Protein AF-0000000085048785 (afdb_homodimer)

Solvent-accessible surface area (backbone atoms only — not comparable to full-atom values): 34346 Å² total; per-residue (Å²): 122,49,33,34,37,31,29,22,25,45,35,42,69,24,32,54,34,52,56,57,48,56,68,40,88,58,36,34,34,40,33,27,27,60,56,87,80,27,56,94,43,72,67,53,53,56,52,46,65,37,90,46,32,46,69,41,82,46,56,49,68,36,60,75,56,49,67,69,52,83,70,88,30,35,34,36,39,45,53,47,58,54,74,54,72,66,42,20,71,73,39,22,54,58,20,30,44,46,32,36,42,26,51,57,44,49,43,65,68,46,24,73,37,84,62,42,64,24,41,33,38,62,42,48,51,63,28,40,42,36,32,36,63,78,64,65,46,71,79,56,36,51,80,74,58,41,30,35,45,61,51,57,71,44,39,69,41,29,43,36,42,24,39,50,40,39,48,29,50,52,39,30,32,23,69,72,43,69,24,42,25,30,36,37,27,39,31,56,67,41,46,64,71,61,60,60,87,44,73,67,42,35,48,57,62,36,49,78,70,38,55,41,82,37,68,21,35,79,25,29,38,20,58,18,36,42,71,49,48,40,50,48,51,50,44,47,60,72,34,78,76,31,56,75,35,71,35,47,44,55,20,88,55,75,40,32,44,46,58,48,50,50,51,58,26,57,64,70,67,54,70,70,54,76,44,80,37,72,58,61,90,88,60,64,52,71,45,38,56,37,52,64,64,36,32,72,62,63,61,61,69,86,77,64,49,70,68,58,36,49,40,48,24,43,38,23,74,72,69,70,39,87,66,77,87,71,83,72,83,124,122,48,32,32,38,31,29,22,24,45,34,43,68,22,32,53,34,51,55,56,49,56,67,40,89,58,36,33,36,38,31,27,26,63,55,87,80,26,56,95,43,72,68,53,52,57,53,47,64,38,92,46,31,46,70,42,82,46,58,47,67,34,61,75,57,48,67,69,52,83,72,89,32,34,34,36,40,46,53,48,58,52,75,52,74,66,43,19,70,74,40,22,54,60,20,29,45,48,33,36,42,26,50,56,43,48,42,66,67,45,24,71,37,83,63,40,62,24,40,31,38,61,41,47,50,63,28,41,43,36,31,36,63,76,64,63,46,69,79,56,37,53,80,74,59,40,30,33,45,62,50,57,72,44,40,69,40,29,43,37,42,24,39,51,41,39,48,29,51,52,39,32,32,22,69,71,42,68,25,42,25,30,35,37,26,40,30,55,67,42,46,63,70,63,61,58,88,41,73,67,42,34,49,57,62,36,50,79,70,38,55,41,82,35,66,19,36,80,25,30,37,20,56,18,36,40,71,48,47,40,50,48,49,49,44,47,59,71,33,78,74,31,57,73,33,72,34,47,46,53,20,88,56,75,40,33,45,45,59,48,50,51,50,58,26,56,66,70,66,54,68,69,52,76,44,80,36,71,58,61,92,87,59,64,52,71,46,38,55,39,50,62,65,38,33,72,60,64,62,61,69,86,79,65,50,71,67,58,35,49,39,45,23,43,36,23,74,72,68,70,40,88,66,76,85,71,83,72,83,121

Radius of gyration: 26.72 Å; Cα contacts (8 Å, |Δi|>4): 1434; chains: 2; bounding box: 48×79×60 Å

pLDDT: mean 93.9, std 8.29, range [29.88, 98.94]

InterPro domains:
  IPR001509 NAD-dependent epimerase/dehydratase [PF01370] (4-250)
  IPR036291 NAD(P)-binding domain superfamily [SSF51735] (1-319)

Foldseek 3Di:
DAEEEQEPCLADLNVLLLVVQLPDPPYAYEYEYQPPPGDDDPSVVVSCPRPRYPYDNFQLLDLVRLLPDDQQHAEYHYPWFDDDPVCLPPPLVVRLSRLARNLLSNLVSHLQRPNHNEYEYEAAPVQLQCQCVVVVDDPVDEPPRDGDDPDPPRSNCSNNVSRVVSVVSQLVSCVVNVHWYAYEHEFAEDAFRNDCRDPLNVLLLCLVVQEAEDEAQQAKGFYAYSNLVSVLSVLLGPFPLRTSHYAYDTHQDIDGSNVLSVLLCVLVVGHHDYHYHYHDPSDRRYHHHDHVVSCVRRVRDGQADSSRRSNQRSCCSVVVDRDDDDSPDD/DAEEEQEPCLADLNVLLLVVQLPDPPYAYEYEYQPPPGDDDVSVVVSCPRPRYPYDNFQLLDLVRLLPDDQQHAEYHYPWFDDDPVCLPPPLVVRLSRLARNLLSNLVSHLQRPNHNEYEYEAAPVQLQCQCVVVVDDPVDEPPRDGDDPDPPRSNCSNNVSRVVSVVSQLVSCVVNVHWYAYEHEFAEDAFRNDCRDLLNVLLLCLVVQEAEFEAQQAKGFYAYSNLVSVLSVLLGVFPLRTSHYAYDTHQDIDGSNVLSVLLCVLVVGHHDYDYHYHDPSDRRYHHHDHVVSCVRRVRDGQADSSRRSNQRSCCSVVVDNDDDDSPPD

Organism: Asticcacaulis excentricus (strain ATCC 15261 / DSM 4724 / KCTC 12464 / NCIMB 9791 / VKM B-1370 / CB 48) (NCBI:txid573065)

Structure (mmCIF, N/CA/C/O backbone):
data_AF-0000000085048785-model_v1
#
loop_
_entity.id
_entity.type
_entity.pdbx_description
1 polymer 'NAD-dependent epimerase/dehydratase'
#
loop_
_atom_site.group_PDB
_atom_site.id
_atom_site.type_symbol
_atom_site.label_atom_id
_atom_site.label_alt_id
_atom_site.label_comp_id
_atom_site.label_asym_id
_atom_site.l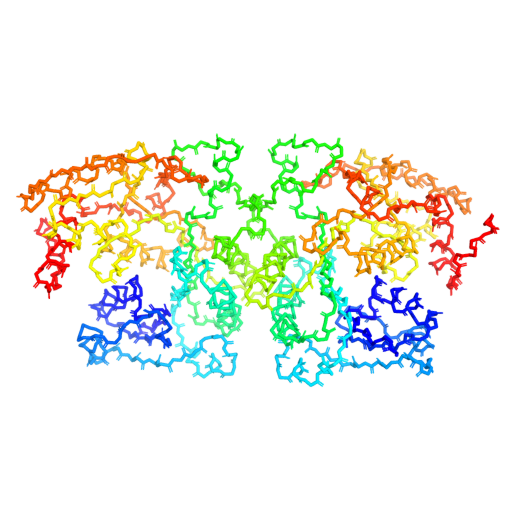abel_entity_id
_atom_site.label_seq_id
_atom_site.pdbx_PDB_ins_code
_atom_site.Cartn_x
_atom_site.Cartn_y
_atom_site.Cartn_z
_atom_site.occupancy
_atom_site.B_iso_or_equiv
_atom_site.auth_seq_id
_atom_site.auth_comp_id
_atom_site.auth_asym_id
_atom_site.auth_atom_id
_atom_site.pdbx_PDB_model_num
ATOM 1 N N . MET A 1 1 ? 23.625 -28.406 1.503 1 91.88 1 MET A N 1
ATOM 2 C CA . MET A 1 1 ? 22.172 -28.5 1.427 1 91.88 1 MET A CA 1
ATOM 3 C C . MET A 1 1 ? 21.531 -27.125 1.294 1 91.88 1 MET A C 1
ATOM 5 O O . MET A 1 1 ? 21.938 -26.188 1.976 1 91.88 1 MET A O 1
ATOM 9 N N . THR A 1 2 ? 20.75 -27 0.242 1 97.5 2 THR A N 1
ATOM 10 C CA . THR A 1 2 ? 20.031 -25.75 0.004 1 97.5 2 THR A CA 1
ATOM 11 C C . THR A 1 2 ? 18.719 -25.719 0.764 1 97.5 2 THR A C 1
ATOM 13 O O . THR A 1 2 ? 17.859 -26.578 0.567 1 97.5 2 THR A O 1
ATOM 16 N N . ARG A 1 3 ? 18.547 -24.812 1.711 1 98.06 3 ARG A N 1
ATOM 17 C CA . ARG A 1 3 ? 17.328 -24.688 2.506 1 98.06 3 ARG A CA 1
ATOM 18 C C . ARG A 1 3 ? 16.422 -23.594 1.957 1 98.06 3 ARG A C 1
ATOM 20 O O . ARG A 1 3 ? 16.859 -22.453 1.785 1 98.06 3 ARG A O 1
ATOM 27 N N . VAL A 1 4 ? 15.195 -23.906 1.725 1 98.62 4 VAL A N 1
ATOM 28 C CA . VAL A 1 4 ? 14.258 -23 1.075 1 98.62 4 VAL A CA 1
ATOM 29 C C . VAL A 1 4 ? 12.984 -22.891 1.91 1 98.62 4 VAL A C 1
ATOM 31 O O . VAL A 1 4 ? 12.469 -23.906 2.404 1 98.62 4 VAL A O 1
ATOM 34 N N . VAL A 1 5 ? 12.5 -21.656 2.168 1 98.88 5 VAL A N 1
ATOM 35 C CA . VAL A 1 5 ? 11.188 -21.406 2.77 1 98.88 5 VAL A CA 1
ATOM 36 C C . VAL A 1 5 ? 10.18 -21.062 1.683 1 98.88 5 VAL A C 1
ATOM 38 O O . VAL A 1 5 ? 10.438 -20.203 0.837 1 98.88 5 VAL A O 1
ATOM 41 N N . VAL A 1 6 ? 9.078 -21.766 1.638 1 98.88 6 VAL A N 1
ATOM 42 C CA . VAL A 1 6 ? 7.957 -21.438 0.764 1 98.88 6 VAL A CA 1
ATOM 43 C C . VAL A 1 6 ? 6.727 -21.109 1.606 1 98.88 6 VAL A C 1
ATOM 45 O O . VAL A 1 6 ? 6.199 -21.969 2.318 1 98.88 6 VAL A O 1
ATOM 48 N N . THR A 1 7 ? 6.332 -19.859 1.574 1 98.88 7 THR A N 1
ATOM 49 C CA . THR A 1 7 ? 5.09 -19.5 2.248 1 98.88 7 THR A CA 1
ATOM 50 C C . THR A 1 7 ? 3.904 -19.609 1.294 1 98.88 7 THR A C 1
ATOM 52 O O . THR A 1 7 ? 4.062 -19.469 0.081 1 98.88 7 THR A O 1
ATOM 55 N N . GLY A 1 8 ? 2.684 -19.844 1.882 1 98.19 8 GLY A N 1
ATOM 56 C CA . GLY A 1 8 ? 1.545 -20.156 1.038 1 98.19 8 GLY A CA 1
ATOM 57 C C . GLY A 1 8 ? 1.633 -21.547 0.421 1 98.19 8 GLY A C 1
ATOM 58 O O . GLY A 1 8 ? 1.105 -21.781 -0.668 1 98.19 8 GLY A O 1
ATOM 59 N N . ALA A 1 9 ? 2.242 -22.469 1.145 1 98.31 9 ALA A N 1
ATOM 60 C CA . ALA A 1 9 ? 2.637 -23.766 0.581 1 98.31 9 ALA A CA 1
ATOM 61 C C . ALA A 1 9 ? 1.429 -24.672 0.406 1 98.31 9 ALA A C 1
ATOM 63 O O . ALA A 1 9 ? 1.501 -25.688 -0.305 1 98.31 9 ALA A O 1
ATOM 64 N N . ALA A 1 10 ? 0.333 -24.375 1.021 1 97.69 10 ALA A N 1
ATOM 65 C CA . ALA A 1 10 ? -0.877 -25.188 0.857 1 97.69 10 ALA A CA 1
ATOM 66 C C . ALA A 1 10 ? -1.765 -24.609 -0.248 1 97.69 10 ALA A C 1
ATOM 68 O O . ALA A 1 10 ? -2.787 -25.203 -0.596 1 97.69 10 ALA A O 1
ATOM 69 N N . GLY A 1 11 ? -1.356 -23.438 -0.784 1 96.56 11 GLY A N 1
ATOM 70 C CA . GLY A 1 11 ? -2.102 -22.828 -1.869 1 96.56 11 GLY A CA 1
ATOM 71 C C . GLY A 1 11 ? -1.741 -23.391 -3.232 1 96.56 11 GLY A C 1
ATOM 72 O O . GLY A 1 11 ? -1.099 -24.438 -3.332 1 96.56 11 GLY A O 1
ATOM 73 N N . PHE A 1 12 ? -2.15 -22.672 -4.293 1 96.56 12 PHE A N 1
ATOM 74 C CA . PHE A 1 12 ? -1.988 -23.125 -5.672 1 96.56 12 PHE A CA 1
ATOM 75 C C . PHE A 1 12 ? -0.52 -23.094 -6.078 1 96.56 12 PHE A C 1
ATOM 77 O O . PHE A 1 12 ? 0.16 -24.109 -6.039 1 96.56 12 PHE A O 1
ATOM 84 N N . LEU A 1 13 ? 0.081 -21.906 -6.211 1 97.75 13 LEU A N 1
ATOM 85 C CA . LEU A 1 13 ? 1.469 -21.797 -6.645 1 97.75 13 LEU A CA 1
ATOM 86 C C . LEU A 1 13 ? 2.416 -22.375 -5.605 1 97.75 13 LEU A C 1
ATOM 88 O O . LEU A 1 13 ? 3.398 -23.031 -5.953 1 97.75 13 LEU A O 1
ATOM 92 N N . GLY A 1 14 ? 2.084 -22.156 -4.316 1 98.31 14 GLY A N 1
ATOM 93 C CA . GLY A 1 14 ? 2.938 -22.625 -3.242 1 98.31 14 GLY A CA 1
ATOM 94 C C . GLY A 1 14 ? 3.078 -24.141 -3.219 1 98.31 14 GLY A C 1
ATOM 95 O O . GLY A 1 14 ? 4.18 -24.656 -3.043 1 98.31 14 GLY A O 1
ATOM 96 N N . PHE A 1 15 ? 1.993 -24.828 -3.41 1 98 15 PHE A N 1
ATOM 97 C CA . PHE A 1 15 ? 2.014 -26.281 -3.436 1 98 15 PHE A CA 1
ATOM 98 C C . PHE A 1 15 ? 2.889 -26.797 -4.574 1 98 15 PHE A C 1
ATOM 100 O O . PHE A 1 15 ? 3.768 -27.625 -4.359 1 98 15 PHE A O 1
ATOM 107 N N . HIS A 1 16 ? 2.66 -26.266 -5.742 1 98.19 16 HIS A N 1
ATOM 108 C CA . HIS A 1 16 ? 3.375 -26.75 -6.922 1 98.19 16 HIS A CA 1
ATOM 109 C C . HIS A 1 16 ? 4.855 -26.375 -6.852 1 98.19 16 HIS A C 1
ATOM 111 O O . HIS A 1 16 ? 5.707 -27.125 -7.336 1 98.19 16 HIS A O 1
ATOM 117 N N . LEU A 1 17 ? 5.137 -25.219 -6.297 1 98.69 17 LEU A N 1
ATOM 118 C CA . LEU A 1 17 ? 6.535 -24.828 -6.125 1 98.69 17 LEU A CA 1
ATOM 119 C C . LEU A 1 17 ? 7.234 -25.75 -5.129 1 98.69 17 LEU A C 1
ATOM 121 O O . LEU A 1 17 ? 8.359 -26.203 -5.371 1 98.69 17 LEU A O 1
ATOM 125 N N . THR A 1 18 ? 6.559 -26 -4 1 98.56 18 THR A N 1
ATOM 126 C CA . THR A 1 18 ? 7.113 -26.906 -3.008 1 98.56 18 THR A CA 1
ATOM 127 C C . THR A 1 18 ? 7.391 -28.281 -3.623 1 98.56 18 THR A C 1
ATOM 129 O O . THR A 1 18 ? 8.461 -28.859 -3.41 1 98.56 18 THR A O 1
ATOM 132 N N . ARG A 1 19 ? 6.453 -28.781 -4.371 1 97.88 19 ARG A N 1
ATOM 133 C CA . ARG A 1 19 ? 6.602 -30.078 -5.047 1 97.88 19 ARG A CA 1
ATOM 134 C C . ARG A 1 19 ? 7.801 -30.062 -5.988 1 97.88 19 ARG A C 1
ATOM 136 O O . ARG A 1 19 ? 8.609 -30.984 -5.98 1 97.88 19 ARG A O 1
ATOM 143 N N . TYR A 1 20 ? 7.887 -29.016 -6.797 1 97.81 20 TYR A N 1
ATOM 144 C CA . TYR A 1 20 ? 8.969 -28.875 -7.762 1 97.81 20 TYR A CA 1
ATOM 145 C C . TYR A 1 20 ? 10.32 -28.844 -7.055 1 97.81 20 TYR A C 1
ATOM 147 O O . TYR A 1 20 ? 11.242 -29.562 -7.438 1 97.81 20 TYR A O 1
ATOM 155 N N . LEU A 1 21 ? 10.445 -28.062 -6.004 1 98.19 21 LEU A N 1
ATOM 156 C CA . LEU A 1 21 ? 11.703 -27.891 -5.277 1 98.19 21 LEU A CA 1
ATOM 157 C C . LEU A 1 21 ? 12.086 -29.156 -4.535 1 98.19 21 LEU A C 1
ATOM 159 O O . LEU A 1 21 ? 13.266 -29.469 -4.398 1 98.19 21 LEU A O 1
ATOM 163 N N . ALA A 1 22 ? 11.109 -29.891 -4.027 1 97.62 22 ALA A N 1
ATOM 164 C CA . ALA A 1 22 ? 11.344 -31.109 -3.27 1 97.62 22 ALA A CA 1
ATOM 165 C C . ALA A 1 22 ? 12.008 -32.188 -4.141 1 97.62 22 ALA A C 1
ATOM 167 O O . ALA A 1 22 ? 12.633 -33.094 -3.629 1 97.62 22 ALA A O 1
ATOM 168 N N . GLU A 1 23 ? 11.852 -32 -5.449 1 96.25 23 GLU A N 1
ATOM 169 C CA . GLU A 1 23 ? 12.406 -33 -6.371 1 96.25 23 GLU A CA 1
ATOM 170 C C . GLU A 1 23 ? 13.859 -32.688 -6.711 1 96.25 23 GLU A C 1
ATOM 172 O O . GLU A 1 23 ? 14.57 -33.531 -7.262 1 96.25 23 GLU A O 1
ATOM 177 N N . ILE A 1 24 ? 14.328 -31.578 -6.406 1 95.44 24 ILE A N 1
ATOM 178 C CA . ILE A 1 24 ? 15.703 -31.188 -6.695 1 95.44 24 ILE A CA 1
ATOM 179 C C . ILE A 1 24 ? 16.641 -31.781 -5.645 1 95.44 24 ILE A C 1
ATOM 181 O O . ILE A 1 24 ? 16.453 -31.562 -4.445 1 95.44 24 ILE A O 1
ATOM 185 N N . LYS A 1 25 ? 17.656 -32.469 -6.059 1 95.69 25 LYS A N 1
ATOM 186 C CA . LYS A 1 25 ? 18.625 -33.094 -5.148 1 95.69 25 LYS A CA 1
ATOM 187 C C . LYS A 1 25 ? 19.328 -32.031 -4.309 1 95.69 25 LYS A C 1
ATOM 189 O O . LYS A 1 25 ? 19.781 -31.016 -4.84 1 95.69 25 LYS A O 1
ATOM 194 N N . GLY A 1 26 ? 19.297 -32.25 -3.01 1 97.12 26 GLY A N 1
ATOM 195 C CA . GLY A 1 26 ? 20.047 -31.359 -2.121 1 97.12 26 GLY A CA 1
ATOM 196 C C . GLY A 1 26 ? 19.188 -30.234 -1.544 1 97.12 26 GLY A C 1
ATOM 197 O O . GLY A 1 26 ? 19.688 -29.422 -0.754 1 97.12 26 GLY A O 1
ATOM 198 N N . TYR A 1 27 ? 17.938 -30.219 -1.892 1 98 27 TYR A N 1
ATOM 199 C CA . TYR A 1 27 ? 17.062 -29.172 -1.369 1 98 27 TYR A CA 1
ATOM 200 C C . TYR A 1 27 ? 16.297 -29.672 -0.142 1 98 27 TYR A C 1
ATOM 202 O O . TYR A 1 27 ? 15.867 -30.828 -0.093 1 98 27 TYR A O 1
ATOM 210 N N . GLU A 1 28 ? 16.172 -28.859 0.822 1 98.44 28 GLU A N 1
ATOM 211 C CA . GLU A 1 28 ? 15.25 -28.969 1.944 1 98.44 28 GLU A CA 1
ATOM 212 C C . GLU A 1 28 ? 14.211 -27.859 1.928 1 98.44 28 GLU A C 1
ATOM 214 O O . GLU A 1 28 ? 14.562 -26.672 1.928 1 98.44 28 GLU A O 1
ATOM 219 N N . VAL A 1 29 ? 12.969 -28.297 1.921 1 98.75 29 VAL A N 1
ATOM 220 C CA . VAL A 1 29 ? 11.906 -27.312 1.758 1 98.75 29 VAL A CA 1
ATOM 221 C C . VAL A 1 29 ? 11.141 -27.156 3.068 1 98.75 29 VAL A C 1
ATOM 223 O O . VAL A 1 29 ? 10.641 -28.141 3.621 1 98.75 29 VAL A O 1
ATOM 226 N N . ILE A 1 30 ? 11.125 -25.938 3.602 1 98.81 30 ILE A N 1
ATOM 227 C CA . ILE A 1 30 ? 10.258 -25.562 4.707 1 98.81 30 ILE A CA 1
ATOM 228 C C . ILE A 1 30 ? 8.984 -24.906 4.164 1 98.81 30 ILE A C 1
ATOM 230 O O . ILE A 1 30 ? 9.016 -23.766 3.721 1 98.81 30 ILE A O 1
ATOM 234 N N . ALA A 1 31 ? 7.906 -25.672 4.199 1 98.69 31 ALA A N 1
ATOM 235 C CA . ALA A 1 31 ? 6.609 -25.25 3.678 1 98.69 31 ALA A CA 1
ATOM 236 C C . ALA A 1 31 ? 5.746 -24.641 4.781 1 98.69 31 ALA A C 1
ATOM 238 O O . ALA A 1 31 ? 5.453 -25.297 5.781 1 98.69 31 ALA A O 1
ATOM 239 N N . VAL A 1 32 ? 5.336 -23.359 4.605 1 98.69 32 VAL A N 1
ATOM 240 C CA . VAL A 1 32 ? 4.617 -22.641 5.652 1 98.69 32 VAL A CA 1
ATOM 241 C C . VAL A 1 32 ? 3.238 -22.219 5.141 1 98.69 32 VAL A C 1
ATOM 243 O O . VAL A 1 32 ? 3.117 -21.656 4.051 1 98.69 32 VAL A O 1
ATOM 246 N N . ASP A 1 33 ? 2.248 -22.484 5.871 1 98.31 33 ASP A N 1
ATOM 247 C CA . ASP A 1 33 ? 0.881 -22.094 5.547 1 98.31 33 ASP A CA 1
ATOM 248 C C . ASP A 1 33 ? 0.008 -22.047 6.797 1 98.31 33 ASP A C 1
ATOM 250 O O . ASP A 1 33 ? 0.319 -22.688 7.801 1 98.31 33 ASP A O 1
ATOM 254 N N . ASN A 1 34 ? -1.06 -21.25 6.758 1 96.75 34 ASN A N 1
ATOM 255 C CA . ASN A 1 34 ? -1.971 -21.219 7.898 1 96.75 34 ASN A CA 1
ATOM 256 C C . ASN A 1 34 ? -3.355 -21.734 7.523 1 96.75 34 ASN A C 1
ATOM 258 O O . ASN A 1 34 ? -4.297 -21.625 8.305 1 96.75 34 ASN A O 1
ATOM 262 N N . PHE A 1 35 ? -3.553 -22.125 6.289 1 93.94 35 PHE A N 1
ATOM 263 C CA . PHE A 1 35 ? -4.742 -22.781 5.762 1 93.94 35 PHE A CA 1
ATOM 264 C C . PHE A 1 35 ? -5.918 -21.812 5.719 1 93.94 35 PHE A C 1
ATOM 266 O O . PHE A 1 35 ? -7.078 -22.234 5.793 1 93.94 35 PHE A O 1
ATOM 273 N N . VAL A 1 36 ? -5.645 -20.516 5.715 1 87.19 36 VAL A N 1
ATOM 274 C CA . VAL A 1 36 ? -6.727 -19.562 5.551 1 87.19 36 VAL A CA 1
ATOM 275 C C . VAL A 1 36 ? -7.41 -19.766 4.199 1 87.19 36 VAL A C 1
ATOM 277 O O . VAL A 1 36 ? -8.625 -19.594 4.078 1 87.19 36 VAL A O 1
ATOM 280 N N . ARG A 1 37 ? -6.613 -20.125 3.209 1 81.5 37 ARG A N 1
ATOM 281 C CA . ARG A 1 37 ? -7.133 -20.422 1.876 1 81.5 37 ARG A CA 1
ATOM 282 C C . ARG A 1 37 ? -6.734 -21.828 1.434 1 81.5 37 ARG A C 1
ATOM 284 O O . ARG A 1 37 ? -7.461 -22.469 0.676 1 81.5 37 ARG A O 1
ATOM 291 N N . GLY A 1 38 ? -5.645 -22.234 1.904 1 81 38 GLY A N 1
ATOM 292 C CA . GLY A 1 38 ? -5.113 -23.516 1.49 1 81 38 GLY A CA 1
ATOM 293 C C . GLY A 1 38 ? -5.922 -24.688 2.008 1 81 38 GLY A C 1
ATOM 294 O O . GLY A 1 38 ? -6.66 -24.562 2.986 1 81 38 GLY A O 1
ATOM 295 N N . GLU A 1 39 ? -5.766 -25.781 1.22 1 82.38 39 GLU A N 1
ATOM 296 C CA . GLU A 1 39 ? -6.504 -26.984 1.608 1 82.38 39 GLU A CA 1
ATOM 297 C C . GLU A 1 39 ? -5.559 -28.094 2.066 1 82.38 39 GLU A C 1
ATOM 299 O O . GLU A 1 39 ? -4.496 -28.297 1.473 1 82.38 39 GLU A O 1
ATOM 304 N N . ASN A 1 40 ? -5.977 -28.672 3.184 1 88.75 40 ASN A N 1
ATOM 305 C CA . ASN A 1 40 ? -5.277 -29.875 3.623 1 88.75 40 ASN A CA 1
ATOM 306 C C . ASN A 1 40 ? -5.852 -31.125 2.963 1 88.75 40 ASN A C 1
ATOM 308 O O . ASN A 1 40 ? -6.617 -31.859 3.584 1 88.75 40 ASN A O 1
ATOM 312 N N . ASP A 1 41 ? -5.387 -31.406 1.745 1 92.44 41 ASP A N 1
ATOM 313 C CA . ASP A 1 41 ? -5.867 -32.531 0.947 1 92.44 41 ASP A CA 1
ATOM 314 C C . ASP A 1 41 ? -4.812 -33.625 0.853 1 92.44 41 ASP A C 1
ATOM 316 O O . ASP A 1 41 ? -3.705 -33.469 1.37 1 92.44 41 ASP A O 1
ATOM 320 N N . PRO A 1 42 ? -5.16 -34.75 0.25 1 93.88 42 PRO A N 1
ATOM 321 C CA . PRO A 1 42 ? -4.223 -35.875 0.201 1 93.88 42 PRO A CA 1
ATOM 322 C C . PRO A 1 42 ? -2.941 -35.562 -0.559 1 93.88 42 PRO A C 1
ATOM 324 O O . PRO A 1 42 ? -1.884 -36.125 -0.274 1 93.88 42 PRO A O 1
ATOM 327 N N . HIS A 1 43 ? -3.025 -34.625 -1.474 1 94.19 43 HIS A N 1
ATOM 328 C CA . HIS A 1 43 ? -1.842 -34.281 -2.242 1 94.19 43 HIS A CA 1
ATOM 329 C C . HIS A 1 43 ? -0.837 -33.5 -1.375 1 94.19 43 HIS A C 1
ATOM 331 O O . HIS A 1 43 ? 0.365 -33.781 -1.435 1 94.19 43 HIS A O 1
ATOM 337 N N . LEU A 1 44 ? -1.35 -32.562 -0.629 1 95.75 44 LEU A N 1
ATOM 338 C CA . LEU A 1 44 ? -0.483 -31.859 0.295 1 95.75 44 LEU A CA 1
ATOM 339 C C . LEU A 1 44 ? 0.083 -32.781 1.355 1 95.75 44 LEU A C 1
ATOM 341 O O . LEU A 1 44 ? 1.253 -32.688 1.729 1 95.75 44 LEU A O 1
ATOM 345 N N . ALA A 1 45 ? -0.78 -33.688 1.864 1 96.44 45 ALA A N 1
ATOM 346 C CA . ALA A 1 45 ? -0.339 -34.656 2.865 1 96.44 45 ALA A CA 1
ATOM 347 C C . ALA A 1 45 ? 0.824 -35.5 2.342 1 96.44 45 ALA A C 1
ATOM 349 O O . ALA A 1 45 ? 1.818 -35.719 3.043 1 96.44 45 ALA A O 1
ATOM 350 N N . ALA A 1 46 ? 0.718 -36 1.142 1 96.25 46 ALA A N 1
ATOM 351 C CA . ALA A 1 46 ? 1.77 -36.781 0.521 1 96.25 46 ALA A CA 1
ATOM 352 C C . ALA A 1 46 ? 3.057 -36 0.375 1 96.25 46 ALA A C 1
ATOM 354 O O . ALA A 1 46 ? 4.152 -36.5 0.589 1 96.25 46 ALA A O 1
ATOM 355 N N . LEU A 1 47 ? 2.914 -34.75 -0.012 1 96.5 47 LEU A N 1
ATOM 356 C CA . LEU A 1 47 ? 4.062 -33.875 -0.163 1 96.5 47 LEU A CA 1
ATOM 357 C C . LEU A 1 47 ? 4.75 -33.625 1.179 1 96.5 47 LEU A C 1
ATOM 359 O O . LEU A 1 47 ? 5.98 -33.625 1.261 1 96.5 47 LEU A O 1
ATOM 363 N N . SER A 1 48 ? 3.938 -33.469 2.205 1 96.62 48 SER A N 1
ATOM 364 C CA . SER A 1 48 ? 4.434 -33.188 3.543 1 96.62 48 SER A CA 1
ATOM 365 C C . SER A 1 48 ? 5.141 -34.406 4.152 1 96.62 48 SER A C 1
ATOM 367 O O . SER A 1 48 ? 5.883 -34.25 5.129 1 96.62 48 SER A O 1
ATOM 369 N N . GLU A 1 49 ? 4.957 -35.562 3.602 1 97.12 49 GLU A N 1
ATOM 370 C CA . GLU A 1 49 ? 5.559 -36.781 4.113 1 97.12 49 GLU A CA 1
ATOM 371 C C . GLU A 1 49 ? 6.934 -37.031 3.496 1 97.12 49 GLU A C 1
ATOM 373 O O . GLU A 1 49 ? 7.695 -37.875 3.967 1 97.12 49 GLU A O 1
ATOM 378 N N . LYS A 1 50 ? 7.266 -36.25 2.463 1 97.75 50 LYS A N 1
ATOM 379 C CA . LYS A 1 50 ? 8.602 -36.375 1.888 1 97.75 50 LYS A CA 1
ATOM 380 C C . LYS A 1 50 ? 9.68 -36.062 2.916 1 97.75 50 LYS A C 1
ATOM 382 O O . LYS A 1 50 ? 9.516 -35.125 3.711 1 97.75 50 LYS A O 1
ATOM 387 N N . PRO A 1 51 ? 10.797 -36.781 2.941 1 97.69 51 PRO A N 1
ATOM 388 C CA . PRO A 1 51 ? 11.805 -36.594 3.986 1 97.69 51 PRO A CA 1
ATOM 389 C C . PRO A 1 51 ? 12.461 -35.219 3.961 1 97.69 51 PRO A C 1
ATOM 391 O O . PRO A 1 51 ? 12.938 -34.75 4.992 1 97.69 51 PRO A O 1
ATOM 394 N N . ASN A 1 52 ? 12.477 -34.594 2.766 1 98.38 52 ASN A N 1
ATOM 395 C CA . ASN A 1 52 ? 13.156 -33.312 2.662 1 98.38 52 ASN A CA 1
ATOM 396 C C . ASN A 1 52 ? 12.156 -32.156 2.689 1 98.38 52 ASN A C 1
ATOM 398 O O . ASN A 1 52 ? 12.484 -31.047 2.289 1 98.38 52 ASN A O 1
ATOM 402 N N . VAL A 1 53 ? 10.898 -32.406 3.121 1 98.69 53 VAL A N 1
ATOM 403 C CA . VAL A 1 53 ? 9.883 -31.375 3.26 1 98.69 53 VAL A CA 1
ATOM 404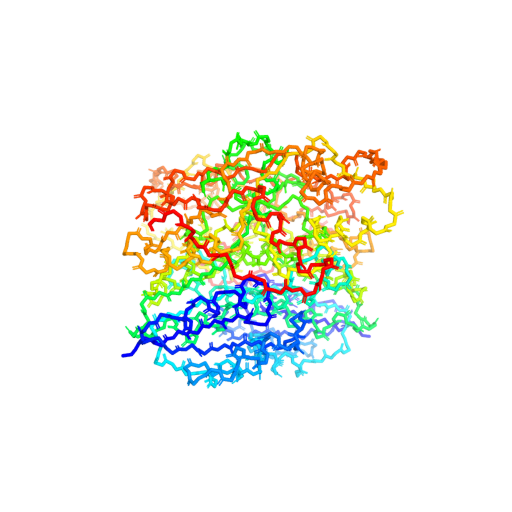 C C . VAL A 1 53 ? 9.422 -31.281 4.715 1 98.69 53 VAL A C 1
ATOM 406 O O . VAL A 1 53 ? 9.062 -32.312 5.316 1 98.69 53 VAL A O 1
ATOM 409 N N . THR A 1 54 ? 9.523 -30.125 5.332 1 98.44 54 THR A N 1
ATOM 410 C CA . THR A 1 54 ? 8.961 -29.828 6.648 1 98.44 54 THR A CA 1
ATOM 411 C C . THR A 1 54 ? 7.781 -28.875 6.531 1 98.44 54 THR A C 1
ATOM 413 O O . THR A 1 54 ? 7.941 -27.734 6.059 1 98.44 54 THR A O 1
ATOM 416 N N . PHE A 1 55 ? 6.648 -29.297 6.914 1 98 55 PHE A N 1
ATOM 417 C CA . PHE A 1 55 ? 5.469 -28.453 6.879 1 98 55 PHE A CA 1
ATOM 418 C C . PHE A 1 55 ? 5.254 -27.766 8.227 1 98 55 PHE A C 1
ATOM 420 O O . PHE A 1 55 ? 5.289 -28.422 9.266 1 98 55 PHE A O 1
ATOM 427 N N . ILE A 1 56 ? 5.09 -26.484 8.227 1 98.19 56 ILE A N 1
ATOM 428 C CA . ILE A 1 56 ? 4.836 -25.688 9.422 1 98.19 56 ILE A CA 1
ATOM 429 C C . ILE A 1 56 ? 3.516 -24.938 9.273 1 98.19 56 ILE A C 1
ATOM 431 O O . ILE A 1 56 ? 3.375 -24.078 8.391 1 98.19 56 ILE A O 1
ATOM 435 N N . GLU A 1 57 ? 2.527 -25.344 10.047 1 97.81 57 GLU A N 1
ATOM 436 C CA . GLU A 1 57 ? 1.307 -24.547 10.117 1 97.81 57 GLU A CA 1
ATOM 437 C C . GLU A 1 57 ? 1.503 -23.312 10.992 1 97.81 57 GLU A C 1
ATOM 439 O O . GLU A 1 57 ? 1.657 -23.422 12.211 1 97.81 57 GLU A O 1
ATOM 444 N N . LEU A 1 58 ? 1.474 -22.141 10.359 1 97.44 58 LEU A N 1
ATOM 445 C CA . LEU A 1 58 ? 1.862 -20.906 11.047 1 97.44 58 LEU A CA 1
ATOM 446 C C . LEU A 1 58 ? 1.193 -19.688 10.414 1 97.44 58 LEU A C 1
ATOM 448 O O . LEU A 1 58 ? 1.134 -19.578 9.188 1 97.44 58 LEU A O 1
ATOM 452 N N . ASP A 1 59 ? 0.651 -18.844 11.273 1 97.5 59 ASP A N 1
ATOM 453 C CA . ASP A 1 59 ? 0.087 -17.578 10.812 1 97.5 59 ASP A CA 1
ATOM 454 C C . ASP A 1 59 ? 1.167 -16.5 10.695 1 97.5 59 ASP A C 1
ATOM 456 O O . ASP A 1 59 ? 1.649 -15.992 11.711 1 97.5 59 ASP A O 1
ATOM 460 N N . LEU A 1 60 ? 1.447 -16.109 9.531 1 98.19 60 LEU A N 1
ATOM 461 C CA . LEU A 1 60 ? 2.553 -15.203 9.242 1 98.19 60 LEU A CA 1
ATOM 462 C C . LEU A 1 60 ? 2.168 -13.758 9.57 1 98.19 60 LEU A C 1
ATOM 464 O O . LEU A 1 60 ? 3.016 -12.867 9.539 1 98.19 60 LEU A O 1
ATOM 468 N N . SER A 1 61 ? 0.861 -13.5 9.938 1 96.94 61 SER A N 1
ATOM 469 C CA . SER A 1 61 ? 0.432 -12.156 10.312 1 96.94 61 SER A CA 1
ATOM 470 C C . SER A 1 61 ? 0.781 -11.844 11.758 1 96.94 61 SER A C 1
ATOM 472 O O . SER A 1 61 ? 0.52 -10.734 12.242 1 96.94 61 SER A O 1
ATOM 474 N N . ASP A 1 62 ? 1.368 -12.789 12.445 1 96.06 62 ASP A N 1
ATOM 475 C CA . ASP A 1 62 ? 1.863 -12.633 13.812 1 96.06 62 ASP A CA 1
ATOM 476 C C . ASP A 1 62 ? 3.389 -12.57 13.836 1 96.06 62 ASP A C 1
ATOM 478 O O . ASP A 1 62 ? 4.059 -13.586 13.609 1 96.06 62 ASP A O 1
ATOM 482 N N . PRO A 1 63 ? 3.885 -11.406 14.195 1 96.38 63 PRO A N 1
ATOM 483 C CA . PRO A 1 63 ? 5.344 -11.289 14.164 1 96.38 63 PRO A CA 1
ATOM 484 C C . PRO A 1 63 ? 6.039 -12.242 15.133 1 96.38 63 PRO A C 1
ATOM 486 O O . PRO A 1 63 ? 7.152 -12.695 14.859 1 96.38 63 PRO A O 1
ATOM 489 N N . ALA A 1 64 ? 5.406 -12.57 16.234 1 96.38 64 ALA A N 1
ATOM 490 C CA . ALA A 1 64 ? 5.992 -13.516 17.188 1 96.38 64 ALA A CA 1
ATOM 491 C C . ALA A 1 64 ? 6.113 -14.906 16.578 1 96.38 64 ALA A C 1
ATOM 493 O O . ALA A 1 64 ? 7.074 -15.633 16.844 1 96.38 64 ALA A O 1
ATOM 494 N N . LYS A 1 65 ? 5.184 -15.297 15.773 1 97.81 65 LYS A N 1
ATOM 495 C CA . LYS A 1 65 ? 5.219 -16.594 15.086 1 97.81 65 LYS A CA 1
ATOM 496 C C . LYS A 1 65 ? 6.258 -16.594 13.969 1 97.81 65 LYS A C 1
ATOM 498 O O . LYS A 1 65 ? 6.988 -17.562 13.789 1 97.81 65 LYS A O 1
ATOM 503 N N . VAL A 1 66 ? 6.344 -15.508 13.242 1 98.38 66 VAL A N 1
ATOM 504 C CA . VAL A 1 66 ? 7.34 -15.383 12.18 1 98.38 66 VAL A CA 1
ATOM 505 C C . VAL A 1 66 ? 8.742 -15.539 12.758 1 98.38 66 VAL A C 1
ATOM 507 O O . VAL A 1 66 ? 9.609 -16.156 12.141 1 98.38 66 VAL A O 1
ATOM 510 N N . ALA A 1 67 ? 8.898 -15.031 13.969 1 97.38 67 ALA A N 1
ATOM 511 C CA . ALA A 1 67 ? 10.203 -15.047 14.625 1 97.38 67 ALA A CA 1
ATOM 512 C C . ALA A 1 67 ? 10.648 -16.469 14.938 1 97.38 67 ALA A C 1
ATOM 514 O O . ALA A 1 67 ? 11.828 -16.734 15.18 1 97.38 67 ALA A O 1
ATOM 515 N N . THR A 1 68 ? 9.773 -17.422 14.906 1 98.25 68 THR A N 1
ATOM 516 C CA . THR A 1 68 ? 10.102 -18.812 15.219 1 98.25 68 THR A CA 1
ATOM 517 C C . THR A 1 68 ? 10.625 -19.531 13.984 1 98.25 68 THR A C 1
ATOM 519 O O . THR A 1 68 ? 11.18 -20.625 14.094 1 98.25 68 THR A O 1
ATOM 522 N N . LEU A 1 69 ? 10.508 -18.969 12.812 1 98.44 69 LEU A N 1
ATOM 523 C CA . LEU A 1 69 ? 10.984 -19.609 11.586 1 98.44 69 LEU A CA 1
ATOM 524 C C . LEU A 1 69 ? 12.508 -19.688 11.57 1 98.44 69 LEU A C 1
ATOM 526 O O . LEU A 1 69 ? 13.188 -18.797 12.086 1 98.44 69 LEU A O 1
ATOM 530 N N . PRO A 1 70 ? 13.039 -20.703 10.984 1 97.31 70 PRO A N 1
ATOM 531 C CA . PRO A 1 70 ? 14.5 -20.828 10.906 1 97.31 70 PRO A CA 1
ATOM 532 C C . PRO A 1 70 ? 15.141 -19.672 10.148 1 97.31 70 PRO A C 1
ATOM 534 O O . PRO A 1 70 ? 14.625 -19.25 9.109 1 97.31 70 PRO A O 1
ATOM 537 N N . VAL A 1 71 ? 16.25 -19.156 10.633 1 95.62 71 VAL A N 1
ATOM 538 C CA . VAL A 1 71 ? 16.891 -17.969 10.086 1 95.62 71 VAL A CA 1
ATOM 539 C C . VAL A 1 71 ? 17.891 -18.391 9 1 95.62 71 VAL A C 1
ATOM 541 O O . VAL A 1 71 ? 18.109 -17.656 8.031 1 95.62 71 VAL A O 1
ATOM 544 N N . ASP A 1 72 ? 18.516 -19.531 9.148 1 95.69 72 ASP A N 1
ATOM 545 C CA . ASP A 1 72 ? 19.578 -20 8.242 1 95.69 72 ASP A CA 1
ATOM 546 C C . ASP A 1 72 ? 18.984 -20.625 6.988 1 95.69 72 ASP A C 1
ATOM 548 O O . ASP A 1 72 ? 18.969 -21.859 6.848 1 95.69 72 ASP A O 1
ATOM 552 N N . VAL A 1 73 ? 18.516 -19.828 6.051 1 98.12 73 VAL A N 1
ATOM 553 C CA . VAL A 1 73 ? 17.906 -20.328 4.816 1 98.12 73 VAL A CA 1
ATOM 554 C C . VAL A 1 73 ? 18.562 -19.641 3.615 1 98.12 73 VAL A C 1
ATOM 556 O O . VAL A 1 73 ? 19.109 -18.547 3.738 1 98.12 73 VAL A O 1
ATOM 559 N N . ASP A 1 74 ? 18.578 -20.297 2.488 1 98.69 74 ASP A N 1
ATOM 560 C CA . ASP A 1 74 ? 19.188 -19.797 1.261 1 98.69 74 ASP A CA 1
ATOM 561 C C . ASP A 1 74 ? 18.188 -19 0.434 1 98.69 74 ASP A C 1
ATOM 563 O O . ASP A 1 74 ? 18.547 -17.984 -0.168 1 98.69 74 ASP A O 1
ATOM 567 N N . TYR A 1 75 ? 16.969 -19.453 0.396 1 98.75 75 TYR A N 1
ATOM 568 C CA . TYR A 1 75 ? 15.938 -18.828 -0.421 1 98.75 75 TYR A CA 1
ATOM 569 C C . TYR A 1 75 ? 14.625 -18.719 0.346 1 98.75 75 TYR A C 1
ATOM 571 O O . TYR A 1 75 ? 14.281 -19.609 1.117 1 98.75 75 TYR A O 1
ATOM 579 N N . VAL A 1 76 ? 13.93 -17.625 0.208 1 98.88 76 VAL A N 1
ATOM 580 C CA . VAL A 1 76 ? 12.562 -17.453 0.677 1 98.88 76 VAL A CA 1
ATOM 581 C C . VAL A 1 76 ? 11.648 -17.125 -0.504 1 98.88 76 VAL A C 1
ATOM 583 O O . VAL A 1 76 ? 11.836 -16.109 -1.183 1 98.88 76 VAL A O 1
ATOM 586 N N . TYR A 1 77 ? 10.781 -18.047 -0.824 1 98.94 77 TYR A N 1
ATOM 587 C CA . TYR A 1 77 ? 9.695 -17.781 -1.764 1 98.94 77 TYR A CA 1
ATOM 588 C C . TYR A 1 77 ? 8.422 -17.375 -1.03 1 98.94 77 TYR A C 1
ATOM 590 O O . TYR A 1 77 ? 7.719 -18.219 -0.477 1 98.94 77 TYR A O 1
ATOM 598 N N . HIS A 1 78 ? 8.133 -16.109 -1.042 1 98.94 78 HIS A N 1
ATOM 599 C CA . HIS A 1 78 ? 6.941 -15.609 -0.367 1 98.94 78 HIS A CA 1
ATOM 600 C C . HIS A 1 78 ? 5.75 -15.555 -1.32 1 98.94 78 HIS A C 1
ATOM 602 O O . HIS A 1 78 ? 5.531 -14.539 -1.988 1 98.94 78 HIS A O 1
ATOM 608 N N . LEU A 1 79 ? 4.926 -16.578 -1.225 1 98.69 79 LEU A N 1
ATOM 609 C CA . LEU A 1 79 ? 3.779 -16.703 -2.119 1 98.69 79 LEU A CA 1
ATOM 610 C C . LEU A 1 79 ? 2.471 -16.578 -1.347 1 98.69 79 LEU A C 1
ATOM 612 O O . LEU A 1 79 ? 1.392 -16.547 -1.944 1 98.69 79 LEU A O 1
ATOM 616 N N . ALA A 1 80 ? 2.527 -16.484 -0.021 1 98.12 80 ALA A N 1
ATOM 617 C CA . ALA A 1 80 ? 1.323 -16.406 0.802 1 98.12 80 ALA A CA 1
ATOM 618 C C . ALA A 1 80 ? 0.516 -15.148 0.477 1 98.12 80 ALA A C 1
ATOM 620 O O . ALA A 1 80 ? 1.067 -14.047 0.411 1 98.12 80 ALA A O 1
ATOM 621 N N . ALA A 1 81 ? -0.679 -15.32 0.203 1 97.12 81 ALA A N 1
ATOM 622 C CA . ALA A 1 81 ? -1.653 -14.258 -0.041 1 97.12 81 ALA A CA 1
ATOM 623 C C . ALA A 1 81 ? -3.08 -14.797 0.026 1 97.12 81 ALA A C 1
ATOM 625 O O . ALA A 1 81 ? -3.307 -15.992 -0.168 1 97.12 81 ALA A O 1
ATOM 626 N N . LEU A 1 82 ? -3.982 -13.969 0.434 1 95.88 82 LEU A N 1
ATOM 627 C CA . LEU A 1 82 ? -5.402 -14.273 0.281 1 95.88 82 LEU A CA 1
ATOM 628 C C . LEU A 1 82 ? -5.961 -13.633 -0.987 1 95.88 82 LEU A C 1
ATOM 630 O O . LEU A 1 82 ? -6.418 -12.492 -0.962 1 95.88 82 LEU A O 1
ATOM 634 N N . ASN A 1 83 ? -5.883 -14.367 -2.062 1 92.12 83 ASN A N 1
ATOM 635 C CA . ASN A 1 83 ? -6.34 -13.938 -3.379 1 92.12 83 ASN A CA 1
ATOM 636 C C . ASN A 1 83 ? -7.75 -14.445 -3.676 1 92.12 83 ASN A C 1
ATOM 638 O O . ASN A 1 83 ? -8.273 -15.289 -2.951 1 92.12 83 ASN A O 1
ATOM 642 N N . GLY A 1 84 ? -8.359 -13.852 -4.652 1 89.06 84 GLY A N 1
ATOM 643 C CA . GLY A 1 84 ? -9.672 -14.289 -5.098 1 89.06 84 GLY A CA 1
ATOM 644 C C . GLY A 1 84 ? -10.719 -13.195 -5.023 1 89.06 84 GLY A C 1
ATOM 645 O O . GLY A 1 84 ? -10.922 -12.594 -3.965 1 89.06 84 GLY A O 1
ATOM 646 N N . THR A 1 85 ? -11.391 -13.039 -6.078 1 86.62 85 THR A N 1
ATOM 647 C CA . THR A 1 85 ? -12.367 -11.969 -6.203 1 86.62 85 THR A CA 1
ATOM 648 C C . THR A 1 85 ? -13.414 -12.055 -5.094 1 86.62 85 THR A C 1
ATOM 650 O O . THR A 1 85 ? -13.797 -11.039 -4.512 1 86.62 85 THR A O 1
ATOM 653 N N . GLN A 1 86 ? -13.82 -13.219 -4.777 1 88.62 86 GLN A N 1
ATOM 654 C CA . GLN A 1 86 ? -14.805 -13.398 -3.721 1 88.62 86 GLN A CA 1
ATOM 655 C C . GLN A 1 86 ? -14.281 -12.883 -2.385 1 88.62 86 GLN A C 1
ATOM 657 O O . GLN A 1 86 ? -15.008 -12.227 -1.633 1 88.62 86 GLN A O 1
ATOM 662 N N . ASN A 1 87 ? -13.031 -13.203 -2.109 1 92.94 87 ASN A N 1
ATOM 663 C CA . ASN A 1 87 ? -12.414 -12.734 -0.869 1 92.94 87 ASN A CA 1
ATOM 664 C C . ASN A 1 87 ? -12.328 -11.219 -0.822 1 92.94 87 ASN A C 1
ATOM 666 O O . ASN A 1 87 ? -12.531 -10.609 0.231 1 92.94 87 ASN A O 1
ATOM 670 N N . PHE A 1 88 ? -12.07 -10.586 -1.978 1 93.62 88 PHE A N 1
ATOM 671 C CA . PHE A 1 88 ? -11.93 -9.141 -2.033 1 93.62 88 PHE A CA 1
ATOM 672 C C . PHE A 1 88 ? -13.211 -8.453 -1.55 1 93.62 88 PHE A C 1
ATOM 674 O O . PHE A 1 88 ? -13.148 -7.453 -0.837 1 93.62 88 PHE A O 1
ATOM 681 N N . TYR A 1 89 ? -14.344 -9.07 -1.898 1 93.12 89 TYR A N 1
ATOM 682 C CA . TYR A 1 89 ? -15.617 -8.422 -1.622 1 93.12 89 TYR A CA 1
ATOM 683 C C . TYR A 1 89 ? -16.172 -8.867 -0.275 1 93.12 89 TYR A C 1
ATOM 685 O O . TYR A 1 89 ? -16.859 -8.094 0.409 1 93.12 89 TYR A O 1
ATOM 693 N N . GLU A 1 90 ? -15.867 -10.094 0.151 1 94.81 90 GLU A N 1
ATOM 694 C CA . GLU A 1 90 ? -16.484 -10.656 1.348 1 94.81 90 GLU A CA 1
ATOM 695 C C . GLU A 1 90 ? -15.648 -10.359 2.59 1 94.81 90 GLU A C 1
ATOM 697 O O . GLU A 1 90 ? -16.188 -10.195 3.684 1 94.81 90 GLU A O 1
ATOM 702 N N . ARG A 1 91 ? -14.422 -10.32 2.457 1 96.44 91 ARG A N 1
ATOM 703 C CA . ARG A 1 91 ? -13.57 -10.141 3.629 1 96.44 91 ARG A CA 1
ATOM 704 C C . ARG A 1 91 ? -12.312 -9.344 3.279 1 96.44 91 ARG A C 1
ATOM 706 O O . ARG A 1 91 ? -11.195 -9.789 3.533 1 96.44 91 ARG A O 1
ATOM 713 N N . PRO A 1 92 ? -12.484 -8.062 2.824 1 97.81 92 PRO A N 1
ATOM 714 C CA . PRO A 1 92 ? -11.367 -7.258 2.326 1 97.81 92 PRO A CA 1
ATOM 715 C C . PRO A 1 92 ? -10.312 -6.984 3.398 1 97.81 92 PRO A C 1
ATOM 717 O O . PRO A 1 92 ? -9.117 -6.918 3.094 1 97.81 92 PRO A O 1
ATOM 720 N N . MET A 1 93 ? -10.664 -6.867 4.707 1 97.94 93 MET A N 1
ATOM 721 C CA . MET A 1 93 ? -9.672 -6.621 5.75 1 97.94 93 MET A CA 1
ATOM 722 C C . MET A 1 93 ? -8.805 -7.855 5.977 1 97.94 93 MET A C 1
ATOM 724 O O . MET A 1 93 ? -7.609 -7.734 6.258 1 97.94 93 MET A O 1
ATOM 728 N N . ASP A 1 94 ? -9.391 -9.031 5.848 1 96.94 94 ASP A N 1
ATOM 729 C CA . ASP A 1 94 ? -8.602 -10.258 5.934 1 96.94 94 ASP A CA 1
ATOM 730 C C . ASP A 1 94 ? -7.598 -10.344 4.789 1 96.94 94 ASP A C 1
ATOM 732 O O . ASP A 1 94 ? -6.457 -10.773 4.988 1 96.94 94 ASP A O 1
ATOM 736 N N . VAL A 1 95 ? -8.062 -9.945 3.592 1 97.88 95 VAL A N 1
ATOM 737 C CA . VAL A 1 95 ? -7.184 -9.914 2.426 1 97.88 95 VAL A CA 1
ATOM 738 C C . VAL A 1 95 ? -6.004 -8.984 2.691 1 97.88 95 VAL A C 1
ATOM 740 O O . VAL A 1 95 ? -4.848 -9.367 2.5 1 97.88 95 VAL A O 1
ATOM 743 N N . ILE A 1 96 ? -6.312 -7.816 3.207 1 98.62 96 ILE A N 1
ATOM 744 C CA . ILE A 1 96 ? -5.285 -6.812 3.467 1 98.62 96 ILE A CA 1
ATOM 745 C C . ILE A 1 96 ? -4.281 -7.348 4.484 1 98.62 96 ILE A C 1
ATOM 747 O O . ILE A 1 96 ? -3.07 -7.32 4.246 1 98.62 96 ILE A O 1
ATOM 751 N N . LYS A 1 97 ? -4.695 -7.863 5.59 1 97.94 97 LYS A N 1
ATOM 752 C CA . LYS A 1 97 ? -3.82 -8.352 6.648 1 97.94 97 LYS A CA 1
ATOM 753 C C . LYS A 1 97 ? -2.963 -9.516 6.16 1 97.94 97 LYS A C 1
ATOM 755 O O . LYS A 1 97 ? -1.755 -9.547 6.402 1 97.94 97 LYS A O 1
ATOM 760 N N .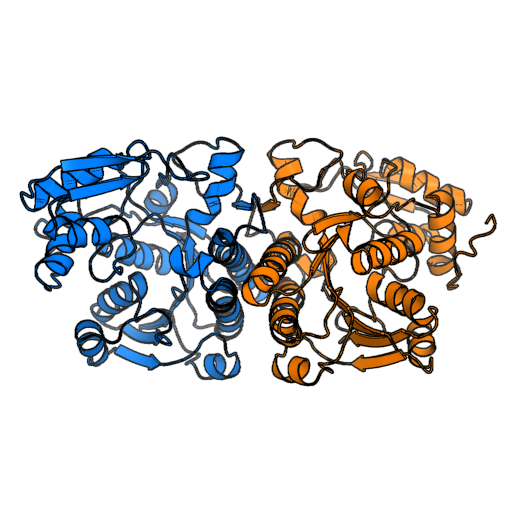 SER A 1 98 ? -3.561 -10.414 5.418 1 97.56 98 SER A N 1
ATOM 761 C CA . SER A 1 98 ? -2.889 -11.625 4.957 1 97.56 98 SER A CA 1
ATOM 762 C C . SER A 1 98 ? -1.844 -11.305 3.895 1 97.56 98 SER A C 1
ATOM 764 O O . SER A 1 98 ? -0.861 -12.039 3.744 1 97.56 98 SER A O 1
ATOM 766 N N . CYS A 1 99 ? -2.053 -10.227 3.174 1 98.31 99 CYS A N 1
ATOM 767 C CA . CYS A 1 99 ? -1.146 -9.891 2.082 1 98.31 99 CYS A CA 1
ATOM 768 C C . CYS A 1 99 ? -0.074 -8.914 2.543 1 98.31 99 CYS A C 1
ATOM 770 O O . CYS A 1 99 ? 1.016 -8.859 1.969 1 98.31 99 CYS A O 1
ATOM 772 N N . THR A 1 100 ? -0.351 -8.156 3.617 1 98.81 100 THR A N 1
ATOM 773 C CA . THR A 1 100 ? 0.522 -7.043 3.98 1 98.81 100 THR A CA 1
ATOM 774 C C . THR A 1 100 ? 1.441 -7.434 5.137 1 98.81 100 THR A C 1
ATOM 776 O O . THR A 1 100 ? 2.664 -7.309 5.031 1 98.81 100 THR A O 1
ATOM 779 N N . LEU A 1 101 ? 0.903 -7.93 6.211 1 98.75 101 LEU A N 1
ATOM 780 C CA . LEU A 1 101 ? 1.637 -8.125 7.457 1 98.75 101 LEU A CA 1
ATOM 781 C C . LEU A 1 101 ? 2.732 -9.172 7.281 1 98.75 101 LEU A C 1
ATOM 783 O O . LEU A 1 101 ? 3.889 -8.93 7.637 1 98.75 101 LEU A O 1
ATOM 787 N N . PRO A 1 102 ? 2.445 -10.32 6.602 1 98.81 102 PRO A N 1
ATOM 788 C CA . PRO A 1 102 ? 3.484 -11.336 6.43 1 98.81 102 PRO A CA 1
ATOM 789 C C . PRO A 1 102 ? 4.707 -10.805 5.684 1 98.81 102 PRO A C 1
ATOM 791 O O . PRO A 1 102 ? 5.844 -11.141 6.035 1 98.81 102 PRO A O 1
ATOM 794 N N . ASN A 1 103 ? 4.438 -10.008 4.648 1 98.69 103 ASN A N 1
ATOM 795 C CA . ASN A 1 103 ? 5.539 -9.492 3.848 1 98.69 103 ASN A CA 1
ATOM 796 C C . ASN A 1 103 ? 6.48 -8.633 4.684 1 98.69 103 ASN A C 1
ATOM 798 O O . ASN A 1 103 ? 7.703 -8.781 4.598 1 98.69 103 ASN A O 1
ATOM 802 N N . ILE A 1 104 ? 5.934 -7.73 5.484 1 98.81 104 ILE A N 1
ATOM 803 C CA . ILE A 1 104 ? 6.73 -6.848 6.332 1 98.81 104 ILE A CA 1
ATOM 804 C C . ILE A 1 104 ? 7.527 -7.68 7.336 1 98.81 104 ILE A C 1
ATOM 806 O O . ILE A 1 104 ? 8.734 -7.492 7.492 1 98.81 104 ILE A O 1
ATOM 810 N N . TYR A 1 105 ? 6.906 -8.648 7.969 1 98.69 105 TYR A N 1
ATOM 811 C CA . TYR A 1 105 ? 7.527 -9.414 9.039 1 98.69 105 TYR A CA 1
ATOM 812 C C . TYR A 1 105 ? 8.586 -10.367 8.484 1 98.69 105 TYR A C 1
ATOM 814 O O . TYR A 1 105 ? 9.633 -10.562 9.102 1 98.69 105 TYR A O 1
ATOM 822 N N . LEU A 1 106 ? 8.344 -10.945 7.324 1 98.88 106 LEU A N 1
ATOM 823 C CA . LEU A 1 106 ? 9.328 -11.828 6.711 1 98.88 106 LEU A CA 1
ATOM 824 C C . LEU A 1 106 ? 10.547 -11.047 6.246 1 98.88 106 LEU A C 1
ATOM 826 O O . LEU A 1 106 ? 11.68 -11.523 6.371 1 98.88 106 LEU A O 1
ATOM 830 N N . ALA A 1 107 ? 10.281 -9.867 5.645 1 98.5 107 ALA A N 1
ATOM 831 C CA . ALA A 1 107 ? 11.398 -9.023 5.227 1 98.5 107 ALA A CA 1
ATOM 832 C C . ALA A 1 107 ? 12.273 -8.648 6.418 1 98.5 107 ALA A C 1
ATOM 834 O O . ALA A 1 107 ? 13.508 -8.641 6.312 1 98.5 107 ALA A O 1
ATOM 835 N N . GLU A 1 108 ? 11.617 -8.344 7.555 1 97.56 108 GLU A N 1
ATOM 836 C CA . GLU A 1 108 ? 12.367 -8.016 8.766 1 97.56 108 GLU A CA 1
ATOM 837 C C . GLU A 1 108 ? 13.117 -9.227 9.305 1 97.56 108 GLU A C 1
ATOM 839 O O . GLU A 1 108 ? 14.242 -9.102 9.789 1 97.56 108 GLU A O 1
ATOM 844 N N . HIS A 1 109 ? 12.484 -10.352 9.258 1 98.25 109 HIS A N 1
ATOM 845 C CA . HIS A 1 109 ? 13.031 -11.578 9.828 1 98.25 109 HIS A CA 1
ATOM 846 C C . HIS A 1 109 ? 14.234 -12.078 9.031 1 98.25 109 HIS A C 1
ATOM 848 O O . HIS A 1 109 ? 15.227 -12.516 9.609 1 98.25 109 HIS A O 1
ATOM 854 N N . TYR A 1 110 ? 14.164 -11.938 7.691 1 98.5 110 TYR A N 1
ATOM 855 C CA . TYR A 1 110 ? 15.18 -12.562 6.844 1 98.5 110 TYR A CA 1
ATOM 856 C C . TYR A 1 110 ? 16.094 -11.508 6.238 1 98.5 110 TYR A C 1
ATOM 858 O O . TYR A 1 110 ? 17.172 -11.836 5.738 1 98.5 110 TYR A O 1
ATOM 866 N N . GLY A 1 111 ? 15.711 -10.289 6.242 1 97.25 111 GLY A N 1
ATOM 867 C CA . GLY A 1 111 ? 16.359 -9.258 5.453 1 97.25 111 GLY A CA 1
ATOM 868 C C . GLY A 1 111 ? 17.828 -9.07 5.812 1 97.25 111 GLY A C 1
ATOM 869 O O . GLY A 1 111 ? 18.641 -8.719 4.957 1 97.25 111 GLY A O 1
ATOM 870 N N . ARG A 1 112 ? 18.219 -9.336 7.078 1 95.44 112 ARG A N 1
ATOM 871 C CA . ARG A 1 112 ? 19.594 -9.086 7.535 1 95.44 112 ARG A CA 1
ATOM 872 C C . ARG A 1 112 ? 20.406 -10.375 7.566 1 95.44 112 ARG A C 1
ATOM 874 O O . ARG A 1 112 ? 21.547 -10.375 8.023 1 95.44 112 ARG A O 1
ATOM 881 N N . ASN A 1 113 ? 19.781 -11.43 7.102 1 96 113 ASN A N 1
ATOM 882 C CA . ASN A 1 113 ? 20.484 -12.711 7.133 1 96 113 ASN A CA 1
ATOM 883 C C . ASN A 1 113 ? 21.516 -12.82 6.012 1 96 113 ASN A C 1
ATOM 885 O O . ASN A 1 113 ? 21.156 -12.844 4.832 1 96 113 ASN A O 1
ATOM 889 N N . ALA A 1 114 ? 22.734 -13.031 6.355 1 94.5 114 ALA A N 1
ATOM 890 C CA . ALA A 1 114 ? 23.828 -13.055 5.391 1 94.5 114 ALA A CA 1
ATOM 891 C C . ALA A 1 114 ? 23.766 -14.297 4.512 1 94.5 114 ALA A C 1
ATOM 893 O O . ALA A 1 114 ? 24.312 -14.32 3.406 1 94.5 114 ALA A O 1
ATOM 894 N N . LYS A 1 115 ? 23.094 -15.273 4.98 1 97.12 115 LYS A N 1
ATOM 895 C CA . LYS A 1 115 ? 23.016 -16.516 4.223 1 97.12 115 LYS A CA 1
ATOM 896 C C . LYS A 1 115 ? 21.953 -16.438 3.129 1 97.12 115 LYS A C 1
ATOM 898 O O . LYS A 1 115 ? 22.016 -17.172 2.143 1 97.12 115 LYS A O 1
ATOM 903 N N . LEU A 1 116 ? 21.047 -15.555 3.283 1 98.44 116 LEU A N 1
ATOM 904 C CA . LEU A 1 116 ? 19.953 -15.445 2.32 1 98.44 116 LEU A CA 1
ATOM 905 C C . LEU A 1 116 ? 20.484 -15.047 0.945 1 98.44 116 LEU A C 1
ATOM 907 O O . LEU A 1 116 ? 21.094 -13.992 0.794 1 98.44 116 LEU A O 1
ATOM 911 N N . LYS A 1 117 ? 20.219 -15.898 0.007 1 98.56 117 LYS A N 1
ATOM 912 C CA . LYS A 1 117 ? 20.656 -15.641 -1.36 1 98.56 117 LYS A CA 1
ATOM 913 C C . LYS A 1 117 ? 19.609 -14.844 -2.137 1 98.56 117 LYS A C 1
ATOM 915 O O . LYS A 1 117 ? 19.938 -14.07 -3.035 1 98.56 117 LYS A O 1
ATOM 920 N N . ARG A 1 118 ? 18.359 -15.102 -1.813 1 98.81 118 ARG A N 1
ATOM 921 C CA . ARG A 1 118 ? 17.297 -14.391 -2.525 1 98.81 118 ARG A CA 1
ATOM 922 C C . ARG A 1 118 ? 15.992 -14.422 -1.738 1 98.81 118 ARG A C 1
ATOM 924 O O . ARG A 1 118 ? 15.633 -15.453 -1.165 1 98.81 118 ARG A O 1
ATOM 931 N N . PHE A 1 119 ? 15.359 -13.289 -1.614 1 98.88 119 PHE A N 1
ATOM 932 C CA . PHE A 1 119 ? 13.961 -13.156 -1.219 1 98.88 119 PHE A CA 1
ATOM 933 C C . PHE A 1 119 ? 13.07 -12.945 -2.438 1 98.88 119 PHE A C 1
ATOM 935 O O . PHE A 1 119 ? 13.133 -11.891 -3.08 1 98.88 119 PHE A O 1
ATOM 942 N N . ILE A 1 120 ? 12.258 -13.945 -2.828 1 98.94 120 ILE A N 1
ATOM 943 C CA . ILE A 1 120 ? 11.406 -13.859 -4.004 1 98.94 120 ILE A CA 1
ATOM 944 C C . ILE A 1 120 ? 9.977 -13.508 -3.584 1 98.94 120 ILE A C 1
ATOM 946 O O . ILE A 1 120 ? 9.336 -14.258 -2.846 1 98.94 120 ILE A O 1
ATOM 950 N N . TYR A 1 121 ? 9.5 -12.391 -4.023 1 98.94 121 TYR A N 1
ATOM 951 C CA . TYR A 1 121 ? 8.156 -11.922 -3.703 1 98.94 121 TYR A CA 1
ATOM 952 C C . TYR A 1 121 ? 7.211 -12.125 -4.887 1 98.94 121 TYR A C 1
ATOM 954 O O . TYR A 1 121 ? 7.535 -11.742 -6.016 1 98.94 121 TYR A O 1
ATOM 962 N N . ALA A 1 122 ? 6.062 -12.68 -4.582 1 98.81 122 ALA A N 1
ATOM 963 C CA . ALA A 1 122 ? 5.039 -12.875 -5.605 1 98.81 122 ALA A CA 1
ATOM 964 C C . ALA A 1 122 ? 4.191 -11.617 -5.781 1 98.81 122 ALA A C 1
ATOM 966 O O . ALA A 1 122 ? 3.285 -11.359 -4.984 1 98.81 122 ALA A O 1
ATOM 967 N N . GLY A 1 123 ? 4.48 -10.867 -6.824 1 98.31 123 GLY A N 1
ATOM 968 C CA . GLY A 1 123 ? 3.604 -9.789 -7.242 1 98.31 123 GLY A CA 1
ATOM 969 C C . GLY A 1 123 ? 2.457 -10.25 -8.117 1 98.31 123 GLY A C 1
ATOM 970 O O . GLY A 1 123 ? 2.094 -11.43 -8.102 1 98.31 123 GLY A O 1
ATOM 971 N N . THR A 1 124 ? 1.818 -9.344 -8.781 1 97.19 124 THR A N 1
ATOM 972 C CA . THR A 1 124 ? 0.644 -9.688 -9.57 1 97.19 124 THR A CA 1
ATOM 973 C C . THR A 1 124 ? 0.473 -8.719 -10.734 1 97.19 124 THR A C 1
ATOM 975 O O . THR A 1 124 ? 0.813 -7.539 -10.625 1 97.19 124 THR A O 1
ATOM 978 N N . SER A 1 125 ? -0.122 -9.227 -11.812 1 95.88 125 SER A N 1
ATOM 979 C CA . SER A 1 125 ? -0.463 -8.391 -12.953 1 95.88 125 SER A CA 1
ATOM 980 C C . SER A 1 125 ? -1.643 -7.477 -12.633 1 95.88 125 SER A C 1
ATOM 982 O O . SER A 1 125 ? -1.901 -6.512 -13.359 1 95.88 125 SER A O 1
ATOM 984 N N . GLU A 1 126 ? -2.387 -7.77 -11.57 1 93.81 126 GLU A N 1
ATOM 985 C CA . GLU A 1 126 ? -3.498 -6.914 -11.156 1 93.81 126 GLU A CA 1
ATOM 986 C C . GLU A 1 126 ? -3.025 -5.496 -10.859 1 93.81 126 GLU A C 1
ATOM 988 O O . GLU A 1 126 ? -3.803 -4.543 -10.961 1 93.81 126 GLU A O 1
ATOM 993 N N . SER A 1 127 ? -1.769 -5.34 -10.539 1 94.81 127 SER A N 1
ATOM 994 C CA . SER A 1 127 ? -1.195 -4.043 -10.203 1 94.81 127 SER A CA 1
ATOM 995 C C . SER A 1 127 ? -1.163 -3.121 -11.414 1 94.81 127 SER A C 1
ATOM 997 O O . SER A 1 127 ? -1.089 -1.899 -11.273 1 94.81 127 SER A O 1
ATOM 999 N N . TYR A 1 128 ? -1.268 -3.729 -12.656 1 95.19 128 TYR A N 1
ATOM 1000 C CA . TYR A 1 128 ? -1.222 -2.971 -13.898 1 95.19 128 TYR A CA 1
ATOM 1001 C C . TYR A 1 128 ? -2.609 -2.477 -14.289 1 95.19 128 TYR A C 1
ATOM 1003 O O . TYR A 1 128 ? -2.744 -1.585 -15.125 1 95.19 128 TYR A O 1
ATOM 1011 N N . ALA A 1 129 ? -3.652 -3.029 -13.711 1 92.75 129 ALA A N 1
ATOM 1012 C CA . ALA A 1 129 ? -5.012 -2.969 -14.242 1 92.75 129 ALA A CA 1
ATOM 1013 C C . ALA A 1 129 ? -5.496 -1.524 -14.344 1 92.75 129 ALA A C 1
ATOM 1015 O O . ALA A 1 129 ? -6.012 -1.11 -15.391 1 92.75 129 ALA A O 1
ATOM 1016 N N . SER A 1 130 ? -5.277 -0.784 -13.336 1 92.75 130 SER A N 1
ATOM 1017 C CA . SER A 1 130 ? -5.777 0.587 -13.32 1 92.75 130 SER A CA 1
ATOM 1018 C C . SER A 1 130 ? -5.105 1.429 -14.398 1 92.75 130 SER A C 1
ATOM 1020 O O . SER A 1 130 ? -5.781 2.143 -15.148 1 92.75 130 SER A O 1
ATOM 1022 N N . THR A 1 131 ? -3.795 1.324 -14.477 1 93.94 131 THR A N 1
ATOM 1023 C CA . THR A 1 131 ? -3.059 2.115 -15.461 1 93.94 131 THR A CA 1
ATOM 1024 C C . THR A 1 131 ? -3.439 1.708 -16.875 1 93.94 131 THR A C 1
ATOM 1026 O O . THR A 1 131 ? -3.701 2.564 -17.734 1 93.94 131 THR A O 1
ATOM 1029 N N . VAL A 1 132 ? -3.525 0.452 -17.109 1 93.19 132 VAL A N 1
ATOM 1030 C CA . VAL A 1 132 ? -3.832 -0.061 -18.438 1 93.19 132 VAL A CA 1
ATOM 1031 C C . VAL A 1 132 ? -5.23 0.387 -18.859 1 93.19 132 VAL A C 1
ATOM 1033 O O . VAL A 1 132 ? -5.43 0.864 -19.984 1 93.19 132 VAL A O 1
ATOM 1036 N N . THR A 1 133 ? -6.18 0.298 -17.938 1 91.38 133 THR A N 1
ATOM 1037 C CA . THR A 1 133 ? -7.57 0.611 -18.25 1 91.38 133 THR A CA 1
ATOM 1038 C C . THR A 1 133 ? -7.785 2.121 -18.312 1 91.38 133 THR A C 1
ATOM 1040 O O . THR A 1 133 ? -8.383 2.629 -19.25 1 91.38 133 THR A O 1
ATOM 1043 N N . LYS A 1 134 ? -7.289 2.871 -17.344 1 91.5 134 LYS A N 1
ATOM 1044 C CA . LYS A 1 134 ? -7.578 4.293 -17.203 1 91.5 134 LYS A CA 1
ATOM 1045 C C . LYS A 1 134 ? -6.801 5.113 -18.234 1 91.5 134 LYS A C 1
ATOM 1047 O O . LYS A 1 134 ? -7.289 6.137 -18.719 1 91.5 134 LYS A O 1
ATOM 1052 N N . PHE A 1 135 ? -5.621 4.637 -18.625 1 92.56 135 PHE A N 1
ATOM 1053 C CA . PHE A 1 135 ? -4.758 5.473 -19.453 1 92.56 135 PHE A CA 1
ATOM 1054 C C . PHE A 1 135 ? -4.445 4.781 -20.781 1 92.56 135 PHE A C 1
ATOM 1056 O O . PHE A 1 135 ? -3.557 5.211 -21.516 1 92.56 135 PHE A O 1
ATOM 1063 N N . ASN A 1 136 ? -5.098 3.686 -21.094 1 91.69 136 ASN A N 1
ATOM 1064 C CA . ASN A 1 136 ? -4.918 2.922 -22.312 1 91.69 136 ASN A CA 1
ATOM 1065 C C . ASN A 1 136 ? -3.449 2.588 -22.562 1 91.69 136 ASN A C 1
ATOM 1067 O O . ASN A 1 136 ? -2.926 2.83 -23.656 1 91.69 136 ASN A O 1
ATOM 1071 N N . TRP A 1 137 ? -2.848 2.234 -21.531 1 92.75 137 TRP A N 1
ATOM 1072 C CA . TRP A 1 137 ? -1.443 1.849 -21.625 1 92.75 137 TRP A CA 1
ATOM 1073 C C . TRP A 1 137 ? -1.265 0.698 -22.609 1 92.75 137 TRP A C 1
ATOM 1075 O O . TRP A 1 137 ? -2.129 -0.175 -22.719 1 92.75 137 TRP A O 1
ATOM 1085 N N . PRO A 1 138 ? -0.138 0.669 -23.266 1 93.62 138 PRO A N 1
ATOM 1086 C CA . PRO A 1 138 ? 0.073 -0.361 -24.281 1 93.62 138 PRO A CA 1
ATOM 1087 C C . PRO A 1 138 ? 0.078 -1.773 -23.703 1 93.62 138 PRO A C 1
ATOM 1089 O O . PRO A 1 138 ? 0.591 -1.99 -22.594 1 93.62 138 PRO A O 1
ATOM 1092 N N . VAL A 1 139 ? -0.437 -2.773 -24.453 1 95.5 139 VAL A N 1
ATOM 1093 C CA . VAL A 1 139 ? -0.405 -4.215 -24.234 1 95.5 139 VAL A CA 1
ATOM 1094 C C . VAL A 1 139 ? 0.23 -4.91 -25.438 1 95.5 139 VAL A C 1
ATOM 1096 O O . VAL A 1 139 ? -0.169 -4.676 -26.578 1 95.5 139 VAL A O 1
ATOM 1099 N N . PRO A 1 140 ? 1.22 -5.734 -25.281 1 97.25 140 PRO A N 1
ATOM 1100 C CA . PRO A 1 140 ? 1.68 -6.371 -24.047 1 97.25 140 PRO A CA 1
ATOM 1101 C C . PRO A 1 140 ? 2.303 -5.379 -23.062 1 97.25 140 PRO A C 1
ATOM 1103 O O . PRO A 1 140 ? 2.967 -4.426 -23.484 1 97.25 140 PRO A O 1
ATOM 1106 N N . THR A 1 141 ? 2.09 -5.688 -21.766 1 97 141 THR A N 1
ATOM 1107 C CA . THR A 1 141 ? 2.504 -4.785 -20.688 1 97 141 THR A CA 1
ATOM 1108 C C . THR A 1 141 ? 3.926 -5.102 -20.234 1 97 141 THR A C 1
ATOM 1110 O O . THR A 1 141 ? 4.223 -6.234 -19.859 1 97 141 THR A O 1
ATOM 1113 N N . ALA A 1 142 ? 4.812 -4.109 -20.297 1 97.38 142 ALA A N 1
ATOM 1114 C CA . ALA A 1 142 ? 6.18 -4.258 -19.797 1 97.38 142 ALA A CA 1
ATOM 1115 C C . ALA A 1 142 ? 6.254 -3.934 -18.297 1 97.38 142 ALA A C 1
ATOM 1117 O O . ALA A 1 142 ? 5.285 -3.457 -17.719 1 97.38 142 ALA A O 1
ATOM 1118 N N . GLU A 1 143 ? 7.387 -4.258 -17.719 1 97.75 143 GLU A N 1
ATOM 1119 C CA . GLU A 1 143 ? 7.523 -4.145 -16.266 1 97.75 143 GLU A CA 1
ATOM 1120 C C . GLU A 1 143 ? 7.586 -2.682 -15.828 1 97.75 143 GLU A C 1
ATOM 1122 O O . GLU A 1 143 ? 7.453 -2.377 -14.641 1 97.75 143 GLU A O 1
ATOM 1127 N N . ASP A 1 144 ? 7.73 -1.76 -16.75 1 93.88 144 ASP A N 1
ATOM 1128 C CA . ASP A 1 144 ? 7.914 -0.362 -16.375 1 93.88 144 ASP A CA 1
ATOM 1129 C C . ASP A 1 144 ? 6.586 0.385 -16.359 1 93.88 144 ASP A C 1
ATOM 1131 O O . ASP A 1 144 ? 6.555 1.607 -16.203 1 93.88 144 ASP A O 1
ATOM 1135 N N . VAL A 1 145 ? 5.492 -0.329 -16.625 1 94.38 145 VAL A N 1
ATOM 1136 C CA . VAL A 1 145 ? 4.172 0.274 -16.5 1 94.38 145 VAL A CA 1
ATOM 1137 C C . VAL A 1 145 ? 4 0.863 -15.094 1 94.38 145 VAL A C 1
ATOM 1139 O O . VAL A 1 145 ? 4.262 0.19 -14.094 1 94.38 145 VAL A O 1
ATOM 1142 N N . PRO A 1 146 ? 3.607 2.164 -15.008 1 94.38 146 PRO A N 1
ATOM 1143 C CA . PRO A 1 146 ? 3.262 2.666 -13.672 1 94.38 146 PRO A CA 1
ATOM 1144 C C . PRO A 1 146 ? 2.107 1.895 -13.039 1 94.38 146 PRO A C 1
ATOM 1146 O O . PRO A 1 146 ? 1.147 1.533 -13.719 1 94.38 146 PRO A O 1
ATOM 1149 N N . LEU A 1 147 ? 2.307 1.561 -11.773 1 96.25 147 LEU A N 1
ATOM 1150 C CA . LEU A 1 147 ? 1.221 0.912 -11.047 1 96.25 147 LEU A CA 1
ATOM 1151 C C . LEU A 1 147 ? 0.185 1.934 -10.594 1 96.25 147 LEU A C 1
ATOM 1153 O O . LEU A 1 147 ? 0.503 3.111 -10.422 1 96.25 147 LEU A O 1
ATOM 1157 N N . GLY A 1 148 ? -1.04 1.485 -10.492 1 93.12 148 GLY A N 1
ATOM 1158 C CA . GLY A 1 148 ? -2.059 2.48 -10.203 1 93.12 148 GLY A CA 1
ATOM 1159 C C . GLY A 1 148 ? -3.211 1.93 -9.383 1 93.12 148 GLY A C 1
ATOM 1160 O O . GLY A 1 148 ? -3.381 0.713 -9.281 1 93.12 148 GLY A O 1
ATOM 1161 N N . LEU A 1 149 ? -3.887 2.801 -8.688 1 95.12 149 LEU A N 1
ATOM 1162 C CA . LEU A 1 149 ? -5.113 2.6 -7.93 1 95.12 149 LEU A CA 1
ATOM 1163 C C . LEU A 1 149 ? -6.18 3.613 -8.344 1 95.12 149 LEU A C 1
ATOM 1165 O O . LEU A 1 149 ? -6.145 4.766 -7.902 1 95.12 149 LEU A O 1
ATOM 1169 N N . SER A 1 150 ? -7.145 3.176 -9.086 1 92.38 150 SER A N 1
ATOM 1170 C CA . SER A 1 150 ? -8.117 4.105 -9.656 1 92.38 150 SER A CA 1
ATOM 1171 C C . SER A 1 150 ? -9.156 4.523 -8.625 1 92.38 150 SER A C 1
ATOM 1173 O O . SER A 1 150 ? -9.727 5.609 -8.711 1 92.38 150 SER A O 1
ATOM 1175 N N . ASP A 1 151 ? -9.492 3.621 -7.691 1 93.62 151 ASP A N 1
ATOM 1176 C CA . ASP A 1 151 ? -10.5 3.855 -6.668 1 93.62 151 ASP A CA 1
ATOM 1177 C C . ASP A 1 151 ? -10.164 3.113 -5.375 1 93.62 151 ASP A C 1
ATOM 1179 O O . ASP A 1 151 ? -10.445 1.92 -5.25 1 93.62 151 ASP A O 1
ATOM 1183 N N . VAL A 1 152 ? -9.68 3.84 -4.395 1 95.5 152 VAL A N 1
ATOM 1184 C CA . VAL A 1 152 ? -9.203 3.205 -3.17 1 95.5 152 VAL A CA 1
ATOM 1185 C C . VAL A 1 152 ? -10.391 2.615 -2.404 1 95.5 152 VAL A C 1
ATOM 1187 O O . VAL A 1 152 ? -10.203 1.798 -1.499 1 95.5 152 VAL A O 1
ATOM 1190 N N . THR A 1 153 ? -11.641 2.992 -2.76 1 96.81 153 THR A N 1
ATOM 1191 C CA . THR A 1 153 ? -12.805 2.518 -2.02 1 96.81 153 THR A CA 1
ATOM 1192 C C . THR A 1 153 ? -13.297 1.185 -2.578 1 96.81 153 THR A C 1
ATOM 1194 O O . THR A 1 153 ? -14.109 0.503 -1.949 1 96.81 153 THR A O 1
ATOM 1197 N N . ASN A 1 154 ? -12.844 0.82 -3.781 1 94.56 154 ASN A N 1
ATOM 1198 C CA . ASN A 1 154 ? -13.227 -0.454 -4.379 1 94.56 154 ASN A CA 1
ATOM 1199 C C . ASN A 1 154 ? -12.57 -1.63 -3.66 1 94.56 154 ASN A C 1
ATOM 1201 O O . ASN A 1 154 ? -11.344 -1.737 -3.625 1 94.56 154 ASN A O 1
ATOM 1205 N N . PRO A 1 155 ? -13.383 -2.57 -3.131 1 95.12 155 PRO A N 1
ATOM 1206 C CA . PRO A 1 155 ? -12.82 -3.682 -2.355 1 95.12 155 PRO A CA 1
ATOM 1207 C C . PRO A 1 155 ? -11.891 -4.566 -3.178 1 95.12 155 PRO A C 1
ATOM 1209 O O . PRO A 1 155 ? -11.039 -5.266 -2.617 1 95.12 155 PRO A O 1
ATOM 1212 N N . ARG A 1 156 ? -12.016 -4.512 -4.461 1 90.62 156 ARG A N 1
ATOM 1213 C CA . ARG A 1 156 ? -11.133 -5.285 -5.324 1 90.62 156 ARG A CA 1
ATOM 1214 C C . ARG A 1 156 ? -9.672 -4.906 -5.098 1 90.62 156 ARG A C 1
ATOM 1216 O O . ARG A 1 156 ? -8.781 -5.746 -5.234 1 90.62 156 ARG A O 1
ATOM 1223 N N . TRP A 1 157 ? -9.477 -3.723 -4.613 1 94.31 157 TRP A N 1
ATOM 1224 C CA . TRP A 1 157 ? -8.109 -3.223 -4.488 1 94.31 157 TRP A CA 1
ATOM 1225 C C . TRP A 1 157 ? -7.496 -3.641 -3.156 1 94.31 157 TRP A C 1
ATOM 1227 O O . TRP A 1 157 ? -6.312 -3.408 -2.914 1 94.31 157 TRP A O 1
ATOM 1237 N N . SER A 1 158 ? -8.305 -4.34 -2.305 1 97.19 158 SER A N 1
ATOM 1238 C CA . SER A 1 158 ? -7.711 -4.867 -1.081 1 97.19 158 SER A CA 1
ATOM 1239 C C . SER A 1 158 ? -6.5 -5.738 -1.389 1 97.19 158 SER A C 1
ATOM 1241 O O . SER A 1 158 ? -5.465 -5.629 -0.725 1 97.19 158 SER A O 1
ATOM 1243 N N . TYR A 1 159 ? -6.602 -6.461 -2.508 1 97.06 159 TYR A N 1
ATOM 1244 C CA . TYR A 1 159 ? -5.531 -7.363 -2.908 1 97.06 159 TYR A CA 1
ATOM 1245 C C . TYR A 1 159 ? -4.441 -6.617 -3.67 1 97.06 159 TYR A C 1
ATOM 1247 O O . TYR A 1 159 ? -3.289 -6.574 -3.236 1 97.06 159 TYR A O 1
ATOM 1255 N N . ALA A 1 160 ? -4.766 -5.949 -4.762 1 96 160 ALA A N 1
ATOM 1256 C CA . ALA A 1 160 ? -3.77 -5.348 -5.641 1 96 160 ALA A CA 1
ATOM 1257 C C . ALA A 1 160 ? -2.992 -4.25 -4.918 1 96 160 ALA A C 1
ATOM 1259 O O . ALA A 1 160 ? -1.784 -4.105 -5.117 1 96 160 ALA A O 1
ATOM 1260 N N . ALA A 1 161 ? -3.707 -3.477 -4.098 1 97.69 161 ALA A N 1
ATOM 1261 C CA . ALA A 1 161 ? -3.016 -2.438 -3.336 1 97.69 161 ALA A CA 1
ATOM 1262 C C . ALA A 1 161 ? -2.014 -3.049 -2.361 1 97.69 161 ALA A C 1
ATOM 1264 O O . ALA A 1 161 ? -0.909 -2.527 -2.189 1 97.69 161 ALA A O 1
ATOM 1265 N N . SER A 1 162 ? -2.412 -4.137 -1.679 1 98.5 162 SER A N 1
ATOM 1266 C CA . SER A 1 162 ? -1.514 -4.824 -0.757 1 98.5 162 SER A CA 1
ATOM 1267 C C . SER A 1 162 ? -0.3 -5.391 -1.487 1 98.5 162 SER A C 1
ATOM 1269 O O . SER A 1 162 ? 0.82 -5.34 -0.975 1 98.5 162 SER A O 1
ATOM 1271 N N . LYS A 1 163 ? -0.553 -5.879 -2.672 1 98.44 163 LYS A N 1
ATOM 1272 C CA . LYS A 1 163 ? 0.543 -6.453 -3.447 1 98.44 163 LYS A CA 1
ATOM 1273 C C . LYS A 1 163 ? 1.482 -5.367 -3.959 1 98.44 163 LYS A C 1
ATOM 1275 O O . LYS A 1 163 ? 2.701 -5.555 -3.988 1 98.44 163 LYS A O 1
ATOM 1280 N N . MET A 1 164 ? 0.945 -4.23 -4.402 1 98.12 164 MET A N 1
ATOM 1281 C CA . MET A 1 164 ? 1.775 -3.09 -4.781 1 98.12 164 MET A CA 1
ATOM 1282 C C . MET A 1 164 ? 2.639 -2.635 -3.609 1 98.12 164 MET A C 1
ATOM 1284 O O . MET A 1 164 ? 3.842 -2.412 -3.768 1 98.12 164 MET A O 1
ATOM 1288 N N . HIS A 1 165 ? 1.961 -2.473 -2.502 1 98.5 165 HIS A N 1
ATOM 1289 C CA . HIS A 1 165 ? 2.666 -2.129 -1.271 1 98.5 165 HIS A CA 1
ATOM 1290 C C . HIS A 1 165 ? 3.752 -3.15 -0.955 1 98.5 165 HIS A C 1
ATOM 1292 O O . HIS A 1 165 ? 4.844 -2.787 -0.512 1 98.5 165 HIS A O 1
ATOM 1298 N N . GLY A 1 166 ? 3.463 -4.41 -1.152 1 98.81 166 GLY A N 1
ATOM 1299 C CA . GLY A 1 166 ? 4.422 -5.477 -0.923 1 98.81 166 GLY A CA 1
ATOM 1300 C C . GLY A 1 166 ? 5.664 -5.359 -1.788 1 98.81 166 GLY A C 1
ATOM 1301 O O . GLY A 1 166 ? 6.77 -5.684 -1.347 1 98.81 166 GLY A O 1
ATOM 1302 N N . GLU A 1 167 ? 5.508 -4.934 -3.039 1 98.81 167 GLU A N 1
ATOM 1303 C CA . GLU A 1 167 ? 6.668 -4.703 -3.898 1 98.81 167 GLU A CA 1
ATOM 1304 C C . GLU A 1 167 ? 7.559 -3.598 -3.338 1 98.81 167 GLU A C 1
ATOM 1306 O O . GLU A 1 167 ? 8.789 -3.709 -3.367 1 98.81 167 GLU A O 1
ATOM 1311 N N . VAL A 1 168 ? 6.918 -2.541 -2.842 1 98.75 168 VAL A N 1
ATOM 1312 C CA . VAL A 1 168 ? 7.668 -1.443 -2.24 1 98.75 168 VAL A CA 1
ATOM 1313 C C . VAL A 1 168 ? 8.414 -1.943 -1.007 1 98.75 168 VAL A C 1
ATOM 1315 O O . VAL A 1 168 ? 9.602 -1.66 -0.836 1 98.75 168 VAL A O 1
ATOM 1318 N N . VAL A 1 169 ? 7.746 -2.721 -0.173 1 98.88 169 VAL A N 1
ATOM 1319 C CA . VAL A 1 169 ? 8.352 -3.293 1.024 1 98.88 169 VAL A CA 1
ATOM 1320 C C . VAL A 1 169 ? 9.578 -4.121 0.639 1 98.88 169 VAL A C 1
ATOM 1322 O O . VAL A 1 169 ? 10.648 -3.973 1.236 1 98.88 169 VAL A O 1
ATOM 1325 N N . THR A 1 170 ? 9.414 -4.949 -0.337 1 98.88 170 THR A N 1
ATOM 1326 C CA . THR A 1 170 ? 10.477 -5.848 -0.754 1 98.88 170 THR A CA 1
ATOM 1327 C C . THR A 1 170 ? 11.68 -5.059 -1.281 1 98.88 170 THR A C 1
ATOM 1329 O O . THR A 1 170 ? 12.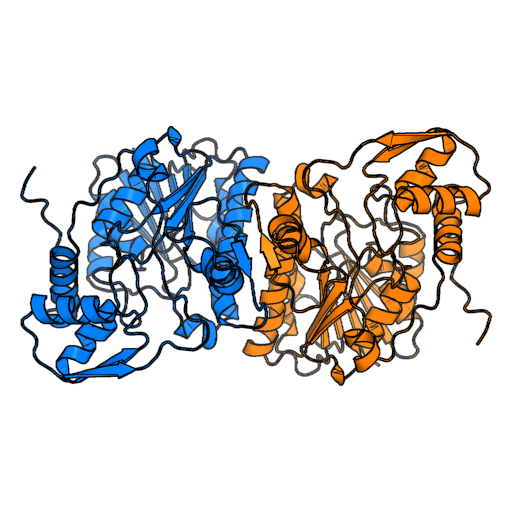812 -5.309 -0.88 1 98.88 170 THR A O 1
ATOM 1332 N N . ALA A 1 171 ? 11.406 -4.117 -2.141 1 98.69 171 ALA A N 1
ATOM 1333 C CA . ALA A 1 171 ? 12.469 -3.291 -2.709 1 98.69 171 ALA A CA 1
ATOM 1334 C C . ALA A 1 171 ? 13.195 -2.506 -1.619 1 98.69 171 ALA A C 1
ATOM 1336 O O . ALA A 1 171 ? 14.422 -2.422 -1.622 1 98.69 171 ALA A O 1
ATOM 1337 N N . GLN A 1 172 ? 12.414 -1.951 -0.68 1 98.62 172 GLN A N 1
ATOM 1338 C CA . GLN A 1 172 ? 13.023 -1.109 0.346 1 98.62 172 GLN A CA 1
ATOM 1339 C C . GLN A 1 172 ? 13.742 -1.953 1.395 1 98.62 172 GLN A C 1
ATOM 1341 O O . GLN A 1 172 ? 14.703 -1.495 2.012 1 98.62 172 GLN A O 1
ATOM 1346 N N . ALA A 1 173 ? 13.289 -3.182 1.618 1 98.56 173 ALA A N 1
ATOM 1347 C CA . ALA A 1 173 ? 14.086 -4.109 2.418 1 98.56 173 ALA A CA 1
ATOM 1348 C C . ALA A 1 173 ? 15.438 -4.379 1.761 1 98.56 173 ALA A C 1
ATOM 1350 O O . ALA A 1 173 ? 16.453 -4.48 2.445 1 98.56 173 ALA A O 1
ATOM 1351 N N . GLY A 1 174 ? 15.398 -4.527 0.452 1 98.12 174 GLY A N 1
ATOM 1352 C CA . GLY A 1 174 ? 16.656 -4.641 -0.284 1 98.12 174 GLY A CA 1
ATOM 1353 C C . GLY A 1 174 ? 17.609 -3.496 -0.015 1 98.12 174 GLY A C 1
ATOM 1354 O O . GLY A 1 174 ? 18.797 -3.717 0.211 1 98.12 174 GLY A O 1
ATOM 1355 N N . ARG A 1 175 ? 17.094 -2.322 0.006 1 96.19 175 ARG A N 1
ATOM 1356 C CA . ARG A 1 175 ? 17.891 -1.122 0.227 1 96.19 175 ARG A CA 1
ATOM 1357 C C . ARG A 1 175 ? 18.359 -1.029 1.679 1 96.19 175 ARG A C 1
ATOM 1359 O O . ARG A 1 175 ? 19.516 -0.748 1.949 1 96.19 175 ARG A O 1
ATOM 1366 N N . SER A 1 176 ? 17.5 -1.288 2.584 1 96.81 176 SER A N 1
ATOM 1367 C CA . SER A 1 176 ? 17.734 -1.072 4.008 1 96.81 176 SER A CA 1
ATOM 1368 C C . SER A 1 176 ? 18.656 -2.152 4.582 1 96.81 176 SER A C 1
ATOM 1370 O O . SER A 1 176 ? 19.453 -1.883 5.48 1 96.81 176 SER A O 1
ATOM 1372 N N . PHE A 1 177 ? 18.531 -3.385 4.051 1 97.25 177 PHE A N 1
ATOM 1373 C CA . PHE A 1 177 ? 19.203 -4.52 4.672 1 97.25 177 PHE A CA 1
ATOM 1374 C C . PHE A 1 177 ? 20.172 -5.172 3.701 1 97.25 177 PHE A C 1
ATOM 1376 O O . PHE A 1 177 ? 20.781 -6.195 4.02 1 97.25 177 PHE A O 1
ATOM 1383 N N . SER A 1 178 ? 20.312 -4.57 2.486 1 97.19 178 SER A N 1
ATOM 1384 C CA . SER A 1 178 ? 21.062 -5.211 1.408 1 97.19 178 SER A CA 1
ATOM 1385 C C . SER A 1 178 ? 20.516 -6.605 1.118 1 97.19 178 SER A C 1
ATOM 1387 O O . SER A 1 178 ? 21.297 -7.539 0.883 1 97.19 178 SER A O 1
ATOM 1389 N N . MET A 1 179 ? 19.234 -6.773 1.26 1 98.19 179 MET A N 1
ATOM 1390 C CA . MET A 1 179 ? 18.562 -8.047 1.01 1 98.19 179 MET A CA 1
ATOM 1391 C C . MET A 1 179 ? 18.453 -8.312 -0.486 1 98.19 179 MET A C 1
ATOM 1393 O O . MET A 1 179 ? 17.797 -7.566 -1.211 1 98.19 179 MET A O 1
ATOM 1397 N N . PRO A 1 180 ? 19.125 -9.375 -0.963 1 98.69 180 PRO A N 1
ATOM 1398 C CA . PRO A 1 180 ? 18.875 -9.727 -2.363 1 98.69 180 PRO A CA 1
ATOM 1399 C C . PRO A 1 180 ? 17.438 -10.18 -2.615 1 98.69 180 PRO A C 1
ATOM 1401 O O . PRO A 1 180 ? 16.922 -11.031 -1.895 1 98.69 180 PRO A O 1
ATOM 1404 N N . TYR A 1 181 ? 16.781 -9.547 -3.643 1 98.81 181 TYR A N 1
ATOM 1405 C CA . TYR A 1 181 ? 15.383 -9.883 -3.857 1 98.81 181 TYR A CA 1
ATOM 1406 C C . TYR A 1 181 ? 15.07 -9.992 -5.344 1 98.81 181 TYR A C 1
ATOM 1408 O O . TYR A 1 181 ? 15.875 -9.594 -6.188 1 98.81 181 TYR A O 1
ATOM 1416 N N . SER A 1 182 ? 14.016 -10.625 -5.68 1 98.88 182 SER A N 1
ATOM 1417 C CA . SER A 1 182 ? 13.328 -10.594 -6.969 1 98.88 182 SER A CA 1
ATOM 1418 C C . SER A 1 182 ? 11.82 -10.477 -6.789 1 98.88 182 SER A C 1
ATOM 1420 O O . SER A 1 182 ? 11.25 -11.062 -5.871 1 98.88 182 SER A O 1
ATOM 1422 N N . ILE A 1 183 ? 11.25 -9.68 -7.582 1 98.88 183 ILE A N 1
ATOM 1423 C CA . ILE A 1 183 ? 9.797 -9.578 -7.621 1 98.88 183 ILE A CA 1
ATOM 1424 C C . ILE A 1 183 ? 9.266 -10.203 -8.906 1 98.88 183 ILE A C 1
ATOM 1426 O O . ILE A 1 183 ? 9.711 -9.852 -10.008 1 98.88 183 ILE A O 1
ATOM 1430 N N . VAL A 1 184 ? 8.383 -11.125 -8.719 1 98.88 184 VAL A N 1
ATOM 1431 C CA . VAL A 1 184 ? 7.766 -11.797 -9.859 1 98.88 184 VAL A CA 1
ATOM 1432 C C . VAL A 1 184 ? 6.32 -11.328 -10.016 1 98.88 184 VAL A C 1
ATOM 1434 O O . VAL A 1 184 ? 5.492 -11.562 -9.133 1 98.88 184 VAL A O 1
ATOM 1437 N N . ARG A 1 185 ? 6 -10.68 -11.07 1 98.69 185 ARG A N 1
ATOM 1438 C CA . ARG A 1 185 ? 4.617 -10.312 -11.359 1 98.69 185 ARG A CA 1
ATOM 1439 C C . ARG A 1 185 ? 3.941 -11.375 -12.227 1 98.69 185 ARG A C 1
ATOM 1441 O O . ARG A 1 185 ? 4.098 -11.375 -13.453 1 98.69 185 ARG A O 1
ATOM 1448 N N . TYR A 1 186 ? 3.18 -12.195 -11.562 1 98.5 186 TYR A N 1
ATOM 1449 C CA . TYR A 1 186 ? 2.516 -13.312 -12.227 1 98.5 186 TYR A CA 1
ATOM 1450 C C . TYR A 1 186 ? 1.367 -12.828 -13.102 1 98.5 186 TYR A C 1
ATOM 1452 O O . TYR A 1 186 ? 0.639 -11.906 -12.727 1 98.5 186 TYR A O 1
ATOM 1460 N N . HIS A 1 187 ? 1.227 -13.484 -14.266 1 97.12 187 HIS A N 1
ATOM 1461 C CA . HIS A 1 187 ? 0.083 -13.297 -15.148 1 97.12 187 HIS A CA 1
ATOM 1462 C C . HIS A 1 187 ? -0.692 -14.602 -15.328 1 97.12 187 HIS A C 1
ATOM 1464 O O . HIS A 1 187 ? -0.298 -15.453 -16.125 1 97.12 187 HIS A O 1
ATOM 1470 N N . ASN A 1 188 ? -1.743 -14.805 -14.688 1 94.44 188 ASN A N 1
ATOM 1471 C CA . ASN A 1 188 ? -2.773 -15.828 -14.852 1 94.44 188 ASN A CA 1
ATOM 1472 C C . ASN A 1 188 ? -2.168 -17.234 -14.938 1 94.44 188 ASN A C 1
ATOM 1474 O O . ASN A 1 188 ? -2.447 -17.969 -15.883 1 94.44 188 ASN A O 1
ATOM 1478 N N . ALA A 1 189 ? -1.453 -17.609 -13.938 1 97.44 189 ALA A N 1
ATOM 1479 C CA . ALA A 1 189 ? -1.075 -19.016 -13.828 1 97.44 189 ALA A CA 1
ATOM 1480 C C . ALA A 1 189 ? -2.301 -19.906 -13.602 1 97.44 189 ALA A C 1
ATOM 1482 O O . ALA A 1 189 ? -3.252 -19.5 -12.93 1 97.44 189 ALA A O 1
ATOM 1483 N N . TYR A 1 190 ? -2.309 -21.078 -14.242 1 97 190 TYR A N 1
ATOM 1484 C CA . TYR A 1 190 ? -3.443 -21.969 -14.086 1 97 190 TYR A CA 1
ATOM 1485 C C . TYR A 1 190 ? -2.98 -23.422 -14.008 1 97 190 TYR A C 1
ATOM 1487 O O . TYR A 1 190 ? -1.85 -23.75 -14.383 1 97 190 TYR A O 1
ATOM 1495 N N . GLY A 1 191 ? -3.779 -24.234 -13.461 1 97.12 191 GLY A N 1
ATOM 1496 C CA . GLY A 1 191 ? -3.469 -25.656 -13.367 1 97.12 191 GLY A CA 1
ATOM 1497 C C . GLY A 1 191 ? -4.254 -26.359 -12.281 1 97.12 191 GLY A C 1
ATOM 1498 O O . GLY A 1 191 ? -5.188 -25.797 -11.711 1 97.12 191 GLY A O 1
ATOM 1499 N N . PRO A 1 192 ? -3.914 -27.609 -12.047 1 95.5 192 PRO A N 1
ATOM 1500 C CA . PRO A 1 192 ? -4.566 -28.391 -10.992 1 95.5 192 PRO A CA 1
ATOM 1501 C C . PRO A 1 192 ? -4.43 -27.75 -9.617 1 95.5 192 PRO A C 1
ATOM 1503 O O . PRO A 1 192 ? -3.383 -27.172 -9.297 1 95.5 192 PRO A O 1
ATOM 1506 N N . ARG A 1 193 ? -5.477 -27.75 -8.828 1 93.81 193 ARG A N 1
ATOM 1507 C CA . ARG A 1 193 ? -5.48 -27.359 -7.426 1 93.81 193 ARG A CA 1
ATOM 1508 C C . ARG A 1 193 ? -5.492 -25.828 -7.293 1 93.81 193 ARG A C 1
ATOM 1510 O O . ARG A 1 193 ? -5.074 -25.297 -6.27 1 93.81 193 ARG A O 1
ATOM 1517 N N . MET A 1 194 ? -5.949 -25.156 -8.367 1 94.94 194 MET A N 1
ATOM 1518 C CA . MET A 1 194 ? -5.949 -23.688 -8.297 1 94.94 194 MET A CA 1
ATOM 1519 C C . MET A 1 194 ? -7.234 -23.188 -7.652 1 94.94 194 MET A C 1
ATOM 1521 O O . MET A 1 194 ? -7.438 -21.969 -7.539 1 94.94 194 MET A O 1
ATOM 1525 N N . GLY A 1 195 ? -8.094 -24.047 -7.156 1 89 195 GLY A N 1
ATOM 1526 C CA . GLY A 1 195 ? -9.414 -23.688 -6.664 1 89 195 GLY A CA 1
ATOM 1527 C C . GLY A 1 195 ? -10.484 -23.719 -7.734 1 89 195 GLY A C 1
ATOM 1528 O O . GLY A 1 195 ? -10.227 -24.156 -8.859 1 89 195 GLY A O 1
ATOM 1529 N N . ASP A 1 196 ? -11.703 -23.281 -7.402 1 80.44 196 ASP A N 1
ATOM 1530 C CA . ASP A 1 196 ? -12.797 -23.422 -8.359 1 80.44 196 ASP A CA 1
ATOM 1531 C C . ASP A 1 196 ? -13.398 -22.062 -8.719 1 80.44 196 ASP A C 1
ATOM 1533 O O . ASP A 1 196 ? -14.383 -21.984 -9.453 1 80.44 196 ASP A O 1
ATOM 1537 N N . ARG A 1 197 ? -12.773 -21.047 -8.273 1 79.06 197 ARG A N 1
ATOM 1538 C CA . ARG A 1 197 ? -13.391 -19.734 -8.445 1 79.06 197 ARG A CA 1
ATOM 1539 C C . ARG A 1 197 ? -12.688 -18.938 -9.547 1 79.06 197 ARG A C 1
ATOM 1541 O O . ARG A 1 197 ? -12.922 -17.75 -9.695 1 79.06 197 ARG A O 1
ATOM 1548 N N . HIS A 1 198 ? -11.82 -19.625 -10.25 1 85 198 HIS A N 1
ATOM 1549 C CA . HIS A 1 198 ? -11.164 -19.062 -11.422 1 85 198 HIS A CA 1
ATOM 1550 C C . HIS A 1 198 ? -11.812 -19.547 -12.711 1 85 198 HIS A C 1
ATOM 1552 O O . HIS A 1 198 ? -12.523 -20.547 -12.711 1 85 198 HIS A O 1
ATOM 1558 N N . VAL A 1 199 ? -11.578 -18.859 -13.719 1 82.06 199 VAL A N 1
ATOM 1559 C CA . VAL A 1 199 ? -12.289 -19.078 -14.969 1 82.06 199 VAL A CA 1
ATOM 1560 C C . VAL A 1 199 ? -12.102 -20.516 -15.43 1 82.06 199 VAL A C 1
ATOM 1562 O O . VAL A 1 199 ? -13.07 -21.188 -15.805 1 82.06 199 VAL A O 1
ATOM 1565 N N . VAL A 1 200 ? -10.93 -21.062 -15.336 1 88.25 200 VAL A N 1
ATOM 1566 C CA . VAL A 1 200 ? -10.617 -22.359 -15.914 1 88.25 200 VAL A CA 1
ATOM 1567 C C . VAL A 1 200 ? -11.281 -23.469 -15.094 1 88.25 200 VAL A C 1
ATOM 1569 O O . VAL A 1 200 ? -12.086 -24.234 -15.617 1 88.25 200 VAL A O 1
ATOM 1572 N N . PRO A 1 201 ? -11.062 -23.469 -13.812 1 88.5 201 PRO A N 1
ATOM 1573 C CA . PRO A 1 201 ? -11.727 -24.516 -13.031 1 88.5 201 PRO A CA 1
ATOM 1574 C C . PRO A 1 201 ? -13.242 -24.375 -13.008 1 88.5 201 PRO A C 1
ATOM 1576 O O . PRO A 1 201 ? -13.969 -25.375 -13.031 1 88.5 201 PRO A O 1
ATOM 1579 N N . ASP A 1 202 ? -13.656 -23.094 -12.961 1 85.62 202 ASP A N 1
ATOM 1580 C CA . ASP A 1 202 ? -15.102 -22.859 -12.953 1 85.62 202 ASP A CA 1
ATOM 1581 C C . ASP A 1 202 ? -15.758 -23.469 -14.188 1 85.62 202 ASP A C 1
ATOM 1583 O O . ASP A 1 202 ? -16.812 -24.094 -14.094 1 85.62 202 ASP A O 1
ATOM 1587 N N . PHE A 1 203 ? -15.172 -23.297 -15.289 1 85.31 203 PHE A N 1
ATOM 1588 C CA . PHE A 1 203 ? -15.664 -23.828 -16.547 1 85.31 203 PHE A CA 1
ATOM 1589 C C . PHE A 1 203 ? -15.758 -25.344 -16.5 1 85.31 203 PHE A C 1
ATOM 1591 O O . PHE A 1 203 ? -16.781 -25.922 -16.891 1 85.31 203 PHE A O 1
ATOM 1598 N N . TYR A 1 204 ? -14.742 -26 -16.047 1 86.88 204 TYR A N 1
ATOM 1599 C CA . TYR A 1 204 ? -14.703 -27.453 -16.016 1 86.88 204 TYR A CA 1
ATOM 1600 C C . TYR A 1 204 ? -15.688 -28.016 -14.992 1 86.88 204 TYR A C 1
ATOM 1602 O O . TYR A 1 204 ? -16.266 -29.078 -15.195 1 86.88 204 TYR A O 1
ATOM 1610 N N . VAL A 1 205 ? -15.859 -27.25 -13.961 1 83.25 205 VAL A N 1
ATOM 1611 C CA . VAL A 1 205 ? -16.812 -27.688 -12.945 1 83.25 205 VAL A CA 1
ATOM 1612 C C . VAL A 1 205 ? -18.234 -27.547 -13.492 1 83.25 205 VAL A C 1
ATOM 1614 O O . VAL A 1 205 ? -19.078 -28.422 -13.266 1 83.25 205 VAL A O 1
ATOM 1617 N N . ARG A 1 206 ? -18.5 -26.547 -14.258 1 81.44 206 ARG A N 1
ATOM 1618 C CA . ARG A 1 206 ? -19.828 -26.297 -14.82 1 81.44 206 ARG A CA 1
ATOM 1619 C C . ARG A 1 206 ? -20.062 -27.156 -16.062 1 81.44 206 ARG A C 1
ATOM 1621 O O . ARG A 1 206 ? -21.203 -27.344 -16.484 1 81.44 206 ARG A O 1
ATOM 1628 N N . ALA A 1 207 ? -19.062 -27.531 -16.703 1 77.25 207 ALA A N 1
ATOM 1629 C CA . ALA A 1 207 ? -19.141 -28.375 -17.891 1 77.25 207 ALA A CA 1
ATOM 1630 C C . ALA A 1 207 ? -20.016 -29.594 -17.641 1 77.25 207 ALA A C 1
ATOM 1632 O O . ALA A 1 207 ? -20.672 -30.094 -18.562 1 77.25 207 ALA A O 1
ATOM 1633 N N . LYS A 1 208 ? -20.031 -29.938 -16.469 1 74.12 208 LYS A N 1
ATOM 1634 C CA . LYS A 1 208 ? -20.844 -31.094 -16.109 1 74.12 208 LYS A CA 1
ATOM 1635 C C . LYS A 1 208 ? -22.328 -30.781 -16.297 1 74.12 208 LYS A C 1
ATOM 1637 O O . LYS A 1 208 ? -23.141 -31.703 -16.469 1 74.12 208 LYS A O 1
ATOM 1642 N N . GLU A 1 209 ? -22.641 -29.531 -16.328 1 78.19 209 GLU A N 1
ATOM 1643 C CA . GLU A 1 209 ? -24.031 -29.109 -16.438 1 78.19 209 GLU A CA 1
ATOM 1644 C C . GLU A 1 209 ? -24.422 -28.812 -17.891 1 78.19 209 GLU A C 1
ATOM 1646 O O . GLU A 1 209 ? -25.609 -28.719 -18.203 1 78.19 209 GLU A O 1
ATOM 1651 N N . GLY A 1 210 ? -23.562 -28.797 -18.75 1 76.44 210 GLY A N 1
ATOM 1652 C CA . GLY A 1 210 ? -23.797 -28.609 -20.172 1 76.44 210 GLY A CA 1
ATOM 1653 C C . GLY A 1 210 ? -24.078 -27.172 -20.547 1 76.44 210 GLY A C 1
ATOM 1654 O O . GLY A 1 210 ? -24.453 -26.891 -21.688 1 76.44 210 GLY A O 1
ATOM 1655 N N . ARG A 1 211 ? -24.25 -26.266 -19.75 1 79.5 211 ARG A N 1
ATOM 1656 C CA . ARG A 1 211 ? -24.453 -24.859 -20.031 1 79.5 211 ARG A CA 1
ATOM 1657 C C . ARG A 1 211 ? -23.391 -24 -19.359 1 79.5 211 ARG A C 1
ATOM 1659 O O . ARG A 1 211 ? -23.188 -24.094 -18.141 1 79.5 211 ARG A O 1
ATOM 1666 N N . PHE A 1 212 ? -22.766 -23.172 -20.266 1 83.25 212 PHE A N 1
ATOM 1667 C CA . PHE A 1 212 ? -21.641 -22.391 -19.766 1 83.25 212 PHE A CA 1
ATOM 1668 C C . PHE A 1 212 ? -21.906 -20.906 -19.922 1 83.25 212 PHE A C 1
ATOM 1670 O O . PHE A 1 212 ? -22.125 -20.422 -21.031 1 83.25 212 PHE A O 1
ATOM 1677 N N . GLU A 1 213 ? -21.969 -20.188 -18.812 1 86.25 213 GLU A N 1
ATOM 1678 C CA . GLU A 1 213 ? -22.031 -18.734 -18.859 1 86.25 213 GLU A CA 1
ATOM 1679 C C . GLU A 1 213 ? -20.641 -18.125 -18.984 1 86.25 213 GLU A C 1
ATOM 1681 O O . GLU A 1 213 ? -19.766 -18.375 -18.156 1 86.25 213 GLU A O 1
ATOM 1686 N N . LEU A 1 214 ? -20.469 -17.391 -20.016 1 88.69 214 LEU A N 1
ATOM 1687 C CA . LEU A 1 214 ? -19.156 -16.781 -20.25 1 88.69 214 LEU A CA 1
ATOM 1688 C C . LEU A 1 214 ? -19.25 -15.266 -20.203 1 88.69 214 LEU A C 1
ATOM 1690 O O . LEU A 1 214 ? -19.812 -14.648 -21.109 1 88.69 214 LEU A O 1
ATOM 1694 N N . PHE A 1 215 ? -18.672 -14.711 -19.203 1 85.75 215 PHE A N 1
ATOM 1695 C CA . PHE A 1 215 ? -18.641 -13.266 -19.078 1 85.75 215 PHE A CA 1
ATOM 1696 C C . PHE A 1 215 ? -17.375 -12.695 -19.688 1 85.75 215 PHE A C 1
ATOM 1698 O O . PHE A 1 215 ? -16.281 -13.258 -19.5 1 85.75 215 PHE A O 1
ATOM 1705 N N . GLY A 1 216 ? -17.5 -11.594 -20.438 1 90.69 216 GLY A N 1
ATOM 1706 C CA . GLY A 1 216 ? -16.344 -10.953 -21.047 1 90.69 216 GLY A CA 1
ATOM 1707 C C . GLY A 1 216 ? -15.75 -11.75 -22.188 1 90.69 216 GLY A C 1
ATOM 1708 O O . GLY A 1 216 ? -14.531 -11.914 -22.281 1 90.69 216 GLY A O 1
ATOM 1709 N N . TYR A 1 217 ? -16.547 -12.242 -23.016 1 91.56 217 TYR A N 1
ATOM 1710 C CA . TYR A 1 217 ? -16.141 -13.203 -24.031 1 91.56 217 TYR A CA 1
ATOM 1711 C C . TYR A 1 217 ? -15.164 -12.57 -25.031 1 91.56 217 TYR A C 1
ATOM 1713 O O . TYR A 1 217 ? -14.406 -13.273 -25.688 1 91.56 217 TYR A O 1
ATOM 1721 N N . GLU A 1 218 ? -15.148 -11.234 -25.078 1 93.31 218 GLU A N 1
ATOM 1722 C CA . GLU A 1 218 ? -14.25 -10.562 -26.016 1 93.31 218 GLU A CA 1
ATOM 1723 C C . GLU A 1 218 ? -12.93 -10.188 -25.344 1 93.31 218 GLU A C 1
ATOM 1725 O O . GLU A 1 218 ? -11.961 -9.836 -26.016 1 93.31 218 GLU A O 1
ATOM 1730 N N . ASP A 1 219 ? -12.844 -10.234 -24 1 94.31 219 ASP A N 1
ATOM 1731 C CA . ASP A 1 219 ? -11.609 -9.914 -23.281 1 94.31 219 ASP A CA 1
ATOM 1732 C C . ASP A 1 219 ? -10.516 -10.938 -23.594 1 94.31 219 ASP A C 1
ATOM 1734 O O . ASP A 1 219 ? -10.812 -12.086 -23.922 1 94.31 219 ASP A O 1
ATOM 1738 N N . THR A 1 220 ? -9.352 -10.461 -23.609 1 96 220 THR A N 1
ATOM 1739 C CA . THR A 1 220 ? -8.258 -11.383 -23.891 1 96 220 THR A CA 1
ATOM 1740 C C . THR A 1 220 ? -7.363 -11.531 -22.656 1 96 220 THR A C 1
ATOM 1742 O O . THR A 1 220 ? -7.312 -10.648 -21.812 1 96 220 THR A O 1
ATOM 1745 N N . ARG A 1 221 ? -6.797 -12.68 -22.531 1 95.94 221 ARG A N 1
ATOM 1746 C CA . ARG A 1 221 ? -5.84 -13.016 -21.484 1 95.94 221 ARG A CA 1
ATOM 1747 C C . ARG A 1 221 ? -4.711 -13.883 -22.031 1 95.94 221 ARG A C 1
ATOM 1749 O O . ARG A 1 221 ? -4.785 -14.367 -23.156 1 95.94 221 ARG A O 1
ATOM 1756 N N . ALA A 1 222 ? -3.711 -13.961 -21.297 1 96.94 222 ALA A N 1
ATOM 1757 C CA . ALA A 1 222 ? -2.654 -14.953 -21.469 1 96.94 222 ALA A CA 1
ATOM 1758 C C . ALA A 1 222 ? -2.539 -15.836 -20.234 1 96.94 222 ALA A C 1
ATOM 1760 O O . ALA A 1 222 ? -2.684 -15.367 -19.109 1 96.94 222 ALA A O 1
ATOM 1761 N N . PHE A 1 223 ? -2.346 -17.125 -20.484 1 97.5 223 PHE A N 1
ATOM 1762 C CA . PHE A 1 223 ? -2.318 -18.109 -19.391 1 97.5 223 PHE A CA 1
ATOM 1763 C C . PHE A 1 223 ? -1.004 -18.875 -19.391 1 97.5 223 PHE A C 1
ATOM 1765 O O . PHE A 1 223 ? -0.473 -19.219 -20.453 1 97.5 223 PHE A O 1
ATOM 1772 N N . LEU A 1 224 ? -0.519 -19.078 -18.281 1 98.31 224 LEU A N 1
ATOM 1773 C CA . LEU A 1 224 ? 0.699 -19.859 -18.109 1 98.31 224 LEU A CA 1
ATOM 1774 C C . LEU A 1 224 ? 0.44 -21.094 -17.234 1 98.31 224 LEU A C 1
ATOM 1776 O O . LEU A 1 224 ? -0.021 -20.953 -16.094 1 98.31 224 LEU A O 1
ATOM 1780 N N . TYR A 1 225 ? 0.716 -22.25 -17.75 1 98.19 225 TYR A N 1
ATOM 1781 C CA . TYR A 1 225 ? 0.513 -23.469 -16.969 1 98.19 225 TYR A CA 1
ATOM 1782 C C . TYR A 1 225 ? 1.424 -23.5 -15.742 1 98.19 225 TYR A C 1
ATOM 1784 O O . TYR A 1 225 ? 2.564 -23.031 -15.805 1 98.19 225 TYR A O 1
ATOM 1792 N N . VAL A 1 226 ? 0.991 -24.047 -14.688 1 98.31 226 VAL A N 1
ATOM 1793 C CA . VAL A 1 226 ? 1.579 -23.922 -13.359 1 98.31 226 VAL A CA 1
ATOM 1794 C C . VAL A 1 226 ? 2.984 -24.516 -13.359 1 98.31 226 VAL A C 1
ATOM 1796 O O . VAL A 1 226 ? 3.879 -24.016 -12.672 1 98.31 226 VAL A O 1
ATOM 1799 N N . ASP A 1 227 ? 3.277 -25.562 -14.086 1 98 227 ASP A N 1
ATOM 1800 C CA . ASP A 1 227 ? 4.617 -26.141 -14.125 1 98 227 ASP A CA 1
ATOM 1801 C C . ASP A 1 227 ? 5.637 -25.141 -14.664 1 98 227 ASP A C 1
ATOM 1803 O O . ASP A 1 227 ? 6.738 -25.031 -14.125 1 98 227 ASP A O 1
ATOM 1807 N N . ASP A 1 228 ? 5.23 -24.469 -15.734 1 98.38 228 ASP A N 1
ATOM 1808 C CA . ASP A 1 228 ? 6.098 -23.422 -16.281 1 98.38 228 ASP A CA 1
ATOM 1809 C C . ASP A 1 228 ? 6.199 -22.234 -15.32 1 98.38 228 ASP A C 1
ATOM 1811 O O . ASP A 1 228 ? 7.25 -21.594 -15.219 1 98.38 228 ASP A O 1
ATOM 1815 N N . ALA A 1 229 ? 5.098 -21.922 -14.641 1 98.69 229 ALA A N 1
ATOM 1816 C CA . ALA A 1 229 ? 5.102 -20.828 -13.68 1 98.69 229 ALA A CA 1
ATOM 1817 C C . ALA A 1 229 ? 6.109 -21.078 -12.562 1 98.69 229 ALA A C 1
ATOM 1819 O O . ALA A 1 229 ? 6.891 -20.203 -12.211 1 98.69 229 ALA A O 1
ATOM 1820 N N . VAL A 1 230 ? 6.102 -22.281 -11.961 1 98.31 230 VAL A N 1
ATOM 1821 C CA . VAL A 1 230 ? 6.98 -22.562 -10.828 1 98.31 230 VAL A CA 1
ATOM 1822 C C . VAL A 1 230 ? 8.422 -22.703 -11.32 1 98.31 230 VAL A C 1
ATOM 1824 O O . VAL A 1 230 ? 9.359 -22.297 -10.641 1 98.31 230 VAL A O 1
ATOM 1827 N N . ARG A 1 231 ? 8.617 -23.328 -12.547 1 98.06 231 ARG A N 1
ATOM 1828 C CA . ARG A 1 231 ? 9.961 -23.375 -13.125 1 98.06 231 ARG A CA 1
ATOM 1829 C C . ARG A 1 231 ? 10.508 -21.969 -13.367 1 98.06 231 ARG A C 1
ATOM 1831 O O . ARG A 1 231 ? 11.656 -21.688 -13.023 1 98.06 231 ARG A O 1
ATOM 1838 N N . GLY A 1 232 ? 9.656 -21.125 -14.008 1 98.69 232 GLY A N 1
ATOM 1839 C CA . GLY A 1 232 ? 10.055 -19.75 -14.219 1 98.69 232 GLY A CA 1
ATOM 1840 C C . GLY A 1 232 ? 10.406 -19.031 -12.93 1 98.69 232 GLY A C 1
ATOM 1841 O O . GLY A 1 232 ? 11.398 -18.297 -12.875 1 98.69 232 GLY A O 1
ATOM 1842 N N . THR A 1 233 ? 9.641 -19.266 -11.898 1 98.81 233 THR A N 1
ATOM 1843 C CA . THR A 1 233 ? 9.891 -18.672 -10.594 1 98.81 233 THR A CA 1
ATOM 1844 C C . THR A 1 233 ? 11.25 -19.094 -10.055 1 98.81 233 THR A C 1
ATOM 1846 O O . THR A 1 233 ? 12.008 -18.266 -9.539 1 98.81 233 THR A O 1
ATOM 1849 N N . THR A 1 234 ? 11.57 -20.359 -10.164 1 98.38 234 THR A N 1
ATOM 1850 C CA . THR A 1 234 ? 12.844 -20.891 -9.672 1 98.38 234 THR A CA 1
ATOM 1851 C C . THR A 1 234 ? 14.008 -20.344 -10.492 1 98.38 234 THR A C 1
ATOM 1853 O O . THR A 1 234 ? 15.062 -20.016 -9.938 1 98.38 234 THR A O 1
ATOM 1856 N N . LEU A 1 235 ? 13.805 -20.234 -11.812 1 98.31 235 LEU A N 1
ATOM 1857 C CA . LEU A 1 235 ? 14.828 -19.641 -12.664 1 98.31 235 LEU A CA 1
ATOM 1858 C C . LEU A 1 235 ? 15.125 -18.203 -12.234 1 98.31 235 LEU A C 1
ATOM 1860 O O . LEU A 1 235 ? 16.297 -17.812 -12.156 1 98.31 235 LEU A O 1
ATOM 1864 N N . ILE A 1 236 ? 14.062 -17.438 -11.961 1 98.56 236 ILE A N 1
ATOM 1865 C CA . ILE A 1 236 ? 14.219 -16.062 -11.508 1 98.56 236 ILE A CA 1
ATOM 1866 C C . ILE A 1 236 ? 14.953 -16.047 -10.164 1 98.56 236 ILE A C 1
ATOM 1868 O O . ILE A 1 236 ? 15.883 -15.258 -9.969 1 98.56 236 ILE A O 1
ATOM 1872 N N . GLY A 1 237 ? 14.602 -16.906 -9.227 1 97.75 237 GLY A N 1
ATOM 1873 C CA . GLY A 1 237 ? 15.148 -16.938 -7.879 1 97.75 237 GLY A CA 1
ATOM 1874 C C . GLY A 1 237 ? 16.609 -17.312 -7.844 1 97.75 237 GLY A C 1
ATOM 1875 O O . GLY A 1 237 ? 17.344 -16.875 -6.957 1 97.75 237 GLY A O 1
ATOM 1876 N N . GLU A 1 238 ? 17.047 -18.094 -8.797 1 95.62 238 GLU A N 1
ATOM 1877 C CA . GLU A 1 238 ? 18.391 -18.672 -8.703 1 95.62 238 GLU A CA 1
ATOM 1878 C C . GLU A 1 238 ? 19.344 -18 -9.68 1 95.62 238 GLU A C 1
ATOM 1880 O O . GLU A 1 238 ? 20.547 -18.266 -9.672 1 95.62 238 GLU A O 1
ATOM 1885 N N . ASN A 1 239 ? 18.812 -17.141 -10.484 1 97.38 239 ASN A N 1
ATOM 1886 C CA . ASN A 1 239 ? 19.641 -16.469 -11.477 1 97.38 239 ASN A CA 1
ATOM 1887 C C . ASN A 1 239 ? 20.234 -15.172 -10.93 1 97.38 239 ASN A C 1
ATOM 1889 O O . ASN A 1 239 ? 19.5 -14.305 -10.438 1 97.38 239 ASN A O 1
ATOM 1893 N N . GLU A 1 240 ? 21.547 -15.008 -11.078 1 98 240 GLU A N 1
ATOM 1894 C CA . GLU A 1 240 ? 22.234 -13.828 -10.555 1 98 240 GLU A CA 1
ATOM 1895 C C . GLU A 1 240 ? 21.766 -12.562 -11.273 1 98 240 GLU A C 1
ATOM 1897 O O . GLU A 1 240 ? 21.75 -11.477 -10.68 1 98 240 GLU A O 1
ATOM 1902 N N . ARG A 1 241 ? 21.359 -12.68 -12.484 1 98.25 241 ARG A N 1
ATOM 1903 C CA . ARG A 1 241 ? 20.984 -11.523 -13.297 1 98.25 241 ARG A CA 1
ATOM 1904 C C . ARG A 1 241 ? 19.609 -10.984 -12.883 1 98.25 241 ARG A C 1
ATOM 1906 O O . ARG A 1 241 ? 19.234 -9.883 -13.281 1 98.25 241 ARG A O 1
ATOM 1913 N N . THR A 1 242 ? 18.906 -11.711 -12.039 1 98.69 242 THR A N 1
ATOM 1914 C CA . THR A 1 242 ? 17.578 -11.273 -11.641 1 98.69 242 THR A CA 1
ATOM 1915 C C . THR A 1 242 ? 17.594 -10.719 -10.219 1 98.69 242 THR A C 1
ATOM 1917 O O . THR A 1 242 ? 16.547 -10.398 -9.656 1 98.69 242 THR A O 1
ATOM 1920 N N . VAL A 1 243 ? 18.812 -10.594 -9.625 1 98.62 243 VAL A N 1
ATOM 1921 C CA . VAL A 1 243 ? 18.922 -9.969 -8.312 1 98.62 243 VAL A CA 1
ATOM 1922 C C . VAL A 1 243 ? 18.438 -8.516 -8.391 1 98.62 243 VAL A C 1
ATOM 1924 O O . VAL A 1 243 ? 18.859 -7.762 -9.266 1 98.62 243 VAL A O 1
ATOM 1927 N N . ASN A 1 244 ? 17.484 -8.148 -7.566 1 98.12 244 ASN A N 1
ATOM 1928 C CA . ASN A 1 244 ? 16.922 -6.805 -7.438 1 98.12 244 ASN A CA 1
ATOM 1929 C C . ASN A 1 244 ? 16.141 -6.398 -8.688 1 98.12 244 ASN A C 1
ATOM 1931 O O . ASN A 1 244 ? 16.109 -5.219 -9.047 1 98.12 244 ASN A O 1
ATOM 1935 N N . GLU A 1 245 ? 15.555 -7.449 -9.406 1 98.38 245 GLU A N 1
ATOM 1936 C CA . GLU A 1 245 ? 14.773 -7.191 -10.609 1 98.38 245 GLU A CA 1
ATOM 1937 C C . GLU A 1 245 ? 13.289 -7.484 -10.375 1 98.38 245 GLU A C 1
ATOM 1939 O O . GLU A 1 245 ? 12.945 -8.266 -9.492 1 98.38 245 GLU A O 1
ATOM 1944 N N . ILE A 1 246 ? 12.469 -6.801 -11.086 1 98.62 246 ILE A N 1
ATOM 1945 C CA . ILE A 1 246 ? 11.039 -7.078 -11.25 1 98.62 246 ILE A CA 1
ATOM 1946 C C . ILE A 1 246 ? 10.797 -7.707 -12.617 1 98.62 246 ILE A C 1
ATOM 1948 O O . ILE A 1 246 ? 11.195 -7.156 -13.641 1 98.62 246 ILE A O 1
ATOM 1952 N N . VAL A 1 247 ? 10.141 -8.844 -12.617 1 98.69 247 VAL A N 1
ATOM 1953 C CA . VAL A 1 247 ? 10.031 -9.609 -13.859 1 98.69 247 VAL A CA 1
ATOM 1954 C C . VAL A 1 247 ? 8.602 -10.117 -14.031 1 98.69 247 VAL A C 1
ATOM 1956 O O . VAL A 1 247 ? 8.008 -10.641 -13.094 1 98.69 247 VAL A O 1
ATOM 1959 N N . ASN A 1 248 ? 8.07 -9.906 -15.219 1 98.69 248 ASN A N 1
ATOM 1960 C CA . ASN A 1 248 ? 6.805 -10.539 -15.578 1 98.69 248 ASN A CA 1
ATOM 1961 C C . ASN A 1 248 ? 6.973 -12.039 -15.797 1 98.69 248 ASN A C 1
ATOM 1963 O O . ASN A 1 248 ? 7.973 -12.484 -16.359 1 98.69 248 ASN A O 1
ATOM 1967 N N . LEU A 1 249 ? 6.051 -12.789 -15.328 1 98.81 249 LEU A N 1
ATOM 1968 C CA . LEU A 1 249 ? 5.984 -14.219 -15.609 1 98.81 249 LEU A CA 1
ATOM 1969 C C . LEU A 1 249 ? 4.578 -14.617 -16.047 1 98.81 249 LEU A C 1
ATOM 1971 O O . LEU A 1 249 ? 3.629 -14.531 -15.266 1 98.81 249 LEU A O 1
ATOM 1975 N N . GLY A 1 250 ? 4.363 -15.023 -17.203 1 98.25 250 GLY A N 1
ATOM 1976 C CA . GLY A 1 250 ? 3.086 -15.383 -17.797 1 98.25 250 GLY A CA 1
ATOM 1977 C C . GLY A 1 250 ? 3.223 -16.062 -19.156 1 98.25 250 GLY A C 1
ATOM 1978 O O . GLY A 1 250 ? 4.332 -16.391 -19.578 1 98.25 250 GLY A O 1
ATOM 1979 N N . GLY A 1 251 ? 2.121 -16.406 -19.719 1 97.12 251 GLY A N 1
ATOM 1980 C CA . GLY A 1 251 ? 2.109 -17.016 -21.031 1 97.12 251 GLY A CA 1
ATOM 1981 C C . GLY A 1 251 ? 2.289 -16.016 -22.156 1 97.12 251 GLY A C 1
ATOM 1982 O O . GLY A 1 251 ? 1.999 -14.82 -21.984 1 97.12 251 GLY A O 1
ATOM 1983 N N . GLY A 1 252 ? 2.764 -16.5 -23.297 1 96.12 252 GLY A N 1
ATOM 1984 C CA . GLY A 1 252 ? 3.041 -15.617 -24.422 1 96.12 252 GLY A CA 1
ATOM 1985 C C . GLY A 1 252 ? 1.901 -15.547 -25.422 1 96.12 252 GLY A C 1
ATOM 1986 O O . GLY A 1 252 ? 1.895 -14.68 -26.297 1 96.12 252 GLY A O 1
ATOM 1987 N N . ARG A 1 253 ? 0.937 -16.359 -25.25 1 95.81 253 ARG A N 1
ATOM 1988 C CA . ARG A 1 253 ? -0.174 -16.422 -26.188 1 95.81 253 ARG A CA 1
ATOM 1989 C C . ARG A 1 253 ? -1.379 -15.641 -25.672 1 95.81 253 ARG A C 1
ATOM 1991 O O . ARG A 1 253 ? -1.89 -15.93 -24.594 1 95.81 253 ARG A O 1
ATOM 1998 N N . GLU A 1 254 ? -1.785 -14.695 -26.469 1 97.25 254 GLU A N 1
ATOM 1999 C CA . GLU A 1 254 ? -3.014 -13.969 -26.172 1 97.25 254 GLU A CA 1
ATOM 2000 C C . GLU A 1 254 ? -4.234 -14.688 -26.75 1 97.25 254 GLU A C 1
ATOM 2002 O O . GLU A 1 254 ? -4.227 -15.109 -27.906 1 97.25 254 GLU A O 1
ATOM 2007 N N . ILE A 1 255 ? -5.273 -14.82 -25.922 1 97.44 255 ILE A N 1
ATOM 2008 C CA . ILE A 1 255 ? -6.445 -15.57 -26.359 1 97.44 255 ILE A CA 1
ATOM 2009 C C . ILE A 1 255 ? -7.711 -14.898 -25.828 1 97.44 255 ILE A C 1
ATOM 2011 O O . ILE A 1 255 ? -7.738 -14.406 -24.703 1 97.44 255 ILE A O 1
ATOM 2015 N N . THR A 1 256 ? -8.758 -14.883 -26.641 1 96.56 256 THR A N 1
ATOM 2016 C CA . THR A 1 256 ? -10.039 -14.383 -26.156 1 96.56 256 THR A CA 1
ATOM 2017 C C . THR A 1 256 ? -10.664 -15.359 -25.172 1 96.56 256 THR A C 1
ATOM 2019 O O . THR A 1 256 ? -10.422 -16.562 -25.234 1 96.56 256 THR A O 1
ATOM 2022 N N . MET A 1 257 ? -11.438 -14.852 -24.328 1 94.38 257 MET A N 1
ATOM 2023 C CA . MET A 1 257 ? -12.117 -15.719 -23.375 1 94.38 257 MET A CA 1
ATOM 2024 C C . MET A 1 257 ? -13.031 -16.703 -24.094 1 94.38 257 MET A C 1
ATOM 2026 O O . MET A 1 257 ? -13.211 -17.844 -23.641 1 94.38 257 MET A O 1
ATOM 2030 N N . LEU A 1 258 ? -13.594 -16.234 -25.188 1 94.56 258 LEU A N 1
ATOM 2031 C CA . LEU A 1 258 ? -14.422 -17.141 -26 1 94.56 258 LEU A CA 1
ATOM 2032 C C . LEU A 1 258 ? -13.578 -18.266 -26.578 1 94.56 258 LEU A C 1
ATOM 2034 O O . LEU A 1 258 ? -13.977 -19.438 -26.5 1 94.56 258 LEU A O 1
ATOM 2038 N N . ASP A 1 259 ? -12.477 -17.938 -27.156 1 95.62 259 ASP A N 1
ATOM 2039 C CA . ASP A 1 259 ? -11.609 -18.969 -27.734 1 95.62 259 ASP A CA 1
ATOM 2040 C C . ASP A 1 259 ? -11.086 -19.906 -26.641 1 95.62 259 ASP A C 1
ATOM 2042 O O . ASP A 1 259 ? -10.883 -21.094 -26.891 1 95.62 259 ASP A O 1
ATOM 2046 N N . LEU A 1 260 ? -10.797 -19.359 -25.469 1 95.62 260 LEU A N 1
ATOM 2047 C CA . LEU A 1 260 ? -10.406 -20.188 -24.344 1 95.62 260 LEU A CA 1
ATOM 2048 C C . LEU A 1 260 ? -11.492 -21.219 -24.031 1 95.62 260 LEU A C 1
ATOM 2050 O O . LEU A 1 260 ? -11.195 -22.406 -23.828 1 95.62 260 LEU A O 1
ATOM 2054 N N . ALA A 1 261 ? -12.719 -20.75 -24 1 92.88 261 ALA A N 1
ATOM 2055 C CA . ALA A 1 261 ? -13.844 -21.641 -23.719 1 92.88 261 ALA A CA 1
ATOM 2056 C C . ALA A 1 261 ? -13.93 -22.75 -24.766 1 92.88 261 ALA A C 1
ATOM 2058 O O . ALA A 1 261 ? -14.148 -23.922 -24.422 1 92.88 261 ALA A O 1
ATOM 2059 N N . LYS A 1 262 ? -13.742 -22.391 -25.938 1 93 262 LYS A N 1
ATOM 2060 C CA . LYS A 1 262 ? -13.781 -23.375 -27.016 1 93 262 LYS A CA 1
ATOM 2061 C C . LYS A 1 262 ? -12.656 -24.391 -26.875 1 93 262 LYS A C 1
ATOM 2063 O O . LYS A 1 262 ? -12.859 -25.594 -27.094 1 93 262 LYS A O 1
ATOM 2068 N N . GLU A 1 263 ? -11.484 -23.875 -26.547 1 94.12 263 GLU A N 1
ATOM 2069 C CA . GLU A 1 263 ? -10.359 -24.781 -26.328 1 94.12 263 GLU A CA 1
ATOM 2070 C C . GLU A 1 263 ? -10.625 -25.734 -25.156 1 94.12 263 GLU A C 1
ATOM 2072 O O . GLU A 1 263 ? -10.273 -26.906 -25.219 1 94.12 263 GLU A O 1
ATOM 2077 N N . MET A 1 264 ? -11.195 -25.203 -24.141 1 93.25 264 MET A N 1
ATOM 2078 C CA . MET A 1 264 ? -11.523 -26 -22.969 1 93.25 264 MET A CA 1
ATOM 2079 C C . MET A 1 264 ? -12.523 -27.094 -23.312 1 93.25 264 MET A C 1
ATOM 2081 O O . MET A 1 264 ? -12.406 -28.234 -22.844 1 93.25 264 MET A O 1
ATOM 2085 N N . MET A 1 265 ? -13.477 -26.781 -24.156 1 90.69 265 MET A N 1
ATOM 2086 C CA . MET A 1 265 ? -14.453 -27.766 -24.609 1 90.69 265 MET A CA 1
ATOM 2087 C C . MET A 1 265 ? -13.797 -28.844 -25.484 1 90.69 265 MET A C 1
ATOM 2089 O O . MET A 1 265 ? -14.094 -30.031 -25.344 1 90.69 265 MET A O 1
ATOM 2093 N N . ALA A 1 266 ? -12.93 -28.422 -26.25 1 90.5 266 ALA A N 1
ATOM 2094 C CA . ALA A 1 266 ? -12.289 -29.312 -27.234 1 90.5 266 ALA A CA 1
ATOM 2095 C C . ALA A 1 266 ? -11.406 -30.344 -26.531 1 90.5 266 ALA A C 1
ATOM 2097 O O . ALA A 1 266 ? -11.32 -31.484 -26.984 1 90.5 266 ALA A O 1
ATOM 2098 N N . VAL A 1 267 ? -10.773 -29.984 -25.5 1 88.5 267 VAL A N 1
ATOM 2099 C CA . VAL A 1 267 ? -9.789 -30.828 -24.844 1 88.5 267 VAL A CA 1
ATOM 2100 C C . VAL A 1 267 ? -10.469 -32.094 -24.297 1 88.5 267 VAL A C 1
ATOM 2102 O O . VAL A 1 267 ? -9.875 -33.156 -24.25 1 88.5 267 VAL A O 1
ATOM 2105 N N . ARG A 1 268 ? -11.688 -32 -23.969 1 85.62 268 ARG A N 1
ATOM 2106 C CA . ARG A 1 268 ? -12.375 -33.156 -23.406 1 85.62 268 ARG A CA 1
ATOM 2107 C C . ARG A 1 268 ? -13.57 -33.562 -24.266 1 85.62 268 ARG A C 1
ATOM 2109 O O . ARG A 1 268 ? -14.391 -34.375 -23.859 1 85.62 268 ARG A O 1
ATOM 2116 N N . GLY A 1 269 ? -13.586 -32.906 -25.406 1 87.06 269 GLY A N 1
ATOM 2117 C CA . GLY A 1 269 ? -14.711 -33.219 -26.281 1 87.06 269 GLY A CA 1
ATOM 2118 C C . GLY A 1 269 ? -16.047 -32.875 -25.656 1 87.06 269 GLY A C 1
ATOM 2119 O O . GLY A 1 269 ? -17 -33.656 -25.766 1 87.06 269 GLY A O 1
ATOM 2120 N N . MET A 1 270 ? -16.047 -31.828 -24.938 1 84.25 270 MET A N 1
ATOM 2121 C CA . MET A 1 270 ? -17.281 -31.422 -24.266 1 84.25 270 MET A CA 1
ATOM 2122 C C . MET A 1 270 ? -18.219 -30.703 -25.25 1 84.25 270 MET A C 1
ATOM 2124 O O . MET A 1 270 ? -17.75 -29.953 -26.125 1 84.25 270 MET A O 1
ATOM 2128 N N . GLU A 1 271 ? -19.422 -31.094 -25.078 1 81.69 271 GLU A N 1
ATOM 2129 C CA . GLU A 1 271 ? -20.453 -30.453 -25.875 1 81.69 271 GLU A CA 1
ATOM 2130 C C . GLU A 1 271 ? -21.344 -29.562 -25.016 1 81.69 271 GLU A C 1
ATOM 2132 O O . GLU A 1 271 ? -21.375 -29.719 -23.781 1 81.69 271 GLU A O 1
ATOM 2137 N N . GLY A 1 272 ? -21.844 -28.484 -25.609 1 81.94 272 GLY A N 1
ATOM 2138 C CA . GLY A 1 272 ? -22.734 -27.594 -24.875 1 81.94 272 GLY A CA 1
ATOM 2139 C C . GLY A 1 272 ? -22.781 -26.203 -25.438 1 81.94 272 GLY A C 1
ATOM 2140 O O . GLY A 1 272 ? -22.062 -25.875 -26.391 1 81.94 272 GLY A O 1
ATOM 2141 N N . GLU A 1 273 ? -23.797 -25.469 -24.844 1 86.31 273 GLU A N 1
ATOM 2142 C CA . GLU A 1 273 ? -24.016 -24.094 -25.297 1 86.31 273 GLU A CA 1
ATOM 2143 C C . GLU A 1 273 ? -23.203 -23.109 -24.453 1 86.31 273 GLU A C 1
ATOM 2145 O O . GLU A 1 273 ? -23.156 -23.219 -23.219 1 86.31 273 GLU A O 1
ATOM 2150 N N . ILE A 1 274 ? -22.469 -22.266 -25.094 1 88.31 274 ILE A N 1
ATOM 2151 C CA . ILE A 1 274 ? -21.812 -21.156 -24.422 1 88.31 274 ILE A CA 1
ATOM 2152 C C . ILE A 1 274 ? -22.703 -19.906 -24.5 1 88.31 274 ILE A C 1
ATOM 2154 O O . ILE A 1 274 ? -22.984 -19.422 -25.594 1 88.31 274 ILE A O 1
ATOM 2158 N N . VAL A 1 275 ? -23.156 -19.453 -23.359 1 91.5 275 VAL A N 1
ATOM 2159 C CA . VAL A 1 275 ? -23.953 -18.234 -23.297 1 91.5 275 VAL A CA 1
ATOM 2160 C C . VAL A 1 275 ? -23.031 -17.047 -23.047 1 91.5 275 VAL A C 1
ATOM 2162 O O . VAL A 1 275 ? -22.344 -16.984 -22.016 1 91.5 275 VAL A O 1
ATOM 2165 N N . LEU A 1 276 ? -23.109 -16.109 -23.969 1 92 276 LEU A N 1
ATOM 2166 C CA . LEU A 1 276 ? -22.156 -15 -23.938 1 92 276 LEU A CA 1
ATOM 2167 C C . LEU A 1 276 ? -22.734 -13.82 -23.172 1 92 276 LEU A C 1
ATOM 2169 O O . LEU A 1 276 ? -23.906 -13.461 -23.359 1 92 276 LEU A O 1
ATOM 2173 N N . HIS A 1 277 ? -21.953 -13.328 -22.281 1 90.88 277 HIS A N 1
ATOM 2174 C CA . HIS A 1 277 ? -22.297 -12.117 -21.531 1 90.88 277 HIS A CA 1
ATOM 2175 C C . HIS A 1 277 ? -21.203 -11.062 -21.672 1 90.88 277 HIS A C 1
ATOM 2177 O O . HIS A 1 277 ? -20.031 -11.398 -21.891 1 90.88 277 HIS A O 1
ATOM 2183 N N . PRO A 1 278 ? -21.594 -9.766 -21.578 1 88.38 278 PRO A N 1
ATOM 2184 C CA . PRO A 1 278 ? -20.578 -8.711 -21.656 1 88.38 278 PRO A CA 1
ATOM 2185 C C . PRO A 1 278 ? -19.625 -8.742 -20.453 1 88.38 278 PRO A C 1
ATOM 2187 O O . PRO A 1 278 ? -19.891 -9.438 -19.469 1 88.38 278 PRO A O 1
ATOM 2190 N N . SER A 1 279 ? -18.484 -7.973 -20.625 1 85.25 279 SER A N 1
ATOM 2191 C CA . SER A 1 279 ? -17.516 -7.844 -19.547 1 85.25 279 SER A CA 1
ATOM 2192 C C . SER A 1 279 ? -18.109 -7.094 -18.359 1 85.25 279 SER A C 1
ATOM 2194 O O . SER A 1 279 ? -18.828 -6.117 -18.531 1 85.25 279 SER A O 1
ATOM 2196 N N . PRO A 1 280 ? -17.859 -7.656 -17.125 1 75.31 280 PRO A N 1
ATOM 2197 C CA . PRO A 1 280 ? -18.219 -6.832 -15.977 1 75.31 280 PRO A CA 1
ATOM 2198 C C . PRO A 1 280 ? -17.594 -5.445 -16.016 1 75.31 280 PRO A C 1
ATOM 2200 O O . PRO A 1 280 ? -16.531 -5.258 -16.625 1 75.31 280 PRO A O 1
ATOM 2203 N N . ALA A 1 281 ? -18.281 -4.461 -15.43 1 70.75 281 ALA A N 1
ATOM 2204 C CA . ALA A 1 281 ? -17.781 -3.092 -15.375 1 70.75 281 ALA A CA 1
ATOM 2205 C C . ALA A 1 281 ? -16.406 -3.039 -14.703 1 70.75 281 ALA A C 1
ATOM 2207 O O . ALA A 1 281 ? -16.203 -3.658 -13.656 1 70.75 281 ALA A O 1
ATOM 2208 N N . GLY A 1 282 ? -15.398 -2.494 -15.344 1 70 282 GLY A N 1
ATOM 2209 C CA . GLY A 1 282 ? -14.094 -2.287 -14.742 1 70 282 GLY A CA 1
ATOM 2210 C C . GLY A 1 2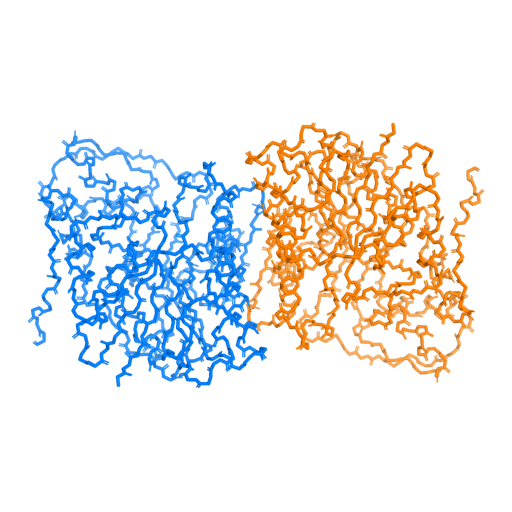82 ? -13.102 -3.387 -15.078 1 70 282 GLY A C 1
ATOM 2211 O O . GLY A 1 282 ? -11.938 -3.322 -14.68 1 70 282 GLY A O 1
ATOM 2212 N N . SER A 1 283 ? -13.641 -4.277 -15.93 1 78.12 283 SER A N 1
ATOM 2213 C CA . SER A 1 283 ? -12.742 -5.379 -16.25 1 78.12 283 SER A CA 1
ATOM 2214 C C . SER A 1 283 ? -11.688 -4.949 -17.266 1 78.12 283 SER A C 1
ATOM 2216 O O . SER A 1 283 ? -11.945 -4.102 -18.125 1 78.12 283 SER A O 1
ATOM 2218 N N . VAL A 1 284 ? -10.523 -5.477 -17.078 1 84.56 284 VAL A N 1
ATOM 2219 C CA . VAL A 1 284 ? -9.438 -5.238 -18.016 1 84.56 284 VAL A CA 1
ATOM 2220 C C . VAL A 1 284 ? -9.734 -5.949 -19.344 1 84.56 284 VAL A C 1
ATOM 2222 O O . VAL A 1 284 ? -10.047 -7.145 -19.359 1 84.56 284 VAL A O 1
ATOM 2225 N N . LYS A 1 285 ? -9.617 -5.262 -20.422 1 89.88 285 LYS A N 1
ATOM 2226 C CA . LYS A 1 285 ? -9.953 -5.816 -21.719 1 89.88 285 LYS A CA 1
ATOM 2227 C C . LYS A 1 285 ? -8.875 -6.789 -22.203 1 89.88 285 LYS A C 1
ATOM 2229 O O . LYS A 1 285 ? -9.188 -7.883 -22.688 1 89.88 285 LYS A O 1
ATOM 2234 N N . ARG A 1 286 ? -7.68 -6.324 -22.125 1 93.62 286 ARG A N 1
ATOM 2235 C CA . ARG A 1 286 ? -6.559 -7.145 -22.562 1 93.62 286 ARG A CA 1
ATOM 2236 C C . ARG A 1 286 ? -5.523 -7.297 -21.453 1 93.62 286 ARG A C 1
ATOM 2238 O O . ARG A 1 286 ? -5.191 -6.328 -20.766 1 93.62 286 ARG A O 1
ATOM 2245 N N . ARG A 1 287 ? -5.051 -8.516 -21.219 1 93.81 287 ARG A N 1
ATOM 2246 C CA . ARG A 1 287 ? -3.955 -8.805 -20.297 1 93.81 287 ARG A CA 1
ATOM 2247 C C . ARG A 1 287 ? -2.924 -9.727 -20.938 1 93.81 287 ARG A C 1
ATOM 2249 O O . ARG A 1 287 ? -3.168 -10.922 -21.109 1 93.81 287 ARG A O 1
ATOM 2256 N N . LEU A 1 288 ? -1.864 -9.148 -21.297 1 97.62 288 LEU A N 1
ATOM 2257 C CA . LEU A 1 288 ? -0.754 -9.836 -21.938 1 97.62 288 LEU A CA 1
ATOM 2258 C C . LEU A 1 288 ? 0.583 -9.281 -21.453 1 97.62 288 LEU A C 1
ATOM 2260 O O . LEU A 1 288 ? 0.839 -8.086 -21.562 1 97.62 288 LEU A O 1
ATOM 2264 N N . PRO A 1 289 ? 1.417 -10.156 -20.859 1 98 289 PRO A N 1
ATOM 2265 C CA . PRO A 1 289 ? 2.713 -9.664 -20.391 1 98 289 PRO A CA 1
ATOM 2266 C C . PRO A 1 289 ? 3.742 -9.539 -21.5 1 98 289 PRO A C 1
ATOM 2268 O O . PRO A 1 289 ? 3.754 -10.359 -22.438 1 98 289 PRO A O 1
ATOM 2271 N N . GLU A 1 290 ? 4.551 -8.484 -21.469 1 98.31 290 GLU A N 1
ATOM 2272 C CA . GLU A 1 290 ? 5.809 -8.508 -22.203 1 98.31 290 GLU A CA 1
ATOM 2273 C C . GLU A 1 290 ? 6.824 -9.43 -21.531 1 98.31 290 GLU A C 1
ATOM 2275 O O . GLU A 1 290 ? 7.102 -9.289 -20.344 1 98.31 290 GLU A O 1
ATOM 2280 N N . LEU A 1 291 ? 7.383 -10.422 -22.312 1 98.44 291 LEU A N 1
ATOM 2281 C CA . LEU A 1 291 ? 8.203 -11.469 -21.703 1 98.44 291 LEU A CA 1
ATOM 2282 C C . LEU A 1 291 ? 9.664 -11.328 -22.125 1 98.44 291 LEU A C 1
ATOM 2284 O O . LEU A 1 291 ? 10.484 -12.195 -21.828 1 98.44 291 LEU A O 1
ATOM 2288 N N . ALA A 1 292 ? 10.008 -10.25 -22.781 1 98.12 292 ALA A N 1
ATOM 2289 C CA . ALA A 1 292 ? 11.367 -10.039 -23.266 1 98.12 292 ALA A CA 1
ATOM 2290 C C . ALA A 1 292 ? 12.367 -10.055 -22.109 1 98.12 292 ALA A C 1
ATOM 2292 O O . ALA A 1 292 ? 13.438 -10.664 -22.219 1 98.12 292 ALA A O 1
ATOM 2293 N N . LYS A 1 293 ? 12.078 -9.406 -21.016 1 98.06 293 LYS A N 1
ATOM 2294 C CA . LYS A 1 293 ? 13 -9.281 -19.891 1 98.06 293 LYS A CA 1
ATOM 2295 C C . LYS A 1 293 ? 13.336 -10.641 -19.297 1 98.06 293 LYS A C 1
ATOM 2297 O O . LYS A 1 293 ? 14.5 -10.953 -19.062 1 98.06 293 LYS A O 1
ATOM 2302 N N . ILE A 1 294 ? 12.281 -11.469 -18.969 1 98.69 294 ILE A N 1
ATOM 2303 C CA . ILE A 1 294 ? 12.539 -12.773 -18.359 1 98.69 294 ILE A CA 1
ATOM 2304 C C . ILE A 1 294 ? 13.336 -13.648 -19.328 1 98.69 294 ILE A C 1
ATOM 2306 O O . ILE A 1 294 ? 14.227 -14.391 -18.922 1 98.69 294 ILE A O 1
ATOM 2310 N N . ARG A 1 295 ? 13.008 -13.594 -20.609 1 98.31 295 ARG A N 1
ATOM 2311 C CA . ARG A 1 295 ? 13.727 -14.375 -21.609 1 98.31 295 ARG A CA 1
ATOM 2312 C C . ARG A 1 295 ? 15.195 -13.961 -21.672 1 98.31 295 ARG A C 1
ATOM 2314 O O . ARG A 1 295 ? 16.094 -14.812 -21.703 1 98.31 295 ARG A O 1
ATOM 2321 N N . GLU A 1 296 ? 15.43 -12.711 -21.672 1 98.25 296 GLU A N 1
ATOM 2322 C CA . GLU A 1 296 ? 16.797 -12.188 -21.75 1 98.25 296 GLU A CA 1
ATOM 2323 C C . GLU A 1 296 ? 17.594 -12.57 -20.5 1 98.25 296 GLU A C 1
ATOM 2325 O O . GLU A 1 296 ? 18.734 -13 -20.609 1 98.25 296 GLU A O 1
ATOM 2330 N N . LEU A 1 297 ? 16.984 -12.445 -19.344 1 98.06 297 LEU A N 1
ATOM 2331 C CA . LEU A 1 297 ? 17.703 -12.594 -18.078 1 98.06 297 LEU A CA 1
ATOM 2332 C C . LEU A 1 297 ? 17.906 -14.07 -17.75 1 98.06 297 LEU A C 1
ATOM 2334 O O . LEU A 1 297 ? 18.938 -14.438 -17.156 1 98.06 297 LEU A O 1
ATOM 2338 N N . THR A 1 298 ? 16.953 -14.977 -18.078 1 98.19 298 THR A N 1
ATOM 2339 C CA . THR A 1 298 ? 16.969 -16.312 -17.516 1 98.19 298 THR A CA 1
ATOM 2340 C C . THR A 1 298 ? 16.953 -17.375 -18.609 1 98.19 298 THR A C 1
ATOM 2342 O O . THR A 1 298 ? 17.203 -18.547 -18.344 1 98.19 298 THR A O 1
ATOM 2345 N N . GLY A 1 299 ? 16.547 -17.047 -19.844 1 98 299 GLY A N 1
ATOM 2346 C CA . GLY A 1 299 ? 16.344 -18.031 -20.891 1 98 299 GLY A CA 1
ATOM 2347 C C . GLY A 1 299 ? 15.023 -18.75 -20.781 1 98 299 GLY A C 1
ATOM 2348 O O . GLY A 1 299 ? 14.797 -19.75 -21.469 1 98 299 GLY A O 1
ATOM 2349 N N . PHE A 1 300 ? 14.117 -18.297 -20.016 1 97.88 300 PHE A N 1
ATOM 2350 C CA . PHE A 1 300 ? 12.828 -18.922 -19.781 1 97.88 300 PHE A CA 1
ATOM 2351 C C . PHE A 1 300 ? 12.078 -19.125 -21.078 1 97.88 300 PHE A C 1
ATOM 2353 O O . PHE A 1 300 ? 12.055 -18.25 -21.938 1 97.88 300 PHE A O 1
ATOM 2360 N N . GLN A 1 301 ? 11.508 -20.281 -21.25 1 96.44 301 GLN A N 1
ATOM 2361 C CA . GLN A 1 301 ? 10.609 -20.656 -22.359 1 96.44 301 GLN A CA 1
ATOM 2362 C C . GLN A 1 301 ? 9.43 -21.469 -21.844 1 96.44 301 GLN A C 1
ATOM 2364 O O . GLN A 1 301 ? 9.594 -22.359 -21.016 1 96.44 301 GLN A O 1
ATOM 2369 N N . GLU A 1 302 ? 8.32 -21.094 -22.344 1 96.25 302 GLU A N 1
ATOM 2370 C CA . GLU A 1 302 ? 7.148 -21.938 -22.078 1 96.25 302 GLU A CA 1
ATOM 2371 C C . GLU A 1 302 ? 7.316 -23.328 -22.672 1 96.25 302 GLU A C 1
ATOM 2373 O O . GLU A 1 302 ? 7.805 -23.469 -23.797 1 96.25 302 GLU A O 1
ATOM 2378 N N . THR A 1 303 ? 6.973 -24.344 -21.875 1 96.81 303 THR A N 1
ATOM 2379 C CA . THR A 1 303 ? 7.164 -25.703 -22.375 1 96.81 303 THR A CA 1
ATOM 2380 C C . THR A 1 303 ? 5.824 -26.422 -22.484 1 96.81 303 THR A C 1
ATOM 2382 O O . THR A 1 303 ? 5.703 -27.391 -23.234 1 96.81 303 THR A O 1
ATOM 2385 N N . VAL A 1 304 ? 4.852 -26 -21.75 1 97.12 304 VAL A N 1
ATOM 2386 C CA . VAL A 1 304 ? 3.537 -26.641 -21.781 1 97.12 304 VAL A CA 1
ATOM 2387 C C . VAL A 1 304 ? 2.572 -25.797 -22.609 1 97.12 304 VAL A C 1
ATOM 2389 O O . VAL A 1 304 ? 2.332 -24.625 -22.297 1 97.12 304 VAL A O 1
ATOM 2392 N N . SER A 1 305 ? 2.053 -26.344 -23.672 1 95.38 305 SER A N 1
ATOM 2393 C CA . SER A 1 305 ? 1.085 -25.609 -24.5 1 95.38 305 SER A CA 1
ATOM 2394 C C . SER A 1 305 ? -0.226 -25.406 -23.75 1 95.38 305 SER A C 1
ATOM 2396 O O . SER A 1 305 ? -0.499 -26.094 -22.75 1 95.38 305 SER A O 1
ATOM 2398 N N . LEU A 1 306 ? -0.996 -24.406 -24.234 1 96 306 LEU A N 1
ATOM 2399 C CA . LEU A 1 306 ? -2.295 -24.156 -23.609 1 96 306 LEU A CA 1
ATOM 2400 C C . LEU A 1 306 ? -3.164 -25.422 -23.656 1 96 306 LEU A C 1
ATOM 2402 O O . LEU A 1 306 ? -3.801 -25.766 -22.656 1 96 306 LEU A O 1
ATOM 2406 N N . SER A 1 307 ? -3.172 -26.062 -24.766 1 94.44 307 SER A N 1
ATOM 2407 C CA . SER A 1 307 ? -3.98 -27.266 -24.938 1 94.44 307 SER A CA 1
ATOM 2408 C C . SER A 1 307 ? -3.566 -28.359 -23.953 1 94.44 307 SER A C 1
ATOM 2410 O O . SER A 1 307 ? -4.414 -28.953 -23.281 1 94.44 307 SER A O 1
ATOM 2412 N N . GLU A 1 308 ? -2.25 -28.609 -23.828 1 95.44 308 GLU A N 1
ATOM 2413 C CA . GLU A 1 308 ? -1.737 -29.609 -22.891 1 95.44 308 GLU A CA 1
ATOM 2414 C C . GLU A 1 308 ? -2.062 -29.234 -21.453 1 95.44 308 GLU A C 1
ATOM 2416 O O . GLU A 1 308 ? -2.484 -30.094 -20.656 1 95.44 308 GLU A O 1
ATOM 2421 N N . GLY A 1 309 ? -1.843 -27.984 -21.109 1 96.94 309 GLY A N 1
ATOM 2422 C CA . GLY A 1 309 ? -2.141 -27.531 -19.766 1 96.94 309 GLY A CA 1
ATOM 2423 C C . GLY A 1 309 ? -3.607 -27.656 -19.406 1 96.94 309 GLY A C 1
ATOM 2424 O O . GLY A 1 309 ? -3.945 -28.047 -18.281 1 96.94 309 GLY A O 1
ATOM 2425 N N . LEU A 1 310 ? -4.469 -27.312 -20.328 1 95.81 310 LEU A N 1
ATOM 2426 C CA . LEU A 1 310 ? -5.91 -27.422 -20.109 1 95.81 310 LEU A CA 1
ATOM 2427 C C . LEU A 1 310 ? -6.32 -28.875 -19.922 1 95.81 310 LEU A C 1
ATOM 2429 O O . LEU A 1 310 ? -7.191 -29.172 -19.094 1 95.81 310 LEU A O 1
ATOM 2433 N N . GLU A 1 311 ? -5.68 -29.75 -20.656 1 94.38 311 GLU A N 1
ATOM 2434 C CA . GLU A 1 311 ? -5.969 -31.172 -20.516 1 94.38 311 GLU A CA 1
ATOM 2435 C C . GLU A 1 311 ? -5.609 -31.672 -19.109 1 94.38 311 GLU A C 1
ATOM 2437 O O . GLU A 1 311 ? -6.391 -32.375 -18.484 1 94.38 311 GLU A O 1
ATOM 2442 N N . LEU A 1 312 ? -4.434 -31.312 -18.672 1 95.5 312 LEU A N 1
ATOM 2443 C CA . LEU A 1 312 ? -3.967 -31.719 -17.344 1 95.5 312 LEU A CA 1
ATOM 2444 C C . LEU A 1 312 ? -4.855 -31.125 -16.25 1 95.5 312 LEU A C 1
ATOM 2446 O O . LEU A 1 312 ? -5.141 -31.781 -15.25 1 95.5 312 LEU A O 1
ATOM 2450 N N . THR A 1 313 ? -5.281 -29.906 -16.5 1 95.88 313 THR A N 1
ATOM 2451 C CA . THR A 1 313 ? -6.172 -29.234 -15.555 1 95.88 313 THR A CA 1
ATOM 2452 C C . THR A 1 313 ? -7.535 -29.922 -15.523 1 95.88 313 THR A C 1
ATOM 2454 O O . THR A 1 313 ? -8.102 -30.141 -14.453 1 95.88 313 THR A O 1
ATOM 2457 N N . ALA A 1 314 ? -8.055 -30.266 -16.672 1 93.19 314 ALA A N 1
ATOM 2458 C CA . ALA A 1 314 ? -9.344 -30.953 -16.781 1 93.19 314 ALA A CA 1
ATOM 2459 C C . ALA A 1 314 ? -9.312 -32.312 -16.062 1 93.19 314 ALA A C 1
ATOM 2461 O O . ALA A 1 314 ? -10.289 -32.688 -15.414 1 93.19 314 ALA A O 1
ATOM 2462 N N . LYS A 1 315 ? -8.203 -33.062 -16.203 1 93.62 315 LYS A N 1
ATOM 2463 C CA . LYS A 1 315 ? -8.07 -34.344 -15.539 1 93.62 315 LYS A CA 1
ATOM 2464 C C . LYS A 1 315 ? -8.234 -34.219 -14.031 1 93.62 315 LYS A C 1
ATOM 2466 O O . LYS A 1 315 ? -8.844 -35.062 -13.391 1 93.62 315 LYS A O 1
ATOM 2471 N N . PHE A 1 316 ? -7.699 -33.156 -13.508 1 93.62 316 PHE A N 1
ATOM 2472 C CA . PHE A 1 316 ? -7.797 -32.938 -12.07 1 93.62 316 PHE A CA 1
ATOM 2473 C C . PHE A 1 316 ? -9.234 -32.625 -11.664 1 93.62 316 PHE A C 1
ATOM 2475 O O . PHE A 1 316 ? -9.766 -33.219 -10.734 1 93.62 316 PHE A O 1
ATOM 2482 N N . TYR A 1 317 ? -9.883 -31.719 -12.352 1 91.69 317 TYR A N 1
ATOM 2483 C CA . TYR A 1 317 ? -11.18 -31.203 -11.914 1 91.69 317 TYR A CA 1
ATOM 2484 C C . TYR A 1 317 ? -12.305 -32.156 -12.312 1 91.69 317 TYR A C 1
ATOM 2486 O O . TYR A 1 317 ? -13.32 -32.25 -11.617 1 91.69 317 TYR A O 1
ATOM 2494 N N . LEU A 1 318 ? -12.125 -32.875 -13.383 1 89.38 318 LEU A N 1
ATOM 2495 C CA . LEU A 1 318 ? -13.203 -33.75 -13.867 1 89.38 318 LEU A CA 1
ATOM 2496 C C . LEU A 1 318 ? -13.008 -35.188 -13.383 1 89.38 318 LEU A C 1
ATOM 2498 O O . LEU A 1 318 ? -13.984 -35.875 -13.133 1 89.38 318 LEU A O 1
ATOM 2502 N N . ASP A 1 319 ? -11.672 -35.625 -13.242 1 89.56 319 ASP A N 1
ATOM 2503 C CA . ASP A 1 319 ? -11.406 -37 -12.922 1 89.56 319 ASP A CA 1
ATOM 2504 C C . ASP A 1 319 ? -10.828 -37.156 -11.516 1 89.56 319 ASP A C 1
ATOM 2506 O O . ASP A 1 319 ? -10.734 -38.281 -10.992 1 89.56 319 ASP A O 1
ATOM 2510 N N . GLY A 1 320 ? -10.367 -36.062 -10.883 1 88.5 320 GLY A N 1
ATOM 2511 C CA . GLY A 1 320 ? -9.789 -36.125 -9.547 1 88.5 320 GLY A CA 1
ATOM 2512 C C . GLY A 1 320 ? -8.352 -36.594 -9.531 1 88.5 320 GLY A C 1
ATOM 2513 O O . GLY A 1 320 ? -7.863 -37.094 -8.516 1 88.5 320 GLY A O 1
ATOM 2514 N N . THR A 1 321 ? -7.703 -36.469 -10.672 1 88.69 321 THR A N 1
ATOM 2515 C CA . THR A 1 321 ? -6.352 -37 -10.805 1 88.69 321 THR A CA 1
ATOM 2516 C C . THR A 1 321 ? -5.344 -35.875 -11.023 1 88.69 321 THR A C 1
ATOM 2518 O O . THR A 1 321 ? -5.488 -35.062 -11.945 1 88.69 321 THR A O 1
ATOM 2521 N N . LEU A 1 322 ? -4.434 -35.875 -10.125 1 90.88 322 LEU A N 1
ATOM 2522 C CA . LEU A 1 322 ? -3.311 -34.969 -10.32 1 90.88 322 LEU A CA 1
ATOM 2523 C C . LEU A 1 322 ? -2.188 -35.625 -11.102 1 90.88 322 LEU A C 1
ATOM 2525 O O . LEU A 1 322 ? -1.541 -36.562 -10.586 1 90.88 322 LEU A O 1
ATOM 2529 N N . VAL A 1 323 ? -2.053 -35.188 -12.32 1 84.81 323 VAL A N 1
ATOM 2530 C CA . VAL A 1 323 ? -1.068 -35.812 -13.195 1 84.81 323 VAL A CA 1
ATOM 2531 C C . VAL A 1 323 ? 0.094 -34.844 -13.445 1 84.81 323 VAL A C 1
ATOM 2533 O O . VAL A 1 323 ? -0.111 -33.656 -13.602 1 84.81 323 VAL A O 1
ATOM 2536 N N . GLU A 1 324 ? 1.298 -35.406 -13.312 1 79.75 324 GLU A N 1
ATOM 2537 C CA . GLU A 1 324 ? 2.488 -34.625 -13.594 1 79.75 324 GLU A CA 1
ATOM 2538 C C . GLU A 1 324 ? 2.713 -34.469 -15.102 1 79.75 324 GLU A C 1
ATOM 2540 O O . GLU A 1 324 ? 2.479 -35.438 -15.852 1 79.75 324 GLU A O 1
ATOM 2545 N N . TYR A 1 325 ? 2.957 -33.188 -15.406 1 77.81 325 TYR A N 1
ATOM 2546 C CA . TYR A 1 325 ? 3.377 -33.031 -16.797 1 77.81 325 TYR A CA 1
ATOM 2547 C C . TYR A 1 325 ? 4.672 -33.781 -17.062 1 77.81 325 TYR A C 1
ATOM 2549 O O . TYR A 1 325 ? 5.664 -33.594 -16.359 1 77.81 325 TYR A O 1
ATOM 2557 N N . GLN A 1 326 ? 4.703 -34.875 -17.781 1 60.84 326 GLN A N 1
ATOM 2558 C CA . GLN A 1 326 ? 5.891 -35.625 -18.188 1 60.84 326 GLN A CA 1
ATOM 2559 C C . GLN A 1 326 ? 6.496 -35.031 -19.469 1 60.84 326 GLN A C 1
ATOM 2561 O O . GLN A 1 326 ? 5.797 -34.844 -20.453 1 60.84 326 GLN A O 1
ATOM 2566 N N . ASN A 1 327 ? 7.523 -34.094 -19.297 1 52.72 327 ASN A N 1
ATOM 2567 C CA . ASN A 1 327 ? 8.203 -33.531 -20.453 1 52.72 327 ASN A CA 1
ATOM 2568 C C . ASN A 1 327 ? 8.531 -34.625 -21.484 1 52.72 327 ASN A C 1
ATOM 2570 O O . ASN A 1 327 ? 9.297 -35.531 -21.203 1 52.72 327 ASN A O 1
ATOM 2574 N N . ARG A 1 328 ? 7.711 -35.156 -22.406 1 43.91 328 ARG A N 1
ATOM 2575 C CA . ARG A 1 328 ? 8.055 -36.125 -23.438 1 43.91 328 ARG A CA 1
ATOM 2576 C C . ARG A 1 328 ? 9.32 -35.719 -24.172 1 43.91 328 ARG A C 1
ATOM 2578 O O . ARG A 1 328 ? 10.125 -36.562 -24.562 1 43.91 328 ARG A O 1
ATOM 2585 N N . GLY A 1 329 ? 9.406 -34.719 -25.062 1 35.69 329 GLY A N 1
ATOM 2586 C CA . GLY A 1 329 ? 10.391 -34.562 -26.109 1 35.69 329 GLY A CA 1
ATOM 2587 C C . GLY A 1 329 ? 11.758 -34.156 -25.594 1 35.69 329 GLY A C 1
ATOM 2588 O O . GLY A 1 329 ? 12.688 -33.938 -26.375 1 35.69 329 GLY A O 1
ATOM 2589 N N . GLN A 1 330 ? 12.312 -33.719 -24.359 1 29.89 330 GLN A N 1
ATOM 2590 C CA . GLN A 1 330 ? 13.734 -33.625 -24.688 1 29.89 330 GLN A CA 1
ATOM 2591 C C . GLN A 1 330 ? 14.391 -35 -24.625 1 29.89 330 GLN A C 1
ATOM 2593 O O . GLN A 1 330 ? 14 -35.844 -23.828 1 29.89 330 GLN A O 1
ATOM 2598 N N . MET B 1 1 ? -19.453 14.109 27.266 1 91.81 1 MET B N 1
ATOM 2599 C CA . MET B 1 1 ? -18.047 14.375 26.984 1 91.81 1 MET B CA 1
ATOM 2600 C C . MET B 1 1 ? -17.594 13.664 25.719 1 91.81 1 MET B C 1
ATOM 2602 O O . MET B 1 1 ? -17.938 12.5 25.5 1 91.81 1 MET B O 1
ATOM 2606 N N . THR B 1 2 ? -17.062 14.461 24.828 1 97.44 2 THR B N 1
ATOM 2607 C CA . THR B 1 2 ? -16.547 13.914 23.562 1 97.44 2 THR B CA 1
ATOM 2608 C C . THR B 1 2 ? -15.102 13.453 23.734 1 97.44 2 THR B C 1
ATOM 2610 O O . THR B 1 2 ? -14.227 14.242 24.109 1 97.44 2 THR B O 1
ATOM 2613 N N . ARG B 1 3 ? -14.828 12.18 23.594 1 98.06 3 ARG B N 1
ATOM 2614 C CA . ARG B 1 3 ? -13.484 11.617 23.734 1 98.06 3 ARG B CA 1
ATOM 2615 C C . ARG B 1 3 ? -12.836 11.43 22.359 1 98.06 3 ARG B C 1
ATOM 2617 O O . ARG B 1 3 ? -13.414 10.789 21.484 1 98.06 3 ARG B O 1
ATOM 2624 N N . VAL B 1 4 ? -11.656 11.93 22.203 1 98.69 4 VAL B N 1
ATOM 2625 C CA . VAL B 1 4 ? -10.977 11.938 20.906 1 98.69 4 VAL B CA 1
ATOM 2626 C C . VAL B 1 4 ? -9.57 11.367 21.062 1 98.69 4 VAL B C 1
ATOM 2628 O O . VAL B 1 4 ? -8.859 11.68 22.016 1 98.69 4 VAL B O 1
ATOM 2631 N N . VAL B 1 5 ? -9.164 10.422 20.172 1 98.88 5 VAL B N 1
ATOM 2632 C CA . VAL B 1 5 ? -7.789 9.938 20.078 1 98.88 5 VAL B CA 1
ATOM 2633 C C . VAL B 1 5 ? -7.07 10.648 18.938 1 98.88 5 VAL B C 1
ATOM 2635 O O . VAL B 1 5 ? -7.586 10.719 17.812 1 98.88 5 VAL B O 1
ATOM 2638 N N . VAL B 1 6 ? -5.945 11.234 19.203 1 98.88 6 VAL B N 1
ATOM 2639 C CA . VAL B 1 6 ? -5.066 11.805 18.188 1 98.88 6 VAL B CA 1
ATOM 2640 C C . VAL B 1 6 ? -3.729 11.07 18.188 1 98.88 6 VAL B C 1
ATOM 2642 O O . VAL B 1 6 ? -2.98 11.125 19.172 1 98.88 6 VAL B O 1
ATOM 2645 N N . THR B 1 7 ? -3.473 10.336 17.125 1 98.88 7 THR B N 1
ATOM 2646 C CA . THR B 1 7 ? -2.156 9.719 17.016 1 98.88 7 THR B CA 1
ATOM 2647 C C . THR B 1 7 ? -1.193 10.641 16.266 1 98.88 7 THR B C 1
ATOM 2649 O O . THR B 1 7 ? -1.616 11.453 15.445 1 98.88 7 THR B O 1
ATOM 2652 N N . GLY B 1 8 ? 0.136 10.453 16.531 1 98.19 8 GLY B N 1
ATOM 2653 C CA . GLY B 1 8 ? 1.099 11.414 16.031 1 98.19 8 GLY B CA 1
ATOM 2654 C C . GLY B 1 8 ? 1.022 12.758 16.719 1 98.19 8 GLY B C 1
ATOM 2655 O O . GLY B 1 8 ? 1.322 13.789 16.125 1 98.19 8 GLY B O 1
ATOM 2656 N N . ALA B 1 9 ? 0.681 12.742 18 1 98.38 9 ALA B N 1
ATOM 2657 C CA . ALA B 1 9 ? 0.304 13.953 18.734 1 98.38 9 ALA B CA 1
ATOM 2658 C C . ALA B 1 9 ? 1.532 14.797 19.062 1 98.38 9 ALA B C 1
ATOM 2660 O O . ALA B 1 9 ? 1.41 15.977 19.406 1 98.38 9 ALA B O 1
ATOM 2661 N N . ALA B 1 10 ? 2.697 14.25 18.984 1 97.62 10 ALA B N 1
ATOM 2662 C CA . ALA B 1 10 ? 3.918 15.008 19.25 1 97.62 10 ALA B CA 1
ATOM 2663 C C . ALA B 1 10 ? 4.488 15.578 17.953 1 97.62 10 ALA B C 1
ATOM 2665 O O . ALA B 1 10 ? 5.465 16.328 17.969 1 97.62 10 ALA B O 1
ATOM 2666 N N . GLY B 1 11 ? 3.865 15.203 16.812 1 96.56 11 GLY B N 1
ATOM 2667 C CA . GLY B 1 11 ? 4.301 15.711 15.516 1 96.56 11 GLY B CA 1
ATOM 2668 C C . GLY B 1 11 ? 3.719 17.078 15.188 1 96.56 11 GLY B C 1
ATOM 2669 O O . GLY B 1 11 ? 3.189 17.75 16.062 1 96.56 11 GLY B O 1
ATOM 2670 N N . PHE B 1 12 ? 3.816 17.469 13.914 1 96.56 12 PHE B N 1
ATOM 2671 C CA . PHE B 1 12 ? 3.41 18.781 13.445 1 96.56 12 PHE B CA 1
ATOM 2672 C C . PHE B 1 12 ? 1.894 18.922 13.484 1 96.56 12 PHE B C 1
ATOM 2674 O O . PHE B 1 12 ? 1.343 19.5 14.438 1 96.56 12 PHE B O 1
ATOM 2681 N N . LEU B 1 13 ? 1.166 18.219 12.625 1 97.75 13 LEU B N 1
ATOM 2682 C CA . LEU B 1 13 ? -0.287 18.328 12.562 1 97.75 13 LEU B CA 1
ATOM 2683 C C . LEU B 1 13 ? -0.928 17.812 13.852 1 97.75 13 LEU B C 1
ATOM 2685 O O . LEU B 1 13 ? -1.891 18.406 14.344 1 97.75 13 LEU B O 1
ATOM 2689 N N . GLY B 1 14 ? -0.354 16.719 14.391 1 98.31 14 GLY B N 1
ATOM 2690 C CA . GLY B 1 14 ? -0.908 16.125 15.586 1 98.31 14 GLY B CA 1
ATOM 2691 C C . GLY B 1 14 ? -0.89 17.047 16.781 1 98.31 14 GLY B C 1
ATOM 2692 O O . GLY B 1 14 ? -1.87 17.141 17.531 1 98.31 14 GLY B O 1
ATOM 2693 N N . PHE B 1 15 ? 0.195 17.75 16.969 1 98 15 PHE B N 1
ATOM 2694 C CA . PHE B 1 15 ? 0.314 18.703 18.062 1 98 15 PHE B CA 1
ATOM 2695 C C . PHE B 1 15 ? -0.729 19.797 17.953 1 98 15 PHE B C 1
ATOM 2697 O O . PHE B 1 15 ? -1.456 20.078 18.906 1 98 15 PHE B O 1
ATOM 2704 N N . HIS B 1 16 ? -0.802 20.391 16.781 1 98.19 16 HIS B N 1
ATOM 2705 C CA . HIS B 1 16 ? -1.699 21.516 16.578 1 98.19 16 HIS B CA 1
ATOM 2706 C C . HIS B 1 16 ? -3.16 21.078 16.656 1 98.19 16 HIS B C 1
ATOM 2708 O O . HIS B 1 16 ? -4.016 21.844 17.109 1 98.19 16 HIS B O 1
ATOM 2714 N N . LEU B 1 17 ? -3.438 19.891 16.156 1 98.69 17 LEU B N 1
ATOM 2715 C CA . LEU B 1 17 ? -4.797 19.375 16.266 1 98.69 17 LEU B CA 1
ATOM 2716 C C . LEU B 1 17 ? -5.176 19.125 17.734 1 98.69 17 LEU B C 1
ATOM 2718 O O . LEU B 1 17 ? -6.277 19.484 18.156 1 98.69 17 LEU B O 1
ATOM 2722 N N . THR B 1 18 ? -4.262 18.484 18.469 1 98.56 18 THR B N 1
ATOM 2723 C CA . THR B 1 18 ? -4.5 18.25 19.875 1 98.56 18 THR B CA 1
ATOM 2724 C C . THR B 1 18 ? -4.762 19.578 20.609 1 98.56 18 THR B C 1
ATOM 2726 O O . THR B 1 18 ? -5.699 19.672 21.406 1 98.56 18 THR B O 1
ATOM 2729 N N . ARG B 1 19 ? -3.957 20.562 20.344 1 97.88 19 ARG B N 1
ATOM 2730 C CA . ARG B 1 19 ? -4.113 21.875 20.938 1 97.88 19 ARG B CA 1
ATOM 2731 C C . ARG B 1 19 ? -5.48 22.469 20.609 1 97.88 19 ARG B C 1
ATOM 2733 O O . ARG B 1 19 ? -6.176 22.969 21.5 1 97.88 19 ARG B O 1
ATOM 2740 N N . TYR B 1 20 ? -5.844 22.422 19.344 1 97.81 20 TYR B N 1
ATOM 2741 C CA . TYR B 1 20 ? -7.117 22.953 18.875 1 97.81 20 TYR B CA 1
ATOM 2742 C C . TYR B 1 20 ? -8.289 22.25 19.562 1 97.81 20 TYR B C 1
ATOM 2744 O O . TYR B 1 20 ? -9.188 22.922 20.078 1 97.81 20 TYR B O 1
ATOM 2752 N N . LEU B 1 21 ? -8.258 20.953 19.625 1 98.25 21 LEU B N 1
ATOM 2753 C CA . LEU B 1 21 ? -9.336 20.156 20.203 1 98.25 21 LEU B CA 1
ATOM 2754 C C . LEU B 1 21 ? -9.422 20.359 21.719 1 98.25 21 LEU B C 1
ATOM 2756 O O . LEU B 1 21 ? -10.516 20.328 22.281 1 98.25 21 LEU B O 1
ATOM 2760 N N . ALA B 1 22 ? -8.297 20.547 22.375 1 97.69 22 ALA B N 1
ATOM 2761 C CA . ALA B 1 22 ? -8.242 20.719 23.812 1 97.69 22 ALA B CA 1
ATOM 2762 C C . ALA B 1 22 ? -8.961 22 24.234 1 97.69 22 ALA B C 1
ATOM 2764 O O . ALA B 1 22 ? -9.375 22.141 25.391 1 97.69 22 ALA B O 1
ATOM 2765 N N . GLU B 1 23 ? -9.117 22.906 23.281 1 96.25 23 GLU B N 1
ATOM 2766 C CA . GLU B 1 23 ? -9.758 24.172 23.578 1 96.25 23 GLU B CA 1
ATOM 2767 C C . GLU B 1 23 ? -11.273 24.078 23.453 1 96.25 23 GLU B C 1
ATOM 2769 O O . GLU B 1 23 ? -12 24.969 23.906 1 96.25 23 GLU B O 1
ATOM 2774 N N . ILE B 1 24 ? -11.766 23.109 22.906 1 95.38 24 ILE B N 1
ATOM 2775 C CA . ILE B 1 24 ? -13.203 22.938 22.719 1 95.38 24 ILE B CA 1
ATOM 2776 C C . ILE B 1 24 ? -13.836 22.422 24 1 95.38 24 ILE B C 1
ATOM 2778 O O . ILE B 1 24 ? -13.414 21.391 24.531 1 95.38 24 ILE B O 1
ATOM 2782 N N . LYS B 1 25 ? -14.844 23.094 24.484 1 95.62 25 LYS B N 1
ATOM 2783 C CA . LYS B 1 25 ? -15.531 22.688 25.719 1 95.62 25 LYS B CA 1
ATOM 2784 C C . LYS B 1 25 ? -16.156 21.297 25.578 1 95.62 25 LYS B C 1
ATOM 2786 O O . LYS B 1 25 ? -16.812 21.016 24.562 1 95.62 25 LYS B O 1
ATOM 2791 N N . GLY B 1 26 ? -15.812 20.438 26.516 1 97.06 26 GLY B N 1
ATOM 2792 C CA . GLY B 1 26 ? -16.438 19.125 26.547 1 97.06 26 GLY B CA 1
ATOM 2793 C C . GLY B 1 26 ? -15.602 18.062 25.875 1 97.06 26 GLY B C 1
ATOM 2794 O O . GLY B 1 26 ? -15.984 16.891 25.844 1 97.06 26 GLY B O 1
ATOM 2795 N N . TYR B 1 27 ? -14.461 18.438 25.375 1 98 27 TYR B N 1
ATOM 2796 C CA . TYR B 1 27 ? -13.594 17.469 24.719 1 98 27 TYR B CA 1
ATOM 2797 C C . TYR B 1 27 ? -12.555 16.922 25.688 1 98 27 TYR B C 1
ATOM 2799 O O . TYR B 1 27 ? -12.016 17.672 26.516 1 98 27 TYR B O 1
ATOM 2807 N N . GLU B 1 28 ? -12.305 15.672 25.625 1 98.44 28 GLU B N 1
ATOM 2808 C CA . GLU B 1 28 ? -11.148 14.992 26.203 1 98.44 28 GLU B CA 1
ATOM 2809 C C . GLU B 1 28 ? -10.258 14.391 25.125 1 98.44 28 GLU B C 1
ATOM 2811 O O . GLU B 1 28 ? -10.719 13.602 24.297 1 98.44 28 GLU B O 1
ATOM 2816 N N . VAL B 1 29 ? -9.008 14.797 25.188 1 98.81 29 VAL B N 1
ATOM 2817 C CA . VAL B 1 29 ? -8.109 14.398 24.109 1 98.81 29 VAL B CA 1
ATOM 2818 C C . VAL B 1 29 ? -7.102 13.375 24.625 1 98.81 29 VAL B C 1
ATOM 2820 O O . VAL B 1 29 ? -6.398 13.625 25.609 1 98.81 29 VAL B O 1
ATOM 2823 N N . ILE B 1 30 ? -7.098 12.203 24.031 1 98.81 30 ILE B N 1
ATOM 2824 C CA . ILE B 1 30 ? -6.055 11.203 24.234 1 98.81 30 ILE B CA 1
ATOM 2825 C C . ILE B 1 30 ? -5 11.328 23.141 1 98.81 30 ILE B C 1
ATOM 2827 O O . ILE B 1 30 ? -5.234 10.93 22 1 98.81 30 ILE B O 1
ATOM 2831 N N . ALA B 1 31 ? -3.869 11.898 23.516 1 98.69 31 ALA B N 1
ATOM 2832 C CA . ALA B 1 31 ? -2.76 12.148 22.594 1 98.69 31 ALA B CA 1
ATOM 2833 C C . ALA B 1 31 ? -1.753 11 22.625 1 98.69 31 ALA B C 1
ATOM 2835 O O . ALA B 1 31 ? -1.189 10.688 23.672 1 98.69 31 ALA B O 1
ATOM 2836 N N . VAL B 1 32 ? -1.521 10.367 21.453 1 98.69 32 VAL B N 1
ATOM 2837 C CA . VAL B 1 32 ? -0.673 9.18 21.391 1 98.69 32 VAL B CA 1
ATOM 2838 C C . VAL B 1 32 ? 0.518 9.438 20.469 1 98.69 32 VAL B C 1
ATOM 2840 O O . VAL B 1 32 ? 0.349 9.922 19.344 1 98.69 32 VAL B O 1
ATOM 2843 N N . ASP B 1 33 ? 1.667 9.148 20.906 1 98.31 33 ASP B N 1
ATOM 2844 C CA . ASP B 1 33 ? 2.889 9.273 20.109 1 98.31 33 ASP B CA 1
ATOM 2845 C C . ASP B 1 33 ? 3.996 8.383 20.656 1 98.31 33 ASP B C 1
ATOM 2847 O O . ASP B 1 33 ? 3.965 7.996 21.828 1 98.31 33 ASP B O 1
ATOM 2851 N N . ASN B 1 34 ? 4.945 8.016 19.812 1 96.75 34 ASN B N 1
ATOM 2852 C CA . ASN B 1 34 ? 6.066 7.215 20.297 1 96.75 34 ASN B CA 1
ATOM 2853 C C . ASN B 1 34 ? 7.387 7.969 20.156 1 96.75 34 ASN B C 1
ATOM 2855 O O . ASN B 1 34 ? 8.461 7.391 20.359 1 96.75 34 ASN B O 1
ATOM 2859 N N . PHE B 1 35 ? 7.359 9.172 19.672 1 94 35 PHE B N 1
ATOM 2860 C CA . PHE B 1 35 ? 8.477 10.109 19.594 1 94 35 PHE B CA 1
ATOM 2861 C C . PHE B 1 35 ? 9.508 9.633 18.594 1 94 35 PHE B C 1
ATOM 2863 O O . PHE B 1 35 ? 10.695 9.945 18.703 1 94 35 PHE B O 1
ATOM 2870 N N . VAL B 1 36 ? 9.109 8.781 17.656 1 87.38 36 VAL B N 1
ATOM 2871 C CA . VAL B 1 36 ? 10.031 8.398 16.594 1 87.38 36 VAL B CA 1
ATOM 2872 C C . VAL B 1 36 ? 10.438 9.625 15.789 1 87.38 36 VAL B C 1
ATOM 2874 O O . VAL B 1 36 ? 11.578 9.727 15.32 1 87.38 36 VAL B O 1
ATOM 2877 N N . ARG B 1 37 ? 9.484 10.547 15.625 1 82.06 37 ARG B N 1
ATOM 2878 C CA . ARG B 1 37 ? 9.75 11.805 14.938 1 82.06 37 ARG B CA 1
ATOM 2879 C C . ARG B 1 37 ? 9.414 12.992 15.82 1 82.06 37 ARG B C 1
ATOM 2881 O O . ARG B 1 37 ? 10.016 14.062 15.695 1 82.06 37 ARG B O 1
ATOM 2888 N N . GLY B 1 38 ? 8.5 12.781 16.656 1 81.25 38 GLY B N 1
ATOM 2889 C CA . GLY B 1 38 ? 8.023 13.867 17.5 1 81.25 38 GLY B CA 1
ATOM 2890 C C . GLY B 1 38 ? 9.039 14.305 18.531 1 81.25 38 GLY B C 1
ATOM 2891 O O . GLY B 1 38 ? 9.953 13.547 18.875 1 81.25 38 GLY B O 1
ATOM 2892 N N . GLU B 1 39 ? 8.836 15.594 18.906 1 82.38 39 GLU B N 1
ATOM 2893 C CA . GLU B 1 39 ? 9.75 16.141 19.906 1 82.38 39 GLU B CA 1
ATOM 2894 C C . GLU B 1 39 ? 9.031 16.406 21.219 1 82.38 39 GLU B C 1
ATOM 2896 O O . GLU B 1 39 ? 7.898 16.891 21.219 1 82.38 39 GLU B O 1
ATOM 2901 N N . ASN B 1 40 ? 9.734 15.961 22.25 1 88.81 40 ASN B N 1
ATOM 2902 C CA . ASN B 1 40 ? 9.258 16.328 23.578 1 88.81 40 ASN B CA 1
ATOM 2903 C C . ASN B 1 40 ? 9.797 17.688 24.016 1 88.81 40 ASN B C 1
ATOM 2905 O O . ASN B 1 40 ? 10.75 17.766 24.797 1 88.81 40 ASN B O 1
ATOM 2909 N N . ASP B 1 41 ? 9.125 18.75 23.578 1 92.62 41 ASP B N 1
ATOM 2910 C CA . ASP B 1 41 ? 9.531 20.125 23.844 1 92.62 41 ASP B CA 1
ATOM 2911 C C . ASP B 1 41 ? 8.594 20.797 24.859 1 92.62 41 ASP B C 1
ATOM 2913 O O . ASP B 1 41 ? 7.613 20.188 25.297 1 92.62 41 ASP B O 1
ATOM 2917 N N . PRO B 1 42 ? 8.914 22.016 25.281 1 93.94 42 PRO B N 1
ATOM 2918 C CA . PRO B 1 42 ? 8.102 22.672 26.312 1 93.94 42 PRO B CA 1
ATOM 2919 C C . PRO B 1 42 ? 6.664 22.906 25.859 1 93.94 42 PRO B C 1
ATOM 2921 O O . PRO B 1 42 ? 5.754 22.953 26.688 1 93.94 42 PRO B O 1
ATOM 2924 N N . HIS B 1 43 ? 6.457 23.047 24.578 1 94.38 43 HIS B N 1
ATOM 2925 C CA . HIS B 1 43 ? 5.109 23.266 24.078 1 94.38 43 HIS B CA 1
ATOM 2926 C C . HIS B 1 43 ? 4.238 22.031 24.25 1 94.38 43 HIS B C 1
ATOM 2928 O O . HIS B 1 43 ? 3.086 22.125 24.672 1 94.38 43 HIS B O 1
ATOM 2934 N N . LEU B 1 44 ? 4.809 20.906 23.875 1 95.88 44 LEU B N 1
ATOM 2935 C CA . LEU B 1 44 ? 4.086 19.656 24.078 1 95.88 44 LEU B CA 1
ATOM 2936 C C . LEU B 1 44 ? 3.855 19.391 25.547 1 95.88 44 LEU B C 1
ATOM 2938 O O . LEU B 1 44 ? 2.787 18.906 25.938 1 95.88 44 LEU B O 1
ATOM 2942 N N . ALA B 1 45 ? 4.891 19.656 26.375 1 96.5 45 ALA B N 1
ATOM 2943 C CA . ALA B 1 45 ? 4.77 19.469 27.828 1 96.5 45 ALA B CA 1
ATOM 2944 C C . ALA B 1 45 ? 3.613 20.297 28.391 1 96.5 45 ALA B C 1
ATOM 2946 O O . ALA B 1 45 ? 2.812 19.781 29.172 1 96.5 45 ALA B O 1
ATOM 2947 N N . ALA B 1 46 ? 3.512 21.531 28 1 96.31 46 ALA B N 1
ATOM 2948 C CA . ALA B 1 46 ? 2.439 22.406 28.453 1 96.31 46 ALA B CA 1
ATOM 2949 C C . ALA B 1 46 ? 1.075 21.875 28.031 1 96.31 46 ALA B C 1
ATOM 2951 O O . ALA B 1 46 ? 0.107 21.938 28.781 1 96.31 46 ALA B O 1
ATOM 2952 N N . LEU B 1 47 ? 1.015 21.406 26.812 1 96.62 47 LEU B N 1
ATOM 2953 C CA . LEU B 1 47 ? -0.222 20.828 26.281 1 96.62 47 LEU B CA 1
ATOM 2954 C C . LEU B 1 47 ? -0.629 19.594 27.062 1 96.62 47 LEU B C 1
ATOM 2956 O O . LEU B 1 47 ? -1.809 19.406 27.375 1 96.62 47 LEU B O 1
ATOM 2960 N N . SER B 1 48 ? 0.355 18.797 27.406 1 96.69 48 SER B N 1
ATOM 2961 C CA . SER B 1 48 ? 0.126 17.531 28.094 1 96.69 48 SER B CA 1
ATOM 2962 C C . SER B 1 48 ? -0.316 17.766 29.531 1 96.69 48 SER B C 1
ATOM 2964 O O . SER B 1 48 ? -0.845 16.859 30.188 1 96.69 48 SER B O 1
ATOM 2966 N N . GLU B 1 49 ? -0.13 18.953 30.047 1 97.19 49 GLU B N 1
ATOM 2967 C CA . GLU B 1 49 ? -0.489 19.281 31.422 1 97.19 49 GLU B CA 1
ATOM 2968 C C . GLU B 1 49 ? -1.931 19.766 31.516 1 97.19 49 GLU B C 1
ATOM 2970 O O . GLU B 1 49 ? -2.486 19.875 32.625 1 97.19 49 GLU B O 1
ATOM 2975 N N . LYS B 1 50 ? -2.537 20.031 30.375 1 97.81 50 LYS B N 1
ATOM 2976 C CA . LYS B 1 50 ? -3.943 20.422 30.391 1 97.81 50 LYS B CA 1
ATOM 2977 C C . LYS B 1 50 ? -4.812 19.328 31 1 97.81 50 LYS B C 1
ATOM 2979 O O . LYS B 1 50 ? -4.582 18.141 30.734 1 97.81 50 LYS B O 1
ATOM 2984 N N . PRO B 1 51 ? -5.828 19.672 31.797 1 97.69 51 PRO B N 1
ATOM 2985 C CA . PRO B 1 51 ? -6.609 18.672 32.531 1 97.69 51 PRO B CA 1
ATOM 2986 C C . PRO B 1 51 ? -7.387 17.734 31.609 1 97.69 51 PRO B C 1
ATOM 2988 O O . PRO B 1 51 ? -7.688 16.594 31.969 1 97.69 51 PRO B O 1
ATOM 2991 N N . ASN B 1 52 ? -7.723 18.25 30.406 1 98.38 52 ASN B N 1
ATOM 2992 C CA . ASN B 1 52 ? -8.523 17.422 29.5 1 98.38 52 ASN B CA 1
ATOM 2993 C C . ASN B 1 52 ? -7.668 16.766 28.422 1 98.38 52 ASN B C 1
ATOM 2995 O O . ASN B 1 52 ? -8.188 16.328 27.406 1 98.38 52 ASN B O 1
ATOM 2999 N N . VAL B 1 53 ? -6.32 16.719 28.625 1 98.69 53 VAL B N 1
ATOM 3000 C CA . VAL B 1 53 ? -5.41 16.047 27.703 1 98.69 53 VAL B CA 1
ATOM 3001 C C . VAL B 1 53 ? -4.668 14.938 28.422 1 98.69 53 VAL B C 1
ATOM 3003 O O . VAL B 1 53 ? -4.09 15.156 29.5 1 98.69 53 VAL B O 1
ATOM 3006 N N . THR B 1 54 ? -4.75 13.703 27.938 1 98.5 54 THR B N 1
ATOM 3007 C CA . THR B 1 54 ? -3.953 12.57 28.406 1 98.5 54 THR B CA 1
ATOM 3008 C C . THR B 1 54 ? -2.93 12.164 27.344 1 98.5 54 THR B C 1
ATOM 3010 O O . THR B 1 54 ? -3.295 11.781 26.234 1 98.5 54 THR B O 1
ATOM 3013 N N . PHE B 1 55 ? -1.703 12.266 27.672 1 98.06 55 PHE B N 1
ATOM 3014 C CA . PHE B 1 55 ? -0.649 11.859 26.734 1 98.06 55 PHE B CA 1
ATOM 3015 C C . PHE B 1 55 ? -0.223 10.422 27 1 98.06 55 PHE B C 1
ATOM 3017 O O . PHE B 1 55 ? 0.04 10.047 28.141 1 98.06 55 PHE B O 1
ATOM 3024 N N . ILE B 1 56 ? -0.199 9.625 25.984 1 98.25 56 ILE B N 1
ATOM 3025 C CA . ILE B 1 56 ? 0.217 8.227 26.062 1 98.25 56 ILE B CA 1
ATOM 3026 C C . ILE B 1 56 ? 1.395 7.992 25.109 1 98.25 56 ILE B C 1
ATOM 3028 O O . ILE B 1 56 ? 1.261 8.133 23.891 1 98.25 56 ILE B O 1
ATOM 3032 N N . GLU B 1 57 ? 2.566 7.754 25.703 1 97.81 57 GLU B N 1
ATOM 3033 C CA . GLU B 1 57 ? 3.689 7.316 24.875 1 97.81 57 GLU B CA 1
ATOM 3034 C C . GLU B 1 57 ? 3.561 5.84 24.516 1 97.81 57 GLU B C 1
ATOM 3036 O O . GLU B 1 57 ? 3.672 4.969 25.375 1 97.81 57 GLU B O 1
ATOM 3041 N N . LEU B 1 58 ? 3.332 5.582 23.219 1 97.44 58 LEU B N 1
ATOM 3042 C CA . LEU B 1 58 ? 2.977 4.234 22.781 1 97.44 58 LEU B CA 1
ATOM 3043 C C . LEU B 1 58 ? 3.365 4.008 21.328 1 97.44 58 LEU B C 1
ATOM 3045 O O . LEU B 1 58 ? 3.15 4.879 20.484 1 97.44 58 LEU B O 1
ATOM 3049 N N . ASP B 1 59 ? 3.988 2.861 21.094 1 97.56 59 ASP B N 1
ATOM 3050 C CA . ASP B 1 59 ? 4.309 2.465 19.719 1 97.56 59 ASP B CA 1
ATOM 3051 C C . ASP B 1 59 ? 3.127 1.757 19.062 1 97.56 59 ASP B C 1
ATOM 3053 O O . ASP B 1 59 ? 2.82 0.611 19.391 1 97.56 59 ASP B O 1
ATOM 3057 N N . LEU B 1 60 ? 2.568 2.365 18.109 1 98.25 60 LEU B N 1
ATOM 3058 C CA . LEU B 1 60 ? 1.344 1.89 17.469 1 98.25 60 LEU B CA 1
ATOM 3059 C C . LEU B 1 60 ? 1.64 0.755 16.5 1 98.25 60 LEU B C 1
ATOM 3061 O O . LEU B 1 60 ? 0.718 0.121 15.984 1 98.25 60 LEU B O 1
ATOM 3065 N N . SER B 1 61 ? 2.957 0.438 16.25 1 96.94 61 SER B N 1
ATOM 3066 C CA . SER B 1 61 ? 3.316 -0.66 15.352 1 96.94 61 SER B CA 1
ATOM 3067 C C . SER B 1 61 ? 3.256 -2 16.078 1 96.94 61 SER B C 1
ATOM 3069 O O . SER B 1 61 ? 3.506 -3.049 15.477 1 96.94 61 SER B O 1
ATOM 3071 N N . ASP B 1 62 ? 2.932 -1.975 17.344 1 96.06 62 ASP B N 1
ATOM 3072 C CA . ASP B 1 62 ? 2.723 -3.162 18.172 1 96.06 62 ASP B CA 1
ATOM 3073 C C . ASP B 1 62 ? 1.24 -3.373 18.469 1 96.06 62 ASP B C 1
ATOM 3075 O O . ASP B 1 62 ? 0.644 -2.623 19.234 1 96.06 62 ASP B O 1
ATOM 3079 N N . PRO B 1 63 ? 0.717 -4.449 17.906 1 96.38 63 PRO B N 1
ATOM 3080 C CA . PRO B 1 63 ? -0.721 -4.648 18.109 1 96.38 63 PRO B CA 1
ATOM 3081 C C . PRO B 1 63 ? -1.096 -4.84 19.578 1 96.38 63 PRO B C 1
ATOM 3083 O O . PRO B 1 63 ? -2.191 -4.453 19.984 1 96.38 63 PRO B O 1
ATOM 3086 N N . ALA B 1 64 ? -0.215 -5.398 20.359 1 96.44 64 ALA B N 1
ATOM 3087 C CA . ALA B 1 64 ? -0.488 -5.574 21.781 1 96.44 64 ALA B CA 1
ATOM 3088 C C . ALA B 1 64 ? -0.593 -4.23 22.5 1 96.44 64 ALA B C 1
ATOM 3090 O O . ALA B 1 64 ? -1.393 -4.07 23.422 1 96.44 64 ALA B O 1
ATOM 3091 N N . LYS B 1 65 ? 0.188 -3.277 22.109 1 97.81 65 LYS B N 1
ATOM 3092 C CA . LYS B 1 65 ? 0.137 -1.936 22.688 1 97.81 65 LYS B CA 1
ATOM 3093 C C . LYS B 1 65 ? -1.109 -1.188 22.219 1 97.81 65 LYS B C 1
ATOM 3095 O O . LYS B 1 65 ? -1.758 -0.499 23 1 97.81 65 LYS B O 1
ATOM 3100 N N . VAL B 1 66 ? -1.462 -1.335 20.953 1 98.38 66 VAL B N 1
ATOM 3101 C CA . VAL B 1 66 ? -2.666 -0.706 20.422 1 98.38 66 VAL B CA 1
ATOM 3102 C C . VAL B 1 66 ? -3.889 -1.187 21.203 1 98.38 66 VAL B C 1
ATOM 3104 O O . VAL B 1 66 ? -4.801 -0.407 21.484 1 98.38 66 VAL B O 1
ATOM 3107 N N . ALA B 1 67 ? -3.84 -2.455 21.578 1 97.38 67 ALA B N 1
ATOM 3108 C CA . ALA B 1 67 ? -4.969 -3.074 22.281 1 97.38 67 ALA B CA 1
ATOM 3109 C C . ALA B 1 67 ? -5.188 -2.436 23.641 1 97.38 67 ALA B C 1
ATOM 3111 O O . ALA B 1 67 ? -6.258 -2.58 24.234 1 97.38 67 ALA B O 1
ATOM 3112 N N . THR B 1 68 ? -4.254 -1.717 24.156 1 98.25 68 THR B N 1
ATOM 3113 C CA . THR B 1 68 ? -4.363 -1.104 25.484 1 98.25 68 THR B CA 1
ATOM 3114 C C . THR B 1 68 ? -5.062 0.25 25.391 1 98.25 68 THR B C 1
ATOM 3116 O O . THR B 1 68 ? -5.461 0.814 26.406 1 98.25 68 THR B O 1
ATOM 3119 N N . LEU B 1 69 ? -5.25 0.788 24.219 1 98.44 69 LEU B N 1
ATOM 3120 C CA . LEU B 1 69 ? -5.902 2.082 24.047 1 98.44 69 LEU B CA 1
ATOM 3121 C C . LEU B 1 69 ? -7.379 1.999 24.422 1 98.44 69 LEU B C 1
ATOM 3123 O O . LEU B 1 69 ? -8.016 0.966 24.219 1 98.44 69 LEU B O 1
ATOM 3127 N N . PRO B 1 70 ? -7.91 3.051 24.969 1 97.31 70 PRO B N 1
ATOM 3128 C CA . PRO B 1 70 ? -9.336 3.037 25.312 1 97.31 70 PRO B CA 1
ATOM 3129 C C . PRO B 1 70 ? -10.234 2.814 24.094 1 97.31 70 PRO B C 1
ATOM 3131 O O . PRO B 1 70 ? -10 3.389 23.031 1 97.31 70 PRO B O 1
ATOM 3134 N N . VAL B 1 71 ? -11.266 2.004 24.25 1 95.62 71 VAL B N 1
ATOM 3135 C CA . VAL B 1 71 ? -12.125 1.6 23.141 1 95.62 71 VAL B CA 1
ATOM 3136 C C . VAL B 1 71 ? -13.289 2.582 23 1 95.62 71 VAL B C 1
ATOM 3138 O O . VAL B 1 71 ? -13.773 2.836 21.906 1 95.62 71 VAL B O 1
ATOM 3141 N N . ASP B 1 72 ? -13.75 3.148 24.109 1 95.75 72 ASP B N 1
ATOM 3142 C CA . ASP B 1 72 ? -14.914 4.02 24.125 1 95.75 72 ASP B CA 1
ATOM 3143 C C . ASP B 1 72 ? -14.547 5.445 23.719 1 95.75 72 ASP B C 1
ATOM 3145 O O . ASP B 1 72 ? -14.453 6.336 24.562 1 95.75 72 ASP B O 1
ATOM 3149 N N . VAL B 1 73 ? -14.367 5.699 22.438 1 98.12 73 VAL B N 1
ATOM 3150 C CA . VAL B 1 73 ? -13.992 7.016 21.922 1 98.12 73 VAL B CA 1
ATOM 3151 C C . VAL B 1 73 ? -14.945 7.43 20.812 1 98.12 73 VAL B C 1
ATOM 3153 O O . VAL B 1 73 ? -15.562 6.578 20.156 1 98.12 73 VAL B O 1
ATOM 3156 N N . ASP B 1 74 ? -15.133 8.703 20.625 1 98.69 74 ASP B N 1
ATOM 3157 C CA . ASP B 1 74 ? -16.047 9.258 19.625 1 98.69 74 ASP B CA 1
ATOM 3158 C C . ASP B 1 74 ? -15.328 9.469 18.297 1 98.69 74 ASP B C 1
ATOM 3160 O O . ASP B 1 74 ? -15.906 9.25 17.219 1 98.69 74 ASP B O 1
ATOM 3164 N N . TYR B 1 75 ? -14.102 9.922 18.359 1 98.75 75 TYR B N 1
ATOM 3165 C CA . TYR B 1 75 ? -13.336 10.242 17.172 1 98.75 75 TYR B CA 1
ATOM 3166 C C . TYR B 1 75 ? -11.906 9.727 17.281 1 98.75 75 TYR B C 1
ATOM 3168 O O . TYR B 1 75 ? -11.312 9.742 18.359 1 98.75 75 TYR B O 1
ATOM 3176 N N . VAL B 1 76 ? -11.375 9.203 16.219 1 98.88 76 VAL B N 1
ATOM 3177 C CA . VAL B 1 76 ? -9.961 8.867 16.078 1 98.88 76 VAL B CA 1
ATOM 3178 C C . VAL B 1 76 ? -9.352 9.648 14.914 1 98.88 76 VAL B C 1
ATOM 3180 O O . VAL B 1 76 ? -9.781 9.5 13.766 1 98.88 76 VAL B O 1
ATOM 3183 N N . TYR B 1 77 ? -8.492 10.562 15.219 1 98.94 77 TYR B N 1
ATOM 3184 C CA . TYR B 1 77 ? -7.656 11.227 14.219 1 98.94 77 TYR B CA 1
ATOM 3185 C C . TYR B 1 77 ? -6.305 10.531 14.094 1 98.94 77 TYR B C 1
ATOM 3187 O O . TYR B 1 77 ? -5.422 10.719 14.93 1 98.94 77 TYR B O 1
ATOM 3195 N N . HIS B 1 78 ? -6.148 9.758 13.062 1 98.94 78 HIS B N 1
ATOM 3196 C CA . HIS B 1 78 ? -4.895 9.039 12.844 1 98.94 78 HIS B CA 1
ATOM 3197 C C . HIS B 1 78 ? -3.943 9.852 11.969 1 98.94 78 HIS B C 1
ATOM 3199 O O . HIS B 1 78 ? -3.971 9.734 10.742 1 98.94 78 HIS B O 1
ATOM 3205 N N . LEU B 1 79 ? -3.027 10.523 12.641 1 98.69 79 LEU B N 1
ATOM 3206 C CA . LEU B 1 79 ? -2.088 11.398 11.945 1 98.69 79 LEU B CA 1
ATOM 3207 C C . LEU B 1 79 ? -0.666 10.859 12.047 1 98.69 79 LEU B C 1
ATOM 3209 O O . LEU B 1 79 ? 0.252 11.398 11.422 1 98.69 79 LEU B O 1
ATOM 3213 N N . ALA B 1 80 ? -0.446 9.773 12.789 1 98.19 80 ALA B N 1
ATOM 3214 C CA . ALA B 1 80 ? 0.891 9.219 12.984 1 98.19 80 ALA B CA 1
ATOM 3215 C C . ALA B 1 80 ? 1.483 8.75 11.656 1 98.19 80 ALA B C 1
ATOM 3217 O O . ALA B 1 80 ? 0.822 8.047 10.891 1 98.19 80 ALA B O 1
ATOM 3218 N N . ALA B 1 81 ? 2.602 9.188 11.375 1 97.19 81 ALA B N 1
ATOM 3219 C CA . ALA B 1 81 ? 3.389 8.797 10.211 1 97.19 81 ALA B CA 1
ATOM 3220 C C . ALA B 1 81 ? 4.844 9.227 10.359 1 97.19 81 ALA B C 1
ATOM 3222 O O . ALA B 1 81 ? 5.152 10.141 11.125 1 97.19 81 ALA B O 1
ATOM 3223 N N . LEU B 1 82 ? 5.719 8.477 9.773 1 95.88 82 LEU B N 1
ATOM 3224 C CA . LEU B 1 82 ? 7.098 8.93 9.609 1 95.88 82 LEU B CA 1
ATOM 3225 C C . LEU B 1 82 ? 7.309 9.539 8.227 1 95.88 82 LEU B C 1
ATOM 3227 O O . LEU B 1 82 ? 7.641 8.836 7.273 1 95.88 82 LEU B O 1
ATOM 3231 N N . ASN B 1 83 ? 7.082 10.82 8.141 1 92 83 ASN B N 1
ATOM 3232 C CA . ASN B 1 83 ? 7.207 11.594 6.914 1 92 83 ASN B CA 1
ATOM 3233 C C . ASN B 1 83 ? 8.562 12.289 6.82 1 92 83 ASN B C 1
ATOM 3235 O O . ASN B 1 83 ? 9.305 12.344 7.801 1 92 83 ASN B O 1
ATOM 3239 N N . GLY B 1 84 ? 8.891 12.711 5.645 1 89 84 GLY B N 1
ATOM 3240 C CA . GLY B 1 84 ? 10.117 13.469 5.426 1 89 84 GLY B CA 1
ATOM 3241 C C . GLY B 1 84 ? 11.047 12.82 4.422 1 89 84 GLY B C 1
ATOM 3242 O O . GLY B 1 84 ? 11.414 11.656 4.57 1 89 84 GLY B O 1
ATOM 3243 N N . THR B 1 85 ? 11.445 13.586 3.512 1 86.62 85 THR B N 1
ATOM 3244 C CA . THR B 1 85 ? 12.258 13.094 2.406 1 86.62 85 THR B CA 1
ATOM 3245 C C . THR B 1 85 ? 13.516 12.406 2.928 1 86.62 85 THR B C 1
ATOM 3247 O O . THR B 1 85 ? 13.906 11.344 2.426 1 86.62 85 THR B O 1
ATOM 3250 N N . GLN B 1 86 ? 14.102 12.969 3.922 1 88.75 86 GLN B N 1
ATOM 3251 C CA . GLN B 1 86 ? 15.305 12.367 4.488 1 88.75 86 GLN B CA 1
ATOM 3252 C C . GLN B 1 86 ? 15.023 10.969 5.027 1 88.75 86 GLN B C 1
ATOM 3254 O O . GLN B 1 86 ? 15.82 10.047 4.836 1 88.75 86 GLN B O 1
ATOM 3259 N N . ASN B 1 87 ? 13.898 10.836 5.707 1 93 87 ASN B N 1
ATOM 3260 C CA . ASN B 1 87 ? 13.516 9.531 6.246 1 93 87 ASN B CA 1
ATOM 3261 C C . ASN B 1 87 ? 13.281 8.508 5.137 1 93 87 ASN B C 1
ATOM 3263 O O . ASN B 1 87 ? 13.648 7.34 5.281 1 93 87 ASN B O 1
ATOM 3267 N N . PHE B 1 88 ? 12.719 8.953 4.008 1 93.69 88 PHE B N 1
ATOM 3268 C CA . PHE B 1 88 ? 12.43 8.047 2.9 1 93.69 88 PHE B CA 1
ATOM 3269 C C . PHE B 1 88 ? 13.703 7.371 2.408 1 93.69 88 PHE B C 1
ATOM 3271 O O . PHE B 1 88 ? 13.695 6.18 2.094 1 93.69 88 PHE B O 1
ATOM 3278 N N . TYR B 1 89 ? 14.797 8.148 2.412 1 93.12 89 TYR B N 1
ATOM 3279 C CA . TYR B 1 89 ? 16.031 7.648 1.819 1 93.12 89 TYR B CA 1
ATOM 3280 C C . TYR B 1 89 ? 16.906 6.969 2.867 1 93.12 89 TYR B C 1
ATOM 3282 O O . TYR B 1 89 ? 17.625 6.016 2.561 1 93.12 89 TYR B O 1
ATOM 3290 N N . GLU B 1 90 ? 16.828 7.406 4.129 1 94.88 90 GLU B N 1
ATOM 3291 C CA . GLU B 1 90 ? 17.734 6.918 5.156 1 94.88 90 GLU B CA 1
ATOM 3292 C C . GLU B 1 90 ? 17.156 5.699 5.871 1 94.88 90 GLU B C 1
ATOM 3294 O O . GLU B 1 90 ? 17.906 4.816 6.305 1 94.88 90 GLU B O 1
ATOM 3299 N N . ARG B 1 91 ? 15.922 5.645 6.012 1 96.44 91 ARG B N 1
ATOM 3300 C CA . ARG B 1 91 ? 15.32 4.551 6.773 1 96.44 91 ARG B CA 1
ATOM 3301 C C . ARG B 1 91 ? 13.953 4.18 6.215 1 96.44 91 ARG B C 1
ATOM 3303 O O . ARG B 1 91 ? 12.961 4.168 6.949 1 96.44 91 ARG B O 1
ATOM 3310 N N . PRO B 1 92 ? 13.906 3.729 4.93 1 97.81 92 PRO B N 1
ATOM 3311 C CA . PRO B 1 92 ? 12.633 3.48 4.254 1 97.81 92 PRO B CA 1
ATOM 3312 C C . PRO B 1 92 ? 11.805 2.383 4.926 1 97.81 92 PRO B C 1
ATOM 3314 O O . PRO B 1 92 ? 10.578 2.453 4.941 1 97.81 92 PRO B O 1
ATOM 3317 N N . MET B 1 93 ? 12.406 1.344 5.559 1 98 93 MET B N 1
ATOM 3318 C CA . MET B 1 93 ? 11.641 0.292 6.219 1 98 93 MET B CA 1
ATOM 3319 C C . MET B 1 93 ? 10.969 0.82 7.48 1 98 93 MET B C 1
ATOM 3321 O O . MET B 1 93 ? 9.852 0.411 7.816 1 98 93 MET B O 1
ATOM 3325 N N . ASP B 1 94 ? 11.633 1.726 8.18 1 97 94 ASP B N 1
ATOM 3326 C CA . ASP B 1 94 ? 11.008 2.363 9.336 1 97 94 ASP B CA 1
ATOM 3327 C C . ASP B 1 94 ? 9.797 3.191 8.914 1 97 94 ASP B C 1
ATOM 3329 O O . ASP B 1 94 ? 8.773 3.197 9.602 1 97 94 ASP B O 1
ATOM 3333 N N . VAL B 1 95 ? 9.961 3.898 7.777 1 97.88 95 VAL B N 1
ATOM 3334 C CA . VAL B 1 95 ? 8.859 4.68 7.23 1 97.88 95 VAL B CA 1
ATOM 3335 C C . VAL B 1 95 ? 7.672 3.766 6.93 1 97.88 95 VAL B C 1
ATOM 3337 O O . VAL B 1 95 ? 6.543 4.043 7.352 1 97.88 95 VAL B O 1
ATOM 3340 N N . ILE B 1 96 ? 7.961 2.656 6.297 1 98.62 96 ILE B N 1
ATOM 3341 C CA . ILE B 1 96 ? 6.914 1.717 5.906 1 98.62 96 ILE B CA 1
ATOM 3342 C C . ILE B 1 96 ? 6.207 1.184 7.148 1 98.62 96 ILE B C 1
ATOM 3344 O O . ILE B 1 96 ? 4.977 1.223 7.234 1 98.62 96 ILE B O 1
ATOM 3348 N N . LYS B 1 97 ? 6.902 0.709 8.125 1 98 97 LYS B N 1
ATOM 3349 C CA . LYS B 1 97 ? 6.32 0.129 9.328 1 98 97 LYS B CA 1
ATOM 3350 C C . LYS B 1 97 ? 5.5 1.161 10.094 1 98 97 LYS B C 1
ATOM 3352 O O . LYS B 1 97 ? 4.379 0.875 10.523 1 98 97 LYS B O 1
ATOM 3357 N N . SER B 1 98 ? 6.008 2.359 10.203 1 97.56 98 SER B N 1
ATOM 3358 C CA . SER B 1 98 ? 5.379 3.42 10.984 1 97.56 98 SER B CA 1
ATOM 3359 C C . SER B 1 98 ? 4.105 3.92 10.312 1 97.56 98 SER B C 1
ATOM 3361 O O . SER B 1 98 ? 3.189 4.398 10.984 1 97.56 98 SER B O 1
ATOM 3363 N N . CYS B 1 99 ? 4.047 3.797 9 1 98.38 99 CYS B N 1
ATOM 3364 C CA . CYS B 1 99 ? 2.906 4.332 8.266 1 98.38 99 CYS B CA 1
ATOM 3365 C C . CYS B 1 99 ? 1.865 3.246 8.008 1 98.38 99 CYS B C 1
ATOM 3367 O O . CYS B 1 99 ? 0.684 3.543 7.824 1 98.38 99 CYS B O 1
ATOM 3369 N N . THR B 1 100 ? 2.281 1.968 8.047 1 98.81 100 THR B N 1
ATOM 3370 C CA . THR B 1 100 ? 1.399 0.893 7.609 1 98.81 100 THR B CA 1
ATOM 3371 C C . THR B 1 100 ? 0.786 0.171 8.805 1 98.81 100 THR B C 1
ATOM 3373 O O . THR B 1 100 ? -0.437 0.046 8.898 1 98.81 100 THR B O 1
ATOM 3376 N N . LEU B 1 101 ? 1.587 -0.276 9.727 1 98.81 101 LEU B N 1
ATOM 3377 C CA . LEU B 1 101 ? 1.154 -1.175 10.797 1 98.81 101 LEU B CA 1
ATOM 3378 C C . LEU B 1 101 ? 0.155 -0.485 11.719 1 98.81 101 LEU B C 1
ATOM 3380 O O . LEU B 1 101 ? -0.918 -1.026 11.992 1 98.81 101 LEU B O 1
ATOM 3384 N N . PRO B 1 102 ? 0.414 0.798 12.117 1 98.81 102 PRO B N 1
ATOM 3385 C CA . PRO B 1 102 ? -0.535 1.476 13 1 98.81 102 PRO B CA 1
ATOM 3386 C C . PRO B 1 102 ? -1.933 1.585 12.398 1 98.81 102 PRO B C 1
ATOM 3388 O O . PRO B 1 102 ? -2.93 1.419 13.102 1 98.81 102 PRO B O 1
ATOM 3391 N N . ASN B 1 103 ? -1.972 1.883 11.102 1 98.69 103 ASN B N 1
ATOM 3392 C CA . ASN B 1 103 ? -3.264 2.051 10.445 1 98.69 103 ASN B CA 1
ATOM 3393 C C . ASN B 1 103 ? -4.094 0.77 10.5 1 98.69 103 ASN B C 1
ATOM 3395 O O . ASN B 1 103 ? -5.281 0.809 10.828 1 98.69 103 ASN B O 1
ATOM 3399 N N . ILE B 1 104 ? -3.482 -0.368 10.195 1 98.75 104 ILE B N 1
ATOM 3400 C CA . ILE B 1 104 ? -4.168 -1.656 10.211 1 98.75 104 ILE B CA 1
ATOM 3401 C C . ILE B 1 104 ? -4.645 -1.966 11.633 1 98.75 104 ILE B C 1
ATOM 3403 O O . ILE B 1 104 ? -5.805 -2.324 11.836 1 98.75 104 ILE B O 1
ATOM 3407 N N . TYR B 1 105 ? -3.803 -1.766 12.617 1 98.69 105 TYR B N 1
ATOM 3408 C CA . TYR B 1 105 ? -4.105 -2.148 13.992 1 98.69 105 TYR B CA 1
ATOM 3409 C C . TYR B 1 105 ? -5.156 -1.225 14.594 1 98.69 105 TYR B C 1
ATOM 3411 O O . TYR B 1 105 ? -6.027 -1.673 15.344 1 98.69 105 TYR B O 1
ATOM 3419 N N . LEU B 1 106 ? -5.113 0.05 14.281 1 98.88 106 LEU B N 1
ATOM 3420 C CA . LEU B 1 106 ? -6.109 0.987 14.789 1 98.88 106 LEU B CA 1
ATOM 3421 C C . LEU B 1 106 ? -7.473 0.72 14.164 1 98.88 106 LEU B C 1
ATOM 3423 O O . LEU B 1 106 ? -8.5 0.816 14.836 1 98.88 106 LEU B O 1
ATOM 3427 N N . ALA B 1 107 ? -7.457 0.455 12.844 1 98.5 107 ALA B N 1
ATOM 3428 C CA . ALA B 1 107 ? -8.711 0.124 12.18 1 98.5 107 ALA B CA 1
ATOM 3429 C C . ALA B 1 107 ? -9.359 -1.111 12.812 1 98.5 107 ALA B C 1
ATOM 3431 O O . ALA B 1 107 ? -10.57 -1.161 12.992 1 98.5 107 ALA B O 1
ATOM 3432 N N . GLU B 1 108 ? -8.508 -2.107 13.133 1 97.5 108 GLU B N 1
ATOM 3433 C CA . GLU B 1 108 ? -9.008 -3.318 13.773 1 97.5 108 GLU B CA 1
ATOM 3434 C C . GLU B 1 108 ? -9.5 -3.031 15.188 1 97.5 108 GLU B C 1
ATOM 3436 O O . GLU B 1 108 ? -10.508 -3.59 15.625 1 97.5 108 GLU B O 1
ATOM 3441 N N . HIS B 1 109 ? -8.789 -2.211 15.883 1 98.19 109 HIS B N 1
ATOM 3442 C CA . HIS B 1 109 ? -9.07 -1.919 17.281 1 98.19 109 HIS B CA 1
ATOM 3443 C C . HIS B 1 109 ? -10.359 -1.115 17.438 1 98.19 109 HIS B C 1
ATOM 3445 O O . HIS B 1 109 ? -11.164 -1.375 18.328 1 98.19 109 HIS B O 1
ATOM 3451 N N . TYR B 1 110 ? -10.586 -0.176 16.5 1 98.5 110 TYR B N 1
ATOM 3452 C CA . TYR B 1 110 ? -11.688 0.764 16.672 1 98.5 110 TYR B CA 1
ATOM 3453 C C . TYR B 1 110 ? -12.82 0.463 15.703 1 98.5 110 TYR B C 1
ATOM 3455 O O . TYR B 1 110 ? -13.945 0.94 15.875 1 98.5 110 TYR B O 1
ATOM 3463 N N . GLY B 1 111 ? -12.562 -0.269 14.68 1 97.19 111 GLY B N 1
ATOM 3464 C CA . GLY B 1 111 ? -13.469 -0.391 13.555 1 97.19 111 GLY B CA 1
ATOM 3465 C C . GLY B 1 111 ? -14.836 -0.932 13.938 1 97.19 111 GLY B C 1
ATOM 3466 O O . GLY B 1 111 ? -15.844 -0.588 13.312 1 97.19 111 GLY B O 1
ATOM 3467 N N . ARG B 1 112 ? -14.922 -1.766 15 1 95.31 112 ARG B N 1
ATOM 3468 C CA . ARG B 1 112 ? -16.172 -2.408 15.375 1 95.31 112 ARG B CA 1
ATOM 3469 C C . ARG B 1 112 ? -16.828 -1.692 16.547 1 95.31 112 ARG B C 1
ATOM 3471 O O . ARG B 1 112 ? -17.844 -2.148 17.078 1 95.31 112 ARG B O 1
ATOM 3478 N N . ASN B 1 113 ? -16.219 -0.608 16.938 1 95.94 113 ASN B N 1
ATOM 3479 C CA . ASN B 1 113 ? -16.766 0.12 18.094 1 95.94 113 ASN B CA 1
ATOM 3480 C C . ASN B 1 113 ? -17.984 0.942 17.703 1 95.94 113 ASN B C 1
ATOM 3482 O O . ASN B 1 113 ? -17.891 1.893 16.922 1 95.94 113 ASN B O 1
ATOM 3486 N N . ALA B 1 114 ? -19.078 0.697 18.328 1 94.38 114 ALA B N 1
ATOM 3487 C CA . ALA B 1 114 ? -20.359 1.337 17.984 1 94.38 114 ALA B CA 1
ATOM 3488 C C . ALA B 1 114 ? -20.344 2.811 18.391 1 94.38 114 ALA B C 1
ATOM 3490 O O . ALA B 1 114 ? -21.109 3.609 17.844 1 94.38 114 ALA B O 1
ATOM 3491 N N . LYS B 1 115 ? -19.516 3.141 19.281 1 97.12 115 LYS B N 1
ATOM 3492 C CA . LYS B 1 115 ? -19.469 4.523 19.75 1 97.12 115 LYS B CA 1
ATOM 3493 C C . LYS B 1 115 ? -18.672 5.402 18.781 1 97.12 115 LYS B C 1
ATOM 3495 O O . LYS B 1 115 ? -18.859 6.621 18.75 1 97.12 115 LYS B O 1
ATOM 3500 N N . LEU B 1 116 ? -17.844 4.812 18.016 1 98.44 116 LEU B N 1
ATOM 3501 C CA . LEU B 1 116 ? -17 5.586 17.109 1 98.44 116 LEU B CA 1
ATOM 3502 C C . LEU B 1 116 ? -17.828 6.324 16.078 1 98.44 116 LEU B C 1
ATOM 3504 O O . LEU B 1 116 ? -18.578 5.699 15.312 1 98.44 116 LEU B O 1
ATOM 3508 N N . LYS B 1 117 ? -17.688 7.613 16.094 1 98.56 117 LYS B N 1
ATOM 3509 C CA . LYS B 1 117 ? -18.438 8.445 15.156 1 98.56 117 LYS B CA 1
ATOM 3510 C C . LYS B 1 117 ? -17.672 8.633 13.859 1 98.56 117 LYS B C 1
ATOM 3512 O O . LYS B 1 117 ? -18.266 8.789 12.789 1 98.56 117 LYS B O 1
ATOM 3517 N N . ARG B 1 118 ? -16.344 8.688 13.992 1 98.81 118 ARG B N 1
ATOM 3518 C CA . ARG B 1 118 ? -15.547 8.875 12.789 1 98.81 118 ARG B CA 1
ATOM 3519 C C . ARG B 1 118 ? -14.102 8.43 13.023 1 98.81 118 ARG B C 1
ATOM 3521 O O . ARG B 1 118 ? -13.531 8.695 14.078 1 98.81 118 ARG B O 1
ATOM 3528 N N . PHE B 1 119 ? -13.586 7.672 12.094 1 98.88 119 PHE B N 1
ATOM 3529 C CA . PHE B 1 119 ? -12.156 7.426 11.945 1 98.88 119 PHE B CA 1
ATOM 3530 C C . PHE B 1 119 ? -11.562 8.305 10.852 1 98.88 119 PHE B C 1
ATOM 3532 O O . PHE B 1 119 ? -11.867 8.117 9.672 1 98.88 119 PHE B O 1
ATOM 3539 N N . ILE B 1 120 ? -10.758 9.32 11.203 1 98.94 120 ILE B N 1
ATOM 3540 C CA . ILE B 1 120 ? -10.18 10.25 10.234 1 98.94 120 ILE B CA 1
ATOM 3541 C C . ILE B 1 120 ? -8.742 9.844 9.922 1 98.94 120 ILE B C 1
ATOM 3543 O O . ILE B 1 120 ? -7.891 9.82 10.812 1 98.94 120 ILE B O 1
ATOM 3547 N N . TYR B 1 121 ? -8.477 9.508 8.703 1 98.94 121 TYR B N 1
ATOM 3548 C CA . TYR B 1 121 ? -7.152 9.102 8.258 1 98.94 121 TYR B CA 1
ATOM 3549 C C . TYR B 1 121 ? -6.469 10.219 7.484 1 98.94 121 TYR B C 1
ATOM 3551 O O . TYR B 1 121 ? -7.059 10.805 6.57 1 98.94 121 TYR B O 1
ATOM 3559 N N . ALA B 1 122 ? -5.238 10.469 7.848 1 98.81 122 ALA B N 1
ATOM 3560 C CA . ALA B 1 122 ? -4.441 11.477 7.152 1 98.81 122 ALA B CA 1
ATOM 3561 C C . ALA B 1 122 ? -3.775 10.891 5.91 1 98.81 122 ALA B C 1
ATOM 3563 O O . ALA B 1 122 ? -2.752 10.211 6.008 1 98.81 122 ALA B O 1
ATOM 3564 N N . GLY B 1 123 ? -4.352 11.172 4.766 1 98.31 123 GLY B N 1
ATOM 3565 C CA . GLY B 1 123 ? -3.695 10.883 3.498 1 98.31 123 GLY B CA 1
ATOM 3566 C C . GLY B 1 123 ? -2.721 11.961 3.072 1 98.31 123 GLY B C 1
ATOM 3567 O O . GLY B 1 123 ? -2.24 12.734 3.902 1 98.31 123 GLY B O 1
ATOM 3568 N N . THR B 1 124 ? -2.334 11.961 1.843 1 97.19 124 THR B N 1
ATOM 3569 C CA . THR B 1 124 ? -1.325 12.898 1.37 1 97.19 124 THR B CA 1
ATOM 3570 C C . THR B 1 124 ? -1.506 13.188 -0.118 1 97.19 124 THR B C 1
ATOM 3572 O O . THR B 1 124 ? -1.935 12.312 -0.875 1 97.19 124 THR B O 1
ATOM 3575 N N . SER B 1 125 ? -1.103 14.383 -0.512 1 95.81 125 SER B N 1
ATOM 3576 C CA . SER B 1 125 ? -1.097 14.742 -1.925 1 95.81 125 SER B CA 1
ATOM 3577 C C . SER B 1 125 ? 0.027 14.039 -2.674 1 95.81 125 SER B C 1
ATOM 3579 O O . SER B 1 125 ? 0.031 14 -3.906 1 95.81 125 SER B O 1
ATOM 3581 N N . GLU B 1 126 ? 1.009 13.484 -1.962 1 93.81 126 GLU B N 1
ATOM 3582 C CA . GLU B 1 126 ? 2.09 12.734 -2.596 1 93.81 126 GLU B CA 1
ATOM 3583 C C . GLU B 1 126 ? 1.549 11.555 -3.393 1 93.81 126 GLU B C 1
ATOM 3585 O O . GLU B 1 126 ? 2.188 11.094 -4.344 1 93.81 126 GLU B O 1
ATOM 3590 N N . SER B 1 127 ? 0.377 11.086 -3.039 1 94.88 127 SER B N 1
ATOM 3591 C CA . SER B 1 127 ? -0.241 9.945 -3.703 1 94.88 127 SER B CA 1
ATOM 3592 C C . SER B 1 127 ? -0.627 10.281 -5.141 1 94.88 127 SER B C 1
ATOM 3594 O O . SER B 1 127 ? -0.796 9.383 -5.969 1 94.88 127 SER B O 1
ATOM 3596 N N . TYR B 1 128 ? -0.728 11.625 -5.449 1 95.19 128 TYR B N 1
ATOM 3597 C CA . TYR B 1 128 ? -1.112 12.086 -6.777 1 95.19 128 TYR B CA 1
ATOM 3598 C C . TYR B 1 128 ? 0.104 12.203 -7.688 1 95.19 128 TYR B C 1
ATOM 3600 O O . TYR B 1 128 ? -0.033 12.289 -8.914 1 95.19 128 TYR B O 1
ATOM 3608 N N . ALA B 1 129 ? 1.293 12.211 -7.133 1 92.81 129 ALA B N 1
ATOM 3609 C CA . ALA B 1 129 ? 2.496 12.711 -7.793 1 92.81 129 ALA B CA 1
ATOM 3610 C C . ALA B 1 129 ? 2.795 11.922 -9.062 1 92.81 129 ALA B C 1
ATOM 3612 O O . ALA B 1 129 ? 3.031 12.508 -10.125 1 92.81 129 ALA B O 1
ATOM 3613 N N . SER B 1 130 ? 2.729 10.648 -8.977 1 92.94 130 SER B N 1
ATOM 3614 C CA . SER B 1 130 ? 3.078 9.812 -10.125 1 92.94 130 SER B CA 1
ATOM 3615 C C . SER B 1 130 ? 2.111 10.031 -11.281 1 92.94 130 SER B C 1
ATOM 3617 O O . SER B 1 130 ? 2.535 10.219 -12.422 1 92.94 130 SER B O 1
ATOM 3619 N N . THR B 1 131 ? 0.834 10.039 -10.961 1 94.12 131 THR B N 1
ATOM 3620 C CA . THR B 1 131 ? -0.169 10.211 -12.008 1 94.12 131 THR B CA 1
ATOM 3621 C C . THR B 1 131 ? -0.062 11.594 -12.641 1 94.12 131 THR B C 1
ATOM 3623 O O . THR B 1 131 ? -0.079 11.719 -13.867 1 94.12 131 THR B O 1
ATOM 3626 N N . VAL B 1 132 ? 0.091 12.57 -11.836 1 93.31 132 VAL B N 1
ATOM 3627 C CA . VAL B 1 132 ? 0.159 13.945 -12.32 1 93.31 132 VAL B CA 1
ATOM 3628 C C . VAL B 1 132 ? 1.382 14.125 -13.219 1 93.31 132 VAL B C 1
ATOM 3630 O O . VAL B 1 132 ? 1.285 14.695 -14.305 1 93.31 132 VAL B O 1
ATOM 3633 N N . THR B 1 133 ? 2.508 13.562 -12.789 1 91.56 133 THR B N 1
ATOM 3634 C CA . THR B 1 133 ? 3.76 13.742 -13.516 1 91.56 133 THR B CA 1
ATOM 3635 C C . THR B 1 133 ? 3.799 12.852 -14.758 1 91.56 133 THR B C 1
ATOM 3637 O O . THR B 1 133 ? 4.129 13.312 -15.852 1 91.56 133 THR B O 1
ATOM 3640 N N . LYS B 1 134 ? 3.445 11.586 -14.633 1 91.62 134 LYS B N 1
ATOM 3641 C CA . LYS B 1 134 ? 3.613 10.602 -15.695 1 91.62 134 LYS B CA 1
ATOM 3642 C C . LYS B 1 134 ? 2.551 10.781 -16.781 1 91.62 134 LYS B C 1
ATOM 3644 O O . LYS B 1 134 ? 2.816 10.547 -17.953 1 91.62 134 LYS B O 1
ATOM 3649 N N . PHE B 1 135 ? 1.372 11.258 -16.406 1 92.62 135 PHE B N 1
ATOM 3650 C CA . PHE B 1 135 ? 0.27 11.273 -17.359 1 92.62 135 PHE B CA 1
ATOM 3651 C C . PHE B 1 135 ? -0.252 12.688 -17.562 1 92.62 135 PHE B C 1
ATOM 3653 O O . PHE B 1 135 ? -1.323 12.883 -18.141 1 92.62 135 PHE B O 1
ATOM 3660 N N . ASN B 1 136 ? 0.424 13.695 -17.062 1 91.88 136 ASN B N 1
ATOM 3661 C CA . ASN B 1 136 ? 0.062 15.102 -17.188 1 91.88 136 ASN B CA 1
ATOM 3662 C C . ASN B 1 136 ? -1.382 15.352 -16.766 1 91.88 136 ASN B C 1
ATOM 3664 O O . ASN B 1 136 ? -2.152 15.969 -17.5 1 91.88 136 ASN B O 1
ATOM 3668 N N . TRP B 1 137 ? -1.708 14.719 -15.727 1 93 137 TRP B N 1
ATOM 3669 C CA . TRP B 1 137 ? -3.053 14.906 -15.195 1 93 137 TRP B CA 1
ATOM 3670 C C . TRP B 1 137 ? -3.318 16.375 -14.883 1 93 137 TRP B C 1
ATOM 3672 O O . TRP B 1 137 ? -2.41 17.109 -14.484 1 93 137 TRP B O 1
ATOM 3682 N N . PRO B 1 138 ? -4.539 16.781 -15.016 1 93.81 138 PRO B N 1
ATOM 3683 C CA . PRO B 1 138 ? -4.855 18.188 -14.812 1 93.81 138 PRO B CA 1
ATOM 3684 C C . PRO B 1 138 ? -4.586 18.672 -13.391 1 93.81 138 PRO B C 1
ATOM 3686 O O . PRO B 1 138 ? -4.824 17.922 -12.43 1 93.81 138 PRO B O 1
ATOM 3689 N N . VAL B 1 139 ? -4.168 19.938 -13.219 1 95.56 139 VAL B N 1
ATOM 3690 C CA . VAL B 1 139 ? -3.998 20.688 -11.984 1 95.56 139 VAL B CA 1
ATOM 3691 C C . VAL B 1 139 ? -4.801 21.984 -12.055 1 95.56 139 VAL B C 1
ATOM 3693 O O . VAL B 1 139 ? -4.684 22.75 -13.023 1 95.56 139 VAL B O 1
ATOM 3696 N N . PRO B 1 140 ? -5.625 22.297 -11.125 1 97.31 140 PRO B N 1
ATOM 3697 C CA . PRO B 1 140 ? -5.742 21.719 -9.789 1 97.31 140 PRO B CA 1
ATOM 3698 C C . PRO B 1 140 ? -6.246 20.281 -9.812 1 97.31 140 PRO B C 1
ATOM 3700 O O . PRO B 1 140 ? -7.07 19.922 -10.664 1 97.31 140 PRO B O 1
ATOM 3703 N N . THR B 1 141 ? -5.727 19.5 -8.82 1 97 141 THR B N 1
ATOM 3704 C CA . THR B 1 141 ? -5.996 18.062 -8.773 1 97 141 THR B CA 1
ATOM 3705 C C . THR B 1 141 ? -7.25 17.781 -7.953 1 97 141 THR B C 1
ATOM 3707 O O . THR B 1 141 ? -7.344 18.172 -6.789 1 97 141 THR B O 1
ATOM 3710 N N . ALA B 1 142 ? -8.219 17.109 -8.555 1 97.38 142 ALA B N 1
ATOM 3711 C CA . ALA B 1 142 ? -9.43 16.688 -7.848 1 97.38 142 ALA B CA 1
ATOM 3712 C C . ALA B 1 142 ? -9.211 15.336 -7.168 1 97.38 142 ALA B C 1
ATOM 3714 O O . ALA B 1 142 ? -8.188 14.688 -7.371 1 97.38 142 ALA B O 1
ATOM 3715 N N . GLU B 1 143 ? -10.156 14.969 -6.324 1 97.81 143 GLU B N 1
ATOM 3716 C CA . GLU B 1 143 ? -9.984 13.773 -5.492 1 97.81 143 GLU B CA 1
ATOM 3717 C C . GLU B 1 143 ? -10.094 12.5 -6.328 1 97.81 143 GLU B C 1
ATOM 3719 O O . GLU B 1 143 ? -9.742 11.414 -5.855 1 97.81 143 GLU B O 1
ATOM 3724 N N . ASP B 1 144 ? -10.516 12.602 -7.559 1 93.81 144 ASP B N 1
ATOM 3725 C CA . ASP B 1 144 ? -10.75 11.398 -8.352 1 93.81 144 ASP B CA 1
ATOM 3726 C C . ASP B 1 144 ? -9.523 11.039 -9.188 1 93.81 144 ASP B C 1
ATOM 3728 O O . ASP B 1 144 ? -9.578 10.133 -10.016 1 93.81 144 ASP B O 1
ATOM 3732 N N . VAL B 1 145 ? -8.445 11.797 -9.031 1 94.31 145 VAL B N 1
ATOM 3733 C CA . VAL B 1 145 ? -7.191 11.445 -9.688 1 94.31 145 VAL B CA 1
ATOM 3734 C C . VAL B 1 145 ? -6.809 10.008 -9.328 1 94.31 145 VAL B C 1
ATOM 3736 O O . VAL B 1 145 ? -6.797 9.641 -8.148 1 94.31 145 VAL B O 1
ATOM 3739 N N . PRO B 1 146 ? -6.543 9.148 -10.352 1 94.31 146 PRO B N 1
ATOM 3740 C CA . PRO B 1 146 ? -5.973 7.844 -10 1 94.31 146 PRO B CA 1
ATOM 3741 C C . PRO B 1 146 ? -4.641 7.961 -9.258 1 94.31 146 PRO B C 1
ATOM 3743 O O . PRO B 1 146 ? -3.812 8.805 -9.609 1 94.31 146 PRO B O 1
ATOM 3746 N N . LEU B 1 147 ? -4.539 7.199 -8.188 1 96.25 147 LEU B N 1
ATOM 3747 C CA . LEU B 1 147 ? -3.266 7.172 -7.477 1 96.25 147 LEU B CA 1
ATOM 3748 C C . LEU B 1 147 ? -2.262 6.277 -8.195 1 96.25 147 LEU B C 1
ATOM 3750 O O . LEU B 1 147 ? -2.65 5.359 -8.922 1 96.25 147 LEU B O 1
ATOM 3754 N N . GLY B 1 148 ? -1.009 6.617 -8.062 1 93.06 148 GLY B N 1
ATOM 3755 C CA . GLY B 1 148 ? -0.053 5.867 -8.867 1 93.06 148 GLY B CA 1
ATOM 3756 C C . GLY B 1 148 ? 1.293 5.703 -8.188 1 93.06 148 GLY B C 1
ATOM 3757 O O . GLY B 1 148 ? 1.6 6.406 -7.223 1 93.06 148 GLY B O 1
ATOM 3758 N N . LEU B 1 149 ? 2.004 4.688 -8.578 1 95.19 149 LEU B N 1
ATOM 3759 C CA . LEU B 1 149 ? 3.375 4.352 -8.211 1 95.19 149 LEU B CA 1
ATOM 3760 C C . LEU B 1 149 ? 4.227 4.121 -9.453 1 95.19 149 LEU B C 1
ATOM 3762 O O . LEU B 1 149 ? 4.184 3.043 -10.055 1 95.19 149 LEU B O 1
ATOM 3766 N N . SER B 1 150 ? 5.047 5.074 -9.789 1 92.31 150 SER B N 1
ATOM 3767 C CA . SER B 1 150 ? 5.777 5.012 -11.055 1 92.31 150 SER B CA 1
ATOM 3768 C C . SER B 1 150 ? 6.973 4.07 -10.953 1 92.31 150 SER B C 1
ATOM 3770 O O . SER B 1 150 ? 7.41 3.504 -11.961 1 92.31 150 SER B O 1
ATOM 3772 N N . ASP B 1 151 ? 7.586 3.979 -9.766 1 93.69 151 ASP B N 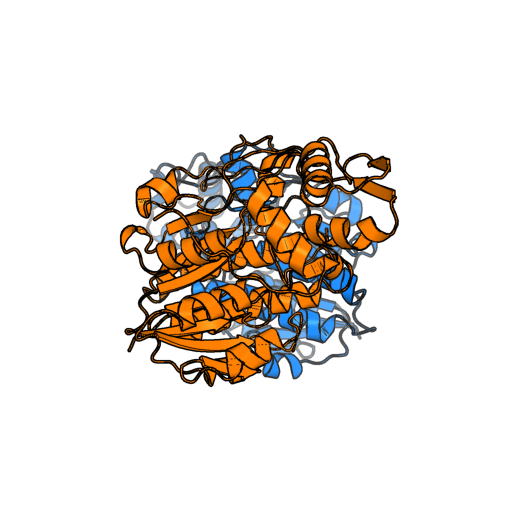1
ATOM 3773 C CA . ASP B 1 151 ? 8.773 3.158 -9.531 1 93.69 151 ASP B CA 1
ATOM 3774 C C . ASP B 1 151 ? 8.789 2.613 -8.109 1 93.69 151 ASP B C 1
ATOM 3776 O O . ASP B 1 151 ? 9.203 3.307 -7.176 1 93.69 151 ASP B O 1
ATOM 3780 N N . VAL B 1 152 ? 8.445 1.345 -7.957 1 95.56 152 VAL B N 1
ATOM 3781 C CA . VAL B 1 152 ? 8.312 0.764 -6.625 1 95.56 152 VAL B CA 1
ATOM 3782 C C . VAL B 1 152 ? 9.68 0.676 -5.957 1 95.56 152 VAL B C 1
ATOM 3784 O O . VAL B 1 152 ? 9.773 0.493 -4.742 1 95.56 152 VAL B O 1
ATOM 3787 N N . THR B 1 153 ? 10.789 0.841 -6.73 1 96.81 153 THR B N 1
ATOM 3788 C CA . THR B 1 153 ? 12.125 0.694 -6.164 1 96.81 153 THR B CA 1
ATOM 3789 C C . THR B 1 153 ? 12.617 2.021 -5.594 1 96.81 153 THR B C 1
ATOM 3791 O O . THR B 1 153 ? 13.609 2.057 -4.863 1 96.81 153 THR B O 1
ATOM 3794 N N . ASN B 1 154 ? 11.969 3.133 -5.957 1 94.62 154 ASN B N 1
ATOM 3795 C CA . ASN B 1 154 ? 12.344 4.441 -5.43 1 94.62 154 ASN B CA 1
ATOM 3796 C C . ASN B 1 154 ? 11.969 4.578 -3.955 1 94.62 154 ASN B C 1
ATOM 3798 O O . ASN B 1 154 ? 10.797 4.5 -3.594 1 94.62 154 ASN B O 1
ATOM 3802 N N . PRO B 1 155 ? 12.969 4.848 -3.084 1 95.12 155 PRO B N 1
ATOM 3803 C CA . PRO B 1 155 ? 12.695 4.906 -1.646 1 95.12 155 PRO B CA 1
ATOM 3804 C C . PRO B 1 155 ? 11.703 6.004 -1.277 1 95.12 155 PRO B C 1
ATOM 3806 O O . PRO B 1 155 ? 11.062 5.934 -0.223 1 95.12 155 PRO B O 1
ATOM 3809 N N . ARG B 1 156 ? 11.555 6.965 -2.129 1 90.75 156 ARG B N 1
ATOM 3810 C CA . ARG B 1 156 ? 10.594 8.031 -1.88 1 90.75 156 ARG B CA 1
ATOM 3811 C C . ARG B 1 156 ? 9.18 7.469 -1.723 1 90.75 156 ARG B C 1
ATOM 3813 O O . ARG B 1 156 ? 8.367 8.023 -0.979 1 90.75 156 ARG B O 1
ATOM 3820 N N . TRP B 1 157 ? 8.977 6.316 -2.277 1 94.44 157 TRP B N 1
ATOM 3821 C CA . TRP B 1 157 ? 7.621 5.766 -2.293 1 94.44 157 TRP B CA 1
ATOM 3822 C C . TRP B 1 157 ? 7.348 4.957 -1.029 1 94.44 157 TRP B C 1
ATOM 3824 O O . TRP B 1 157 ? 6.223 4.508 -0.803 1 94.44 157 TRP B O 1
ATOM 3834 N N . SER B 1 158 ? 8.383 4.832 -0.155 1 97.19 158 SER B N 1
ATOM 3835 C CA . SER B 1 158 ? 8.117 4.18 1.122 1 97.19 158 SER B CA 1
ATOM 3836 C C . SER B 1 158 ? 6.961 4.848 1.854 1 97.19 158 SER B C 1
ATOM 3838 O O . SER B 1 158 ? 6.082 4.172 2.389 1 97.19 158 SER B O 1
ATOM 3840 N N . TYR B 1 159 ? 6.891 6.18 1.7 1 97.06 159 TYR B N 1
ATOM 3841 C CA . TYR B 1 159 ? 5.852 6.953 2.371 1 97.06 159 TYR B CA 1
ATOM 3842 C C . TYR B 1 159 ? 4.559 6.945 1.564 1 97.06 159 TYR B C 1
ATOM 3844 O O . TYR B 1 159 ? 3.523 6.473 2.043 1 97.06 159 TYR B O 1
ATOM 3852 N N . ALA B 1 160 ? 4.582 7.379 0.319 1 95.94 160 ALA B N 1
ATOM 3853 C CA . ALA B 1 160 ? 3.363 7.566 -0.467 1 95.94 160 ALA B CA 1
ATOM 3854 C C . ALA B 1 160 ? 2.652 6.234 -0.701 1 95.94 160 ALA B C 1
ATOM 3856 O O . ALA B 1 160 ? 1.42 6.172 -0.679 1 95.94 160 ALA B O 1
ATOM 3857 N N . ALA B 1 161 ? 3.439 5.188 -0.934 1 97.75 161 ALA B N 1
ATOM 3858 C CA . ALA B 1 161 ? 2.822 3.877 -1.114 1 97.75 161 ALA B CA 1
ATOM 3859 C C . ALA B 1 161 ? 2.113 3.424 0.159 1 97.75 161 ALA B C 1
ATOM 3861 O O . ALA B 1 161 ? 1.024 2.85 0.1 1 97.75 161 ALA B O 1
ATOM 3862 N N . SER B 1 162 ? 2.762 3.635 1.322 1 98.5 162 SER B N 1
ATOM 3863 C CA . SER B 1 162 ? 2.15 3.283 2.6 1 98.5 162 SER B CA 1
ATOM 3864 C C . SER B 1 162 ? 0.874 4.078 2.842 1 98.5 162 SER B C 1
ATOM 3866 O O . SER B 1 162 ? -0.113 3.543 3.348 1 98.5 162 SER B O 1
ATOM 3868 N N . LYS B 1 163 ? 0.92 5.328 2.439 1 98.44 163 LYS B N 1
ATOM 3869 C CA . LYS B 1 163 ? -0.253 6.176 2.635 1 98.44 163 LYS B CA 1
ATOM 3870 C C . LYS B 1 163 ? -1.384 5.773 1.691 1 98.44 163 LYS B C 1
ATOM 3872 O O . LYS B 1 163 ? -2.555 5.793 2.074 1 98.44 163 LYS B O 1
ATOM 3877 N N . MET B 1 164 ? -1.069 5.441 0.442 1 98.06 164 MET B N 1
ATOM 3878 C CA . MET B 1 164 ? -2.072 4.918 -0.481 1 98.06 164 MET B CA 1
ATOM 3879 C C . MET B 1 164 ? -2.709 3.648 0.071 1 98.06 164 MET B C 1
ATOM 3881 O O . MET B 1 164 ? -3.934 3.506 0.057 1 98.06 164 MET B O 1
ATOM 3885 N N . HIS B 1 165 ? -1.836 2.77 0.481 1 98.5 165 HIS B N 1
ATOM 3886 C CA . HIS B 1 165 ? -2.297 1.542 1.12 1 98.5 165 HIS B CA 1
ATOM 3887 C C . HIS B 1 165 ? -3.186 1.846 2.322 1 98.5 165 HIS B C 1
ATOM 3889 O O . HIS B 1 165 ? -4.188 1.164 2.547 1 98.5 165 HIS B O 1
ATOM 3895 N N . GLY B 1 166 ? -2.82 2.824 3.104 1 98.81 166 GLY B N 1
ATOM 3896 C CA . GLY B 1 166 ? -3.602 3.236 4.258 1 98.81 166 GLY B CA 1
ATOM 3897 C C . GLY B 1 166 ? -5 3.695 3.9 1 98.81 166 GLY B C 1
ATOM 3898 O O . GLY B 1 166 ? -5.949 3.457 4.652 1 98.81 166 GLY B O 1
ATOM 3899 N N . GLU B 1 167 ? -5.16 4.391 2.777 1 98.81 167 GLU B N 1
ATOM 3900 C CA . GLU B 1 167 ? -6.492 4.781 2.318 1 98.81 167 GLU B CA 1
ATOM 3901 C C . GLU B 1 167 ? -7.348 3.555 2.012 1 98.81 167 GLU B C 1
ATOM 3903 O O . GLU B 1 167 ? -8.539 3.525 2.336 1 98.81 167 GLU B O 1
ATOM 3908 N N . VAL B 1 168 ? -6.723 2.566 1.376 1 98.75 168 VAL B N 1
ATOM 3909 C CA . VAL B 1 168 ? -7.434 1.33 1.068 1 98.75 168 VAL B CA 1
ATOM 3910 C C . VAL B 1 168 ? -7.848 0.637 2.363 1 98.75 168 VAL B C 1
ATOM 3912 O O . VAL B 1 168 ? -8.992 0.206 2.504 1 98.75 168 VAL B O 1
ATOM 3915 N N . VAL B 1 169 ? -6.941 0.566 3.324 1 98.88 169 VAL B N 1
ATOM 3916 C CA . VAL B 1 169 ? -7.219 -0.037 4.621 1 98.88 169 VAL B CA 1
ATOM 3917 C C . VAL B 1 169 ? -8.414 0.662 5.273 1 98.88 169 VAL B C 1
ATOM 3919 O O . VAL B 1 169 ? -9.336 0.005 5.75 1 98.88 169 VAL B O 1
ATOM 3922 N N . THR B 1 170 ? -8.375 1.952 5.266 1 98.88 170 THR B N 1
ATOM 3923 C CA . THR B 1 170 ? -9.414 2.74 5.918 1 98.88 170 THR B CA 1
ATOM 3924 C C . THR B 1 170 ? -10.766 2.516 5.25 1 98.88 170 THR B C 1
ATOM 3926 O O . THR B 1 170 ? -11.766 2.252 5.926 1 98.88 170 THR B O 1
ATOM 3929 N N . ALA B 1 171 ? -10.789 2.592 3.949 1 98.69 171 ALA B N 1
ATOM 3930 C CA . ALA B 1 171 ? -12.023 2.389 3.197 1 98.69 171 ALA B CA 1
ATOM 3931 C C . ALA B 1 171 ? -12.578 0.983 3.422 1 98.69 171 ALA B C 1
ATOM 3933 O O . ALA B 1 171 ? -13.781 0.808 3.615 1 98.69 171 ALA B O 1
ATOM 3934 N N . GLN B 1 172 ? -11.672 -0.008 3.404 1 98.62 172 GLN B N 1
ATOM 3935 C CA . GLN B 1 172 ? -12.125 -1.389 3.521 1 98.62 172 GLN B CA 1
ATOM 3936 C C . GLN B 1 172 ? -12.523 -1.717 4.957 1 98.62 172 GLN B C 1
ATOM 3938 O O . GLN B 1 172 ? -13.383 -2.572 5.191 1 98.62 172 GLN B O 1
ATOM 3943 N N . ALA B 1 173 ? -11.906 -1.057 5.934 1 98.56 173 ALA B N 1
ATOM 3944 C CA . ALA B 1 173 ? -12.422 -1.152 7.297 1 98.56 173 ALA B CA 1
ATOM 3945 C C . ALA B 1 173 ? -13.844 -0.614 7.387 1 98.56 173 ALA B C 1
ATOM 3947 O O . ALA B 1 173 ? -14.688 -1.172 8.102 1 98.56 173 ALA B O 1
ATOM 3948 N N . GLY B 1 174 ? -14.078 0.487 6.688 1 98.06 174 GLY B N 1
ATOM 3949 C CA . GLY B 1 174 ? -15.438 0.996 6.59 1 98.06 174 GLY B CA 1
ATOM 3950 C C . GLY B 1 174 ? -16.422 -0.038 6.082 1 98.06 174 GLY B C 1
ATOM 3951 O O . GLY B 1 174 ? -17.516 -0.192 6.645 1 98.06 174 GLY B O 1
ATOM 3952 N N . ARG B 1 175 ? -16.031 -0.75 5.094 1 96.19 175 ARG B N 1
ATOM 3953 C CA . ARG B 1 175 ? -16.891 -1.767 4.48 1 96.19 175 ARG B CA 1
ATOM 3954 C C . ARG B 1 175 ? -17.031 -2.979 5.395 1 96.19 175 ARG B C 1
ATOM 3956 O O . ARG B 1 175 ? -18.141 -3.486 5.586 1 96.19 175 ARG B O 1
ATOM 3963 N N . SER B 1 176 ? -15.977 -3.418 5.969 1 96.75 176 SER B N 1
ATOM 3964 C CA . SER B 1 176 ? -15.938 -4.664 6.723 1 96.75 176 SER B CA 1
ATOM 3965 C C . SER B 1 176 ? -16.594 -4.504 8.094 1 96.75 176 SER B C 1
ATOM 3967 O O . SER B 1 176 ? -17.203 -5.441 8.602 1 96.75 176 SER B O 1
ATOM 3969 N N . PHE B 1 177 ? -16.453 -3.299 8.688 1 97.19 177 PHE B N 1
ATOM 3970 C CA . PHE B 1 177 ? -16.859 -3.113 10.07 1 97.19 177 PHE B CA 1
ATOM 3971 C C . PHE B 1 177 ? -17.953 -2.053 10.18 1 97.19 177 PHE B C 1
ATOM 3973 O O . PHE B 1 177 ? -18.375 -1.698 11.289 1 97.19 177 PHE B O 1
ATOM 3980 N N . SER B 1 178 ? -18.406 -1.521 9.016 1 97.12 178 SER B N 1
ATOM 3981 C CA . SER B 1 178 ? -19.297 -0.364 9 1 97.12 178 SER B CA 1
ATOM 3982 C C . SER B 1 178 ? -18.703 0.804 9.773 1 97.12 178 SER B C 1
ATOM 3984 O O . SER B 1 178 ? -19.406 1.503 10.508 1 97.12 178 SER B O 1
ATOM 3986 N N . MET B 1 179 ? -17.406 0.927 9.719 1 98.19 179 MET B N 1
ATOM 3987 C CA . MET B 1 179 ? -16.672 1.999 10.391 1 98.19 179 MET B CA 1
ATOM 3988 C C . MET B 1 179 ? -16.859 3.322 9.656 1 98.19 179 MET B C 1
ATOM 3990 O O . MET B 1 179 ? -16.438 3.457 8.5 1 98.19 179 MET B O 1
ATOM 3994 N N . PRO B 1 180 ? -17.5 4.297 10.305 1 98.69 180 PRO B N 1
ATOM 3995 C CA . PRO B 1 180 ? -17.516 5.613 9.664 1 98.69 180 PRO B CA 1
ATOM 3996 C C . PRO B 1 180 ? -16.125 6.234 9.547 1 98.69 180 PRO B C 1
ATOM 3998 O O . PRO B 1 180 ? -15.375 6.277 10.523 1 98.69 180 PRO B O 1
ATOM 4001 N N . TYR B 1 181 ? -15.773 6.672 8.297 1 98.81 181 TYR B N 1
ATOM 4002 C CA . TYR B 1 181 ? -14.422 7.191 8.125 1 98.81 181 TYR B CA 1
ATOM 4003 C C . TYR B 1 181 ? -14.422 8.43 7.234 1 98.81 181 TYR B C 1
ATOM 4005 O O . TYR B 1 181 ? -15.422 8.734 6.586 1 98.81 181 TYR B O 1
ATOM 4013 N N . SER B 1 182 ? -13.398 9.195 7.297 1 98.88 182 SER B N 1
ATOM 4014 C CA . SER B 1 182 ? -13.008 10.234 6.34 1 98.88 182 SER B CA 1
ATOM 4015 C C . SER B 1 182 ? -11.516 10.172 6.039 1 98.88 182 SER B C 1
ATOM 4017 O O . SER B 1 182 ? -10.711 9.906 6.93 1 98.88 182 SER B O 1
ATOM 4019 N N . ILE B 1 183 ? -11.219 10.32 4.82 1 98.88 183 ILE B N 1
ATOM 4020 C CA . ILE B 1 183 ? -9.82 10.422 4.406 1 98.88 183 ILE B CA 1
ATOM 4021 C C . ILE B 1 183 ? -9.516 11.859 3.984 1 98.88 183 ILE B C 1
ATOM 4023 O O . ILE B 1 183 ? -10.211 12.43 3.143 1 98.88 183 ILE B O 1
ATOM 4027 N N . VAL B 1 184 ? -8.523 12.398 4.617 1 98.88 184 VAL B N 1
ATOM 4028 C CA . VAL B 1 184 ? -8.094 13.758 4.297 1 98.88 184 VAL B CA 1
ATOM 4029 C C . VAL B 1 184 ? -6.77 13.719 3.543 1 98.88 184 VAL B C 1
ATOM 4031 O O . VAL B 1 184 ? -5.754 13.281 4.086 1 98.88 184 VAL B O 1
ATOM 4034 N N . ARG B 1 185 ? -6.75 14.141 2.34 1 98.69 185 ARG B N 1
ATOM 4035 C CA . ARG B 1 185 ? -5.504 14.266 1.592 1 98.69 185 ARG B CA 1
ATOM 4036 C C . ARG B 1 185 ? -4.922 15.672 1.727 1 98.69 185 ARG B C 1
ATOM 4038 O O . ARG B 1 185 ? -5.328 16.594 1.011 1 98.69 185 ARG B O 1
ATOM 4045 N N . TYR B 1 186 ? -3.963 15.766 2.592 1 98.5 186 TYR B N 1
ATOM 4046 C CA . TYR B 1 186 ? -3.344 17.047 2.902 1 98.5 186 TYR B CA 1
ATOM 4047 C C . TYR B 1 186 ? -2.463 17.516 1.752 1 98.5 186 TYR B C 1
ATOM 4049 O O . TYR B 1 186 ? -1.77 16.719 1.122 1 98.5 186 TYR B O 1
ATOM 4057 N N . HIS B 1 187 ? -2.502 18.844 1.519 1 97.12 187 HIS B N 1
ATOM 4058 C CA . HIS B 1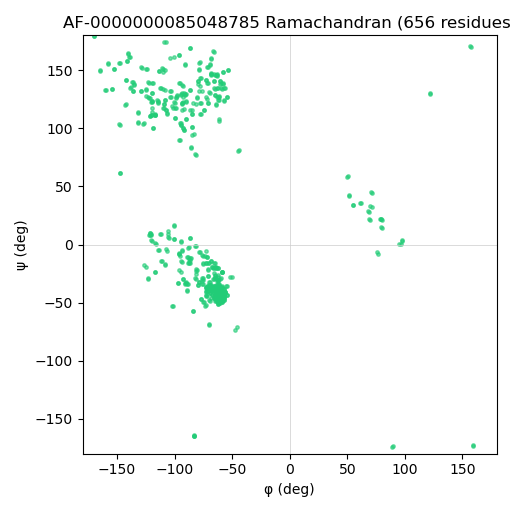 187 ? -1.598 19.516 0.594 1 97.12 187 HIS B CA 1
ATOM 4059 C C . HIS B 1 187 ? -0.752 20.562 1.313 1 97.12 187 HIS B C 1
ATOM 4061 O O . HIS B 1 187 ? -1.212 21.672 1.554 1 97.12 187 HIS B O 1
ATOM 4067 N N . ASN B 1 188 ? 0.429 20.312 1.645 1 94.5 188 ASN B N 1
ATOM 4068 C CA . ASN B 1 188 ? 1.499 21.188 2.104 1 94.5 188 ASN B CA 1
ATOM 4069 C C . ASN B 1 188 ? 1.033 22.094 3.242 1 94.5 188 ASN B C 1
ATOM 4071 O O . ASN B 1 188 ? 1.181 23.312 3.172 1 94.5 188 ASN B O 1
ATOM 4075 N N . ALA B 1 189 ? 0.585 21.5 4.316 1 97.56 189 ALA B N 1
ATOM 4076 C CA . ALA B 1 189 ? 0.383 22.281 5.535 1 97.56 189 ALA B CA 1
ATOM 4077 C C . ALA B 1 189 ? 1.71 22.797 6.082 1 97.56 189 ALA B C 1
ATOM 4079 O O . ALA B 1 189 ? 2.734 22.125 5.984 1 97.56 189 ALA B O 1
ATOM 4080 N N . TYR B 1 190 ? 1.703 24.047 6.582 1 97 190 TYR B N 1
ATOM 4081 C CA . TYR B 1 190 ? 2.932 24.609 7.121 1 97 190 TYR B CA 1
ATOM 4082 C C . TYR B 1 190 ? 2.645 25.438 8.375 1 97 190 TYR B C 1
ATOM 4084 O O . TYR B 1 190 ? 1.497 25.812 8.633 1 97 190 TYR B O 1
ATOM 4092 N N . GLY B 1 191 ? 3.613 25.609 9.148 1 97.19 191 GLY B N 1
ATOM 4093 C CA . GLY B 1 191 ? 3.475 26.422 10.352 1 97.19 191 GLY B CA 1
ATOM 4094 C C . GLY B 1 191 ? 4.539 26.125 11.391 1 97.19 191 GLY B C 1
ATOM 4095 O O . GLY B 1 191 ? 5.512 25.422 11.109 1 97.19 191 GLY B O 1
ATOM 4096 N N . PRO B 1 192 ? 4.387 26.719 12.555 1 95.56 192 PRO B N 1
ATOM 4097 C CA . PRO B 1 192 ? 5.32 26.469 13.656 1 95.56 192 PRO B CA 1
ATOM 4098 C C . PRO B 1 192 ? 5.414 25 14.039 1 95.56 192 PRO B C 1
ATOM 4100 O O . PRO B 1 192 ? 4.406 24.297 14.023 1 95.56 192 PRO B O 1
ATOM 4103 N N . ARG B 1 193 ? 6.605 24.516 14.305 1 93.88 193 ARG B N 1
ATOM 4104 C CA . ARG B 1 193 ? 6.859 23.188 14.859 1 93.88 193 ARG B CA 1
ATOM 4105 C C . ARG B 1 193 ? 6.738 22.109 13.781 1 93.88 193 ARG B C 1
ATOM 4107 O O . ARG B 1 193 ? 6.484 20.953 14.094 1 93.88 193 ARG B O 1
ATOM 4114 N N . MET B 1 194 ? 6.891 22.531 12.516 1 95 194 MET B N 1
ATOM 4115 C CA . MET B 1 194 ? 6.758 21.531 11.445 1 95 194 MET B CA 1
ATOM 4116 C C . MET B 1 194 ? 8.086 20.844 11.18 1 95 194 MET B C 1
ATOM 4118 O O . MET B 1 194 ? 8.188 20 10.281 1 95 194 MET B O 1
ATOM 4122 N N . GLY B 1 195 ? 9.117 21.109 11.961 1 89.12 195 GLY B N 1
ATOM 4123 C CA . GLY B 1 195 ? 10.461 20.625 11.703 1 89.12 195 GLY B CA 1
ATOM 4124 C C . GLY B 1 195 ? 11.281 21.578 10.844 1 89.12 195 GLY B C 1
ATOM 4125 O O . GLY B 1 195 ? 10.836 22.688 10.539 1 89.12 195 GLY B O 1
ATOM 4126 N N . ASP B 1 196 ? 12.484 21.156 10.445 1 80.62 196 ASP B N 1
ATOM 4127 C CA . ASP B 1 196 ? 13.352 22.078 9.734 1 80.62 196 ASP B CA 1
ATOM 4128 C C . ASP B 1 196 ? 13.727 21.531 8.359 1 80.62 196 ASP B C 1
ATOM 4130 O O . ASP B 1 196 ? 14.531 22.141 7.641 1 80.62 196 ASP B O 1
ATOM 4134 N N . ARG B 1 197 ? 13.117 20.484 7.996 1 79.31 197 ARG B N 1
ATOM 4135 C CA . ARG B 1 197 ? 13.539 19.828 6.762 1 79.31 197 ARG B CA 1
ATOM 4136 C C . ARG B 1 197 ? 12.539 20.078 5.641 1 79.31 197 ARG B C 1
ATOM 4138 O O . ARG B 1 197 ? 12.578 19.422 4.605 1 79.31 197 ARG B O 1
ATOM 4145 N N . HIS B 1 198 ? 11.641 21 5.887 1 85.38 198 HIS B N 1
ATOM 4146 C CA . HIS B 1 198 ? 10.688 21.453 4.879 1 85.38 198 HIS B CA 1
ATOM 4147 C C . HIS B 1 198 ? 11.086 22.828 4.324 1 85.38 198 HIS B C 1
ATOM 4149 O O . HIS B 1 198 ? 11.875 23.547 4.945 1 85.38 198 HIS B O 1
ATOM 4155 N N . VAL B 1 199 ? 10.578 23.125 3.238 1 82.56 199 VAL B N 1
ATOM 4156 C CA . VAL B 1 199 ? 11.031 24.297 2.484 1 82.56 199 VAL B CA 1
ATOM 4157 C C . VAL B 1 199 ? 10.898 25.547 3.346 1 82.56 199 VAL B C 1
ATOM 4159 O O . VAL B 1 199 ? 11.82 26.359 3.42 1 82.56 199 VAL B O 1
ATOM 4162 N N . VAL B 1 200 ? 9.836 25.688 4.066 1 88.75 200 VAL B N 1
ATOM 4163 C CA . VAL B 1 200 ? 9.539 26.938 4.77 1 88.75 200 VAL B CA 1
ATOM 4164 C C . VAL B 1 200 ? 10.469 27.078 5.977 1 88.75 200 VAL B C 1
ATOM 4166 O O . VAL B 1 200 ? 11.219 28.047 6.082 1 88.75 200 VAL B O 1
ATOM 4169 N N . PRO B 1 201 ? 10.523 26.094 6.812 1 88.94 201 PRO B N 1
ATOM 4170 C CA . PRO B 1 201 ? 11.438 26.234 7.957 1 88.94 201 PRO B CA 1
ATOM 4171 C C . PRO B 1 201 ? 12.906 26.266 7.539 1 88.94 201 PRO B C 1
ATOM 4173 O O . PRO B 1 201 ? 13.703 27 8.133 1 88.94 201 PRO B O 1
ATOM 4176 N N . ASP B 1 202 ? 13.188 25.469 6.52 1 86.12 202 ASP B N 1
ATOM 4177 C CA . ASP B 1 202 ? 14.57 25.453 6.043 1 86.12 202 ASP B CA 1
ATOM 4178 C C . ASP B 1 202 ? 15.008 26.844 5.605 1 86.12 202 ASP B C 1
ATOM 4180 O O . ASP B 1 202 ? 16.125 27.281 5.914 1 86.12 202 ASP B O 1
ATOM 4184 N N . PHE B 1 203 ? 14.188 27.516 4.918 1 85.94 203 PHE B N 1
ATOM 4185 C CA . PHE B 1 203 ? 14.453 28.875 4.445 1 85.94 203 PHE B CA 1
ATOM 4186 C C . PHE B 1 203 ? 14.719 29.812 5.617 1 85.94 203 PHE B C 1
ATOM 4188 O O . PHE B 1 203 ? 15.688 30.578 5.602 1 85.94 203 PHE B O 1
ATOM 4195 N N . TYR B 1 204 ? 13.898 29.766 6.605 1 87.5 204 TYR B N 1
ATOM 4196 C CA . TYR B 1 204 ? 14.016 30.672 7.742 1 87.5 204 TYR B CA 1
ATOM 4197 C C . TYR B 1 204 ? 15.234 30.344 8.586 1 87.5 204 TYR B C 1
ATOM 4199 O O . TYR B 1 204 ? 15.867 31.234 9.156 1 87.5 204 TYR B O 1
ATOM 4207 N N . VAL B 1 205 ? 15.547 29.094 8.609 1 83.62 205 VAL B N 1
ATOM 4208 C CA . VAL B 1 205 ? 16.734 28.688 9.359 1 83.62 205 VAL B CA 1
ATOM 4209 C C . VAL B 1 205 ? 17.984 29.156 8.633 1 83.62 205 VAL B C 1
ATOM 4211 O O . VAL B 1 205 ? 18.938 29.625 9.266 1 83.62 205 VAL B O 1
ATOM 4214 N N . ARG B 1 206 ? 17.984 29.141 7.352 1 82 206 ARG B N 1
ATOM 4215 C CA . ARG B 1 206 ? 19.125 29.547 6.547 1 82 206 ARG B CA 1
ATOM 4216 C C . ARG B 1 206 ? 19.188 31.062 6.395 1 82 206 ARG B C 1
ATOM 4218 O O . ARG B 1 206 ? 20.219 31.625 6.027 1 82 206 ARG B O 1
ATOM 4225 N N . ALA B 1 207 ? 18.125 31.703 6.547 1 78.19 207 ALA B N 1
ATOM 4226 C CA . ALA B 1 207 ? 18.031 33.156 6.418 1 78.19 207 ALA B CA 1
ATOM 4227 C C . ALA B 1 207 ? 19.078 33.844 7.285 1 78.19 207 ALA B C 1
ATOM 4229 O O . ALA B 1 207 ? 19.547 34.938 6.938 1 78.19 207 ALA B O 1
ATOM 4230 N N . LYS B 1 208 ? 19.391 33.188 8.25 1 75.12 208 LYS B N 1
ATOM 4231 C CA . LYS B 1 208 ? 20.406 33.75 9.148 1 75.12 208 LYS B CA 1
ATOM 4232 C C . LYS B 1 208 ? 21.75 33.844 8.453 1 75.12 208 LYS B C 1
ATOM 4234 O O . LYS B 1 208 ? 22.594 34.656 8.836 1 75.12 208 LYS B O 1
ATOM 4239 N N . GLU B 1 209 ? 21.906 33.094 7.41 1 79.31 209 GLU B N 1
ATOM 4240 C CA . GLU B 1 209 ? 23.188 33.031 6.699 1 79.31 209 GLU B CA 1
ATOM 4241 C C . GLU B 1 209 ? 23.188 34 5.512 1 79.31 209 GLU B C 1
ATOM 4243 O O . GLU B 1 209 ? 24.25 34.312 4.965 1 79.31 209 GLU B O 1
ATOM 4248 N N . GLY B 1 210 ? 22.141 34.562 5.168 1 77.88 210 GLY B N 1
ATOM 4249 C CA . GLY B 1 210 ? 22.016 35.531 4.109 1 77.88 210 GLY B CA 1
ATOM 4250 C C . GLY B 1 210 ? 22.062 34.938 2.719 1 77.88 210 GLY B C 1
ATOM 4251 O O . GLY B 1 210 ? 22.156 35.656 1.724 1 77.88 210 GLY B O 1
ATOM 4252 N N . ARG B 1 211 ? 22.312 33.719 2.529 1 81.19 211 ARG B N 1
ATOM 4253 C CA . ARG B 1 211 ? 22.312 33.062 1.238 1 81.19 211 ARG B CA 1
ATOM 4254 C C . ARG B 1 211 ? 21.328 31.891 1.229 1 81.19 211 ARG B C 1
ATOM 4256 O O . ARG B 1 211 ? 21.406 31 2.078 1 81.19 211 ARG B O 1
ATOM 4263 N N . PHE B 1 212 ? 20.453 32 0.188 1 83.81 212 PHE B N 1
ATOM 4264 C CA . PHE B 1 212 ? 19.375 31.016 0.142 1 83.81 212 PHE B CA 1
ATOM 4265 C C . PHE B 1 212 ? 19.438 30.188 -1.138 1 83.81 212 PHE B C 1
ATOM 4267 O O . PHE B 1 212 ? 19.328 30.734 -2.238 1 83.81 212 PHE B O 1
ATOM 4274 N N . GLU B 1 213 ? 19.703 28.891 -1.003 1 86.88 213 GLU B N 1
ATOM 4275 C CA . GLU B 1 213 ? 19.625 27.984 -2.148 1 86.88 213 GLU B CA 1
ATOM 4276 C C . GLU B 1 213 ? 18.188 27.562 -2.408 1 86.88 213 GLU B C 1
ATOM 4278 O O . GLU B 1 213 ? 17.531 27.016 -1.521 1 86.88 213 GLU B O 1
ATOM 4283 N N . LEU B 1 214 ? 17.734 27.859 -3.561 1 89.06 214 LEU B N 1
ATOM 4284 C CA . LEU B 1 214 ? 16.344 27.516 -3.895 1 89.06 214 LEU B CA 1
ATOM 4285 C C . LEU B 1 214 ? 16.297 26.516 -5.043 1 89.06 214 LEU B C 1
ATOM 4287 O O . LEU B 1 214 ? 16.609 26.859 -6.188 1 89.06 214 LEU B O 1
ATOM 4291 N N . PHE B 1 215 ? 15.883 25.359 -4.73 1 86.31 215 PHE B N 1
ATOM 4292 C CA . PHE B 1 215 ? 15.734 24.328 -5.75 1 86.31 215 PHE B CA 1
ATOM 4293 C C . PHE B 1 215 ? 14.305 24.297 -6.293 1 86.31 215 PHE B C 1
ATOM 4295 O O . PHE B 1 215 ? 13.344 24.422 -5.535 1 86.31 215 PHE B O 1
ATOM 4302 N N . GLY B 1 216 ? 14.172 24.172 -7.617 1 90.94 216 GLY B N 1
ATOM 4303 C CA . GLY B 1 216 ? 12.867 24.125 -8.25 1 90.94 216 GLY B CA 1
ATOM 4304 C C . GLY B 1 216 ? 12.133 25.453 -8.227 1 90.94 216 GLY B C 1
ATOM 4305 O O . GLY B 1 216 ? 10.945 25.5 -7.91 1 90.94 216 GLY B O 1
ATOM 4306 N N . TYR B 1 217 ? 12.789 26.469 -8.523 1 91.88 217 TYR B N 1
ATOM 4307 C CA . TYR B 1 217 ? 12.266 27.828 -8.336 1 91.88 217 TYR B CA 1
ATOM 4308 C C . TYR B 1 217 ? 11.055 28.062 -9.219 1 91.88 217 TYR B C 1
ATOM 4310 O O . TYR B 1 217 ? 10.234 28.953 -8.938 1 91.88 217 TYR B O 1
ATOM 4318 N N . GLU B 1 218 ? 10.891 27.25 -10.266 1 93.5 218 GLU B N 1
ATOM 4319 C CA . GLU B 1 218 ? 9.758 27.438 -11.164 1 93.5 218 GLU B CA 1
ATOM 4320 C C . GLU B 1 218 ? 8.578 26.562 -10.758 1 93.5 218 GLU B C 1
ATOM 4322 O O . GLU B 1 218 ? 7.461 26.75 -11.234 1 93.5 218 GLU B O 1
ATOM 4327 N N . ASP B 1 219 ? 8.773 25.547 -9.883 1 94.44 219 ASP B N 1
ATOM 4328 C CA . ASP B 1 219 ? 7.695 24.688 -9.422 1 94.44 219 ASP B CA 1
ATOM 4329 C C . ASP B 1 219 ? 6.672 25.469 -8.609 1 94.44 219 ASP B C 1
ATOM 4331 O O . ASP B 1 219 ? 7.004 26.484 -7.996 1 94.44 219 ASP B O 1
ATOM 4335 N N . THR B 1 220 ? 5.484 25.062 -8.742 1 96.12 220 THR B N 1
ATOM 4336 C CA . THR B 1 220 ? 4.453 25.766 -7.973 1 96.12 220 THR B CA 1
ATOM 4337 C C . THR B 1 220 ? 3.857 24.828 -6.918 1 96.12 220 THR B C 1
ATOM 4339 O O . THR B 1 220 ? 3.898 23.609 -7.062 1 96.12 220 THR B O 1
ATOM 4342 N N . ARG B 1 221 ? 3.453 25.406 -5.848 1 96 221 ARG B N 1
ATOM 4343 C CA . ARG B 1 221 ? 2.779 24.734 -4.746 1 96 221 ARG B CA 1
ATOM 4344 C C . ARG B 1 221 ? 1.656 25.594 -4.176 1 96 221 ARG B C 1
ATOM 4346 O O . ARG B 1 221 ? 1.536 26.766 -4.52 1 96 221 ARG B O 1
ATOM 4353 N N . ALA B 1 222 ? 0.853 25 -3.461 1 97 222 ALA B N 1
ATOM 4354 C CA . ALA B 1 222 ? -0.109 25.656 -2.578 1 97 222 ALA B CA 1
ATOM 4355 C C . ALA B 1 222 ? 0.131 25.266 -1.121 1 97 222 ALA B C 1
ATOM 4357 O O . ALA B 1 222 ? 0.456 24.109 -0.822 1 97 222 ALA B O 1
ATOM 4358 N N . PHE B 1 223 ? 0.016 26.266 -0.254 1 97.56 223 PHE B N 1
ATOM 4359 C CA . PHE B 1 223 ? 0.316 26.062 1.157 1 97.56 223 PHE B CA 1
ATOM 4360 C C . PHE B 1 223 ? -0.884 26.422 2.025 1 97.56 223 PHE B C 1
ATOM 4362 O O . PHE B 1 223 ? -1.592 27.391 1.742 1 97.56 223 PHE B O 1
ATOM 4369 N N . LEU B 1 224 ? -1.09 25.656 2.977 1 98.31 224 LEU B N 1
ATOM 4370 C CA . LEU B 1 224 ? -2.158 25.906 3.936 1 98.31 224 LEU B CA 1
ATOM 4371 C C . LEU B 1 224 ? -1.6 26.047 5.348 1 98.31 224 LEU B C 1
ATOM 4373 O O . LEU B 1 224 ? -0.925 25.141 5.848 1 98.31 224 LEU B O 1
ATOM 4377 N N . TYR B 1 225 ? -1.86 27.156 5.973 1 98.19 225 TYR B N 1
ATOM 4378 C CA . TYR B 1 225 ? -1.375 27.375 7.332 1 98.19 225 TYR B CA 1
ATOM 4379 C C . TYR B 1 225 ? -1.998 26.359 8.289 1 98.19 225 TYR B C 1
ATOM 4381 O O . TYR B 1 225 ? -3.166 26 8.141 1 98.19 225 TYR B O 1
ATOM 4389 N N . VAL B 1 226 ? -1.3 25.953 9.266 1 98.31 226 VAL B N 1
ATOM 4390 C CA . VAL B 1 226 ? -1.601 24.797 10.117 1 98.31 226 VAL B CA 1
ATOM 4391 C C . VAL B 1 226 ? -2.906 25.047 10.867 1 98.31 226 VAL B C 1
ATOM 4393 O O . VAL B 1 226 ? -3.68 24.109 11.102 1 98.31 226 VAL B O 1
ATOM 4396 N N . ASP B 1 227 ? -3.24 26.234 11.273 1 98 227 ASP B N 1
ATOM 4397 C CA . ASP B 1 227 ? -4.488 26.5 11.984 1 98 227 ASP B CA 1
ATOM 4398 C C . ASP B 1 227 ? -5.695 26.172 11.109 1 98 227 ASP B C 1
ATOM 4400 O O . ASP B 1 227 ? -6.668 25.578 11.578 1 98 227 ASP B O 1
ATOM 4404 N N . ASP B 1 228 ? -5.602 26.594 9.844 1 98.31 228 ASP B N 1
ATOM 4405 C CA . ASP B 1 228 ? -6.664 26.25 8.898 1 98.31 228 ASP B CA 1
ATOM 4406 C C . ASP B 1 228 ? -6.676 24.75 8.609 1 98.31 228 ASP B C 1
ATOM 4408 O O . ASP B 1 228 ? -7.742 24.156 8.406 1 98.31 228 ASP B O 1
ATOM 4412 N N . ALA B 1 229 ? -5.496 24.141 8.555 1 98.69 229 ALA B N 1
ATOM 4413 C CA . ALA B 1 229 ? -5.406 22.703 8.305 1 98.69 229 ALA B CA 1
ATOM 4414 C C . ALA B 1 229 ? -6.121 21.922 9.398 1 98.69 229 ALA B C 1
ATOM 4416 O O . ALA B 1 229 ? -6.895 21 9.102 1 98.69 229 ALA B O 1
ATOM 4417 N N . VAL B 1 230 ? -5.867 22.234 10.68 1 98.31 230 VAL B N 1
ATOM 4418 C CA . VAL B 1 230 ? -6.453 21.469 11.773 1 98.31 230 VAL B CA 1
ATOM 4419 C C . VAL B 1 230 ? -7.941 21.781 11.891 1 98.31 230 VAL B C 1
ATOM 4421 O O . VAL B 1 230 ? -8.75 20.906 12.188 1 98.31 230 VAL B O 1
ATOM 4424 N N . ARG B 1 231 ? -8.336 23.078 11.641 1 98.06 231 ARG B N 1
ATOM 4425 C CA . ARG B 1 231 ? -9.758 23.422 11.617 1 98.06 231 ARG B CA 1
ATOM 4426 C C . ARG B 1 231 ? -10.484 22.656 10.516 1 98.06 231 ARG B C 1
ATOM 4428 O O . ARG B 1 231 ? -11.555 22.094 10.75 1 98.06 231 ARG B O 1
ATOM 4435 N N . GLY B 1 232 ? -9.867 22.703 9.305 1 98.69 232 GLY B N 1
ATOM 4436 C CA . GLY B 1 232 ? -10.438 21.938 8.203 1 98.69 232 GLY B CA 1
ATOM 4437 C C . GLY B 1 232 ? -10.586 20.453 8.516 1 98.69 232 GLY B C 1
ATOM 4438 O O . GLY B 1 232 ? -11.602 19.844 8.195 1 98.69 232 GLY B O 1
ATOM 4439 N N . THR B 1 233 ? -9.594 19.891 9.164 1 98.81 233 THR B N 1
ATOM 4440 C CA . THR B 1 233 ? -9.625 18.484 9.555 1 98.81 233 THR B CA 1
ATOM 4441 C C . THR B 1 233 ? -10.789 18.219 10.5 1 98.81 233 THR B C 1
ATOM 4443 O O . THR B 1 233 ? -11.5 17.219 10.336 1 98.81 233 THR B O 1
ATOM 4446 N N . THR B 1 234 ? -10.992 19.094 11.469 1 98.38 234 THR B N 1
ATOM 4447 C CA . THR B 1 234 ? -12.07 18.922 12.438 1 98.38 234 THR B CA 1
ATOM 4448 C C . THR B 1 234 ? -13.43 19.078 11.766 1 98.38 234 THR B C 1
ATOM 4450 O O . THR B 1 234 ? -14.375 18.344 12.078 1 98.38 234 THR B O 1
ATOM 4453 N N . LEU B 1 235 ? -13.523 20.031 10.828 1 98.31 235 LEU B N 1
ATOM 4454 C CA . LEU B 1 235 ? -14.758 20.203 10.07 1 98.31 235 LEU B CA 1
ATOM 4455 C C . LEU B 1 235 ? -15.102 18.922 9.305 1 98.31 235 LEU B C 1
ATOM 4457 O O . LEU B 1 235 ? -16.266 18.5 9.297 1 98.31 235 LEU B O 1
ATOM 4461 N N . ILE B 1 236 ? -14.086 18.328 8.672 1 98.56 236 ILE B N 1
ATOM 4462 C CA . ILE B 1 236 ? -14.281 17.094 7.934 1 98.56 236 ILE B CA 1
ATOM 4463 C C . ILE B 1 236 ? -14.711 15.984 8.891 1 98.56 236 ILE B C 1
ATOM 4465 O O . ILE B 1 236 ? -15.656 15.242 8.609 1 98.56 236 ILE B O 1
ATOM 4469 N N . GLY B 1 237 ? -14.086 15.852 10.047 1 97.75 237 GLY B N 1
ATOM 4470 C CA . GLY B 1 237 ? -14.328 14.797 11.016 1 97.75 237 GLY B CA 1
ATOM 4471 C C . GLY B 1 237 ? -15.711 14.867 11.633 1 97.75 237 GLY B C 1
ATOM 4472 O O . GLY B 1 237 ? -16.281 13.836 11.992 1 97.75 237 GLY B O 1
ATOM 4473 N N . GLU B 1 238 ? -16.25 16.047 11.727 1 95.69 238 GLU B N 1
ATOM 4474 C CA . GLU B 1 238 ? -17.484 16.203 12.508 1 95.69 238 GLU B CA 1
ATOM 4475 C C . GLU B 1 238 ? -18.688 16.438 11.602 1 95.69 238 GLU B C 1
ATOM 4477 O O . GLU B 1 238 ? -19.812 16.516 12.07 1 95.69 238 GLU B O 1
ATOM 4482 N N . ASN B 1 239 ? -18.438 16.531 10.344 1 97.38 239 ASN B N 1
ATOM 4483 C CA . ASN B 1 239 ? -19.516 16.781 9.391 1 97.38 239 ASN B CA 1
ATOM 4484 C C . ASN B 1 239 ? -20.109 15.469 8.867 1 97.38 239 ASN B C 1
ATOM 4486 O O . ASN B 1 239 ? -19.375 14.625 8.344 1 97.38 239 ASN B O 1
ATOM 4490 N N . GLU B 1 240 ? -21.406 15.352 8.922 1 98 240 GLU B N 1
ATOM 4491 C CA . GLU B 1 240 ? -22.094 14.133 8.484 1 98 240 GLU B CA 1
ATOM 4492 C C . GLU B 1 240 ? -21.922 13.914 6.984 1 98 240 GLU B C 1
ATOM 4494 O O . GLU B 1 240 ? -21.875 12.781 6.516 1 98 240 GLU B O 1
ATOM 4499 N N . ARG B 1 241 ? -21.766 14.961 6.254 1 98.25 241 ARG B N 1
ATOM 4500 C CA . ARG B 1 241 ? -21.688 14.883 4.801 1 98.25 241 ARG B CA 1
ATOM 4501 C C . ARG B 1 241 ? -20.328 14.359 4.352 1 98.25 241 ARG B C 1
ATOM 4503 O O . ARG B 1 241 ? -20.156 13.992 3.186 1 98.25 241 ARG B O 1
ATOM 4510 N N . THR B 1 242 ? -19.406 14.25 5.266 1 98.69 242 THR B N 1
ATOM 4511 C CA . THR B 1 242 ? -18.062 13.797 4.895 1 98.69 242 THR B CA 1
ATOM 4512 C C . THR B 1 242 ? -17.844 12.352 5.348 1 98.69 242 THR B C 1
ATOM 4514 O O . THR B 1 242 ? -16.734 11.828 5.227 1 98.69 242 THR B O 1
ATOM 4517 N N . VAL B 1 243 ? -18.891 11.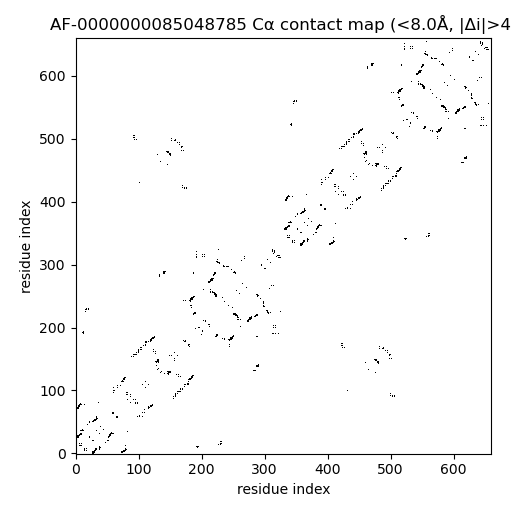711 5.867 1 98.62 243 VAL B N 1
ATOM 4518 C CA . VAL B 1 243 ? -18.781 10.297 6.215 1 98.62 243 VAL B CA 1
ATOM 4519 C C . VAL B 1 243 ? -18.484 9.477 4.961 1 98.62 243 VAL B C 1
ATOM 4521 O O . VAL B 1 243 ? -19.156 9.617 3.941 1 98.62 243 VAL B O 1
ATOM 4524 N N . ASN B 1 244 ? -17.406 8.711 4.98 1 98.12 244 ASN B N 1
ATOM 4525 C CA . ASN B 1 244 ? -16.984 7.812 3.918 1 98.12 244 ASN B CA 1
ATOM 4526 C C . ASN B 1 244 ? -16.531 8.578 2.68 1 98.12 244 ASN B C 1
ATOM 4528 O O . ASN B 1 244 ? -16.688 8.102 1.555 1 98.12 244 ASN B O 1
ATOM 4532 N N . GLU B 1 245 ? -16.016 9.859 2.914 1 98.38 245 GLU B N 1
ATOM 4533 C CA . GLU B 1 245 ? -15.523 10.688 1.815 1 98.38 245 GLU B CA 1
ATOM 4534 C C . GLU B 1 245 ? -14.008 10.844 1.87 1 98.38 245 GLU B C 1
ATOM 4536 O O . GLU B 1 245 ? -13.398 10.703 2.934 1 98.38 245 GLU B O 1
ATOM 4541 N N . ILE B 1 246 ? -13.43 11.023 0.741 1 98.62 246 ILE B N 1
ATOM 4542 C CA . ILE B 1 246 ? -12.047 11.469 0.554 1 98.62 246 ILE B CA 1
ATOM 4543 C C . ILE B 1 246 ? -12.031 12.938 0.147 1 98.62 246 ILE B C 1
ATOM 4545 O O . ILE B 1 246 ? -12.695 13.336 -0.815 1 98.62 246 ILE B O 1
ATOM 4549 N N . VAL B 1 247 ? -11.281 13.734 0.876 1 98.69 247 VAL B N 1
ATOM 4550 C CA . VAL B 1 247 ? -11.359 15.18 0.68 1 98.69 247 VAL B CA 1
ATOM 4551 C C . VAL B 1 247 ? -9.961 15.781 0.659 1 98.69 247 VAL B C 1
ATOM 4553 O O . VAL B 1 247 ? -9.125 15.461 1.507 1 98.69 247 VAL B O 1
ATOM 4556 N N . ASN B 1 248 ? -9.711 16.609 -0.338 1 98.75 248 ASN B N 1
ATOM 4557 C CA . ASN B 1 248 ? -8.492 17.406 -0.341 1 98.75 248 ASN B CA 1
ATOM 4558 C C . ASN B 1 248 ? -8.555 18.516 0.708 1 98.75 248 ASN B C 1
ATOM 4560 O O . ASN B 1 248 ? -9.602 19.125 0.912 1 98.75 248 ASN B O 1
ATOM 4564 N N . LEU B 1 249 ? -7.488 18.734 1.365 1 98.81 249 LEU B N 1
ATOM 4565 C CA . LEU B 1 249 ? -7.336 19.859 2.27 1 98.81 249 LEU B CA 1
ATOM 4566 C C . LEU B 1 249 ? -6.023 20.594 2.008 1 98.81 249 LEU B C 1
ATOM 4568 O O . LEU B 1 249 ? -4.945 20.031 2.205 1 98.81 249 LEU B O 1
ATOM 4572 N N . GLY B 1 250 ? -6.02 21.766 1.562 1 98.31 250 GLY B N 1
ATOM 4573 C CA . GLY B 1 250 ? -4.867 22.562 1.202 1 98.31 250 GLY B CA 1
ATOM 4574 C C . GLY B 1 250 ? -5.215 24.016 0.926 1 98.31 250 GLY B C 1
ATOM 4575 O O . GLY B 1 250 ? -6.352 24.438 1.148 1 98.31 250 GLY B O 1
ATOM 4576 N N . GLY B 1 251 ? -4.227 24.781 0.611 1 97.19 251 GLY B N 1
ATOM 4577 C CA . GLY B 1 251 ? -4.438 26.172 0.267 1 97.19 251 GLY B CA 1
ATOM 4578 C C . GLY B 1 251 ? -4.953 26.375 -1.146 1 97.19 251 GLY B C 1
ATOM 4579 O O . GLY B 1 251 ? -4.758 25.516 -2.008 1 97.19 251 GLY B O 1
ATOM 4580 N N . GLY B 1 252 ? -5.605 27.516 -1.368 1 96.12 252 GLY B N 1
ATOM 4581 C CA . GLY B 1 252 ? -6.207 27.781 -2.666 1 96.12 252 GLY B CA 1
ATOM 4582 C C . GLY B 1 252 ? -5.32 28.609 -3.578 1 96.12 252 GLY B C 1
ATOM 4583 O O . GLY B 1 252 ? -5.59 28.719 -4.773 1 96.12 252 GLY B O 1
ATOM 4584 N N . ARG B 1 253 ? -4.266 29.078 -3.066 1 95.81 253 ARG B N 1
ATOM 4585 C CA . ARG B 1 253 ? -3.381 29.953 -3.836 1 95.81 253 ARG B CA 1
ATOM 4586 C C . ARG B 1 253 ? -2.18 29.172 -4.363 1 95.81 253 ARG B C 1
ATOM 4588 O O . ARG B 1 253 ? -1.426 28.578 -3.59 1 95.81 253 ARG B O 1
ATOM 4595 N N . GLU B 1 254 ? -2.049 29.219 -5.664 1 97.31 254 GLU B N 1
ATOM 4596 C CA . GLU B 1 254 ? -0.864 28.641 -6.297 1 97.31 254 GLU B CA 1
ATOM 4597 C C . GLU B 1 254 ? 0.276 29.656 -6.352 1 97.31 254 GLU B C 1
ATOM 4599 O O . GLU B 1 254 ? 0.068 30.812 -6.73 1 97.31 254 GLU B O 1
ATOM 4604 N N . ILE B 1 255 ? 1.469 29.219 -5.961 1 97.5 255 ILE B N 1
ATOM 4605 C CA . ILE B 1 255 ? 2.594 30.141 -5.906 1 97.5 255 ILE B CA 1
ATOM 4606 C C . ILE B 1 255 ? 3.867 29.438 -6.363 1 97.5 255 ILE B C 1
ATOM 4608 O O . ILE B 1 255 ? 4.082 28.266 -6.047 1 97.5 255 ILE B O 1
ATOM 4612 N N . THR B 1 256 ? 4.703 30.141 -7.094 1 96.69 256 THR B N 1
ATOM 4613 C CA . THR B 1 256 ? 6.004 29.578 -7.449 1 96.69 256 THR B CA 1
ATOM 4614 C C . THR B 1 256 ? 6.918 29.516 -6.23 1 96.69 256 THR B C 1
ATOM 4616 O O . THR B 1 256 ? 6.789 30.328 -5.309 1 96.69 256 THR B O 1
ATOM 4619 N N . MET B 1 257 ? 7.793 28.625 -6.266 1 94.62 257 MET B N 1
ATOM 4620 C CA . MET B 1 257 ? 8.75 28.516 -5.164 1 94.62 257 MET B CA 1
ATOM 4621 C C . MET B 1 257 ? 9.586 29.797 -5.047 1 94.62 257 MET B C 1
ATOM 4623 O O . MET B 1 257 ? 9.961 30.188 -3.947 1 94.62 257 MET B O 1
ATOM 4627 N N . LEU B 1 258 ? 9.852 30.391 -6.191 1 94.81 258 LEU B N 1
ATOM 4628 C CA . LEU B 1 258 ? 10.578 31.656 -6.18 1 94.81 258 LEU B CA 1
ATOM 4629 C C . LEU B 1 258 ? 9.758 32.75 -5.492 1 94.81 258 LEU B C 1
ATOM 4631 O O . LEU B 1 258 ? 10.273 33.469 -4.645 1 94.81 258 LEU B O 1
ATOM 4635 N N . ASP B 1 259 ? 8.531 32.875 -5.867 1 95.81 259 ASP B N 1
ATOM 4636 C CA . ASP B 1 259 ? 7.668 33.875 -5.246 1 95.81 259 ASP B CA 1
ATOM 4637 C C . ASP B 1 259 ? 7.48 33.594 -3.76 1 95.81 259 ASP B C 1
ATOM 4639 O O . ASP B 1 259 ? 7.359 34.531 -2.957 1 95.81 259 ASP B O 1
ATOM 4643 N N . LEU B 1 260 ? 7.387 32.312 -3.396 1 95.94 260 LEU B N 1
ATOM 4644 C CA . LEU B 1 260 ? 7.328 31.953 -1.984 1 95.94 260 LEU B CA 1
ATOM 4645 C C . LEU B 1 260 ? 8.555 32.469 -1.238 1 95.94 260 LEU B C 1
ATOM 4647 O O . LEU B 1 260 ? 8.43 33.062 -0.153 1 95.94 260 LEU B O 1
ATOM 4651 N N . ALA B 1 261 ? 9.711 32.281 -1.831 1 93.19 261 ALA B N 1
ATOM 4652 C CA . ALA B 1 261 ? 10.945 32.75 -1.22 1 93.19 261 ALA B CA 1
ATOM 4653 C C . ALA B 1 261 ? 10.93 34.281 -1.028 1 93.19 261 ALA B C 1
ATOM 4655 O O . ALA B 1 261 ? 11.328 34.781 0.022 1 93.19 261 ALA B O 1
ATOM 4656 N N . LYS B 1 262 ? 10.453 34.906 -1.992 1 93.38 262 LYS B N 1
ATOM 4657 C CA . LYS B 1 262 ? 10.367 36.344 -1.912 1 93.38 262 LYS B CA 1
ATOM 4658 C C . LYS B 1 262 ? 9.406 36.781 -0.809 1 93.38 262 LYS B C 1
ATOM 4660 O O . LYS B 1 262 ? 9.68 37.75 -0.081 1 93.38 262 LYS B O 1
ATOM 4665 N N . GLU B 1 263 ? 8.289 36.094 -0.757 1 94.38 263 GLU B N 1
ATOM 4666 C CA . GLU B 1 263 ? 7.328 36.406 0.3 1 94.38 263 GLU B CA 1
ATOM 4667 C C . GLU B 1 263 ? 7.922 36.156 1.68 1 94.38 263 GLU B C 1
ATOM 4669 O O . GLU B 1 263 ? 7.691 36.906 2.619 1 94.38 263 GLU B O 1
ATOM 4674 N N . MET B 1 264 ? 8.641 35.062 1.782 1 93.75 264 MET B N 1
ATOM 4675 C CA . MET B 1 264 ? 9.281 34.719 3.045 1 93.75 264 MET B CA 1
ATOM 4676 C C . MET B 1 264 ? 10.297 35.812 3.453 1 93.75 264 MET B C 1
ATOM 4678 O O . MET B 1 264 ? 10.391 36.156 4.629 1 93.75 264 MET B O 1
ATOM 4682 N N . MET B 1 265 ? 11.023 36.344 2.508 1 91.38 265 MET B N 1
ATOM 4683 C CA . MET B 1 265 ? 11.977 37.406 2.779 1 91.38 265 MET B CA 1
ATOM 4684 C C . MET B 1 265 ? 11.258 38.688 3.189 1 91.38 265 MET B C 1
ATOM 4686 O O . MET B 1 265 ? 11.688 39.375 4.113 1 91.38 265 MET B O 1
ATOM 4690 N N . ALA B 1 266 ? 10.211 38.938 2.578 1 91.06 266 ALA B N 1
ATOM 4691 C CA . ALA B 1 266 ? 9.469 40.156 2.781 1 91.06 266 ALA B CA 1
ATOM 4692 C C . ALA B 1 266 ? 8.859 40.219 4.18 1 91.06 266 ALA B C 1
ATOM 4694 O O . ALA B 1 266 ? 8.805 41.281 4.793 1 91.06 266 ALA B O 1
ATOM 4695 N N . VAL B 1 267 ? 8.406 39.156 4.672 1 89 267 VAL B N 1
ATOM 4696 C CA . VAL B 1 267 ? 7.664 39.125 5.93 1 89 267 VAL B CA 1
ATOM 4697 C C . VAL B 1 267 ? 8.57 39.531 7.078 1 89 267 VAL B C 1
ATOM 4699 O O . VAL B 1 267 ? 8.109 40.125 8.055 1 89 267 VAL B O 1
ATOM 4702 N N . ARG B 1 268 ? 9.828 39.375 6.938 1 86.25 268 ARG B N 1
ATOM 4703 C CA . ARG B 1 268 ? 10.742 39.75 8.008 1 86.25 268 ARG B CA 1
ATOM 4704 C C . ARG B 1 268 ? 11.758 40.781 7.527 1 86.25 268 ARG B C 1
ATOM 4706 O O . ARG B 1 268 ? 12.719 41.094 8.234 1 86.25 268 ARG B O 1
ATOM 4713 N N . GLY B 1 269 ? 11.484 41.219 6.348 1 87.62 269 GLY B N 1
ATOM 4714 C CA . GLY B 1 269 ? 12.422 42.188 5.801 1 87.62 269 GLY B CA 1
ATOM 4715 C C . GLY B 1 269 ? 13.828 41.656 5.656 1 87.62 269 GLY B C 1
ATOM 4716 O O . GLY B 1 269 ? 14.805 42.344 5.973 1 87.62 269 GLY B O 1
ATOM 4717 N N . MET B 1 270 ? 13.875 40.438 5.32 1 85.5 270 MET B N 1
ATOM 4718 C CA . MET B 1 270 ? 15.172 39.781 5.156 1 85.5 270 MET B CA 1
ATOM 4719 C C . MET B 1 270 ? 15.805 40.156 3.82 1 85.5 270 MET B C 1
ATOM 4721 O O . MET B 1 270 ? 15.102 40.281 2.812 1 85.5 270 MET B O 1
ATOM 4725 N N . GLU B 1 271 ? 17.047 40.406 3.977 1 82.56 271 GLU B N 1
ATOM 4726 C CA . GLU B 1 271 ? 17.828 40.688 2.779 1 82.56 271 GLU B CA 1
ATOM 4727 C C . GLU B 1 271 ? 18.766 39.531 2.447 1 82.56 271 GLU B C 1
ATOM 4729 O O . GLU B 1 271 ? 19.047 38.688 3.303 1 82.56 271 GLU B O 1
ATOM 4734 N N . GLY B 1 272 ? 19.031 39.375 1.147 1 82.88 272 GLY B N 1
ATOM 4735 C CA . GLY B 1 272 ? 19.953 38.312 0.742 1 82.88 272 GLY B CA 1
ATOM 4736 C C . GLY B 1 272 ? 19.75 37.875 -0.691 1 82.88 272 GLY B C 1
ATOM 4737 O O . GLY B 1 272 ? 18.828 38.312 -1.366 1 82.88 272 GLY B O 1
ATOM 4738 N N . GLU B 1 273 ? 20.766 37.031 -1.097 1 87.19 273 GLU B N 1
ATOM 4739 C CA . GLU B 1 273 ? 20.75 36.5 -2.463 1 87.19 273 GLU B CA 1
ATOM 4740 C C . GLU B 1 273 ? 20.047 35.156 -2.537 1 87.19 273 GLU B C 1
ATOM 4742 O O . GLU B 1 273 ? 20.266 34.281 -1.689 1 87.19 273 GLU B O 1
ATOM 4747 N N . ILE B 1 274 ? 19.094 35.062 -3.418 1 88.94 274 ILE B N 1
ATOM 4748 C CA . ILE B 1 274 ? 18.484 33.75 -3.723 1 88.94 274 ILE B CA 1
ATOM 4749 C C . ILE B 1 274 ? 19.219 33.125 -4.891 1 88.94 274 ILE B C 1
ATOM 4751 O O . ILE B 1 274 ? 19.234 33.656 -6 1 88.94 274 ILE B O 1
ATOM 4755 N N . VAL B 1 275 ? 19.844 31.984 -4.617 1 92.19 275 VAL B N 1
ATOM 4756 C CA . VAL B 1 275 ? 20.516 31.234 -5.664 1 92.19 275 VAL B CA 1
ATOM 4757 C C . VAL B 1 275 ? 19.562 30.172 -6.23 1 92.19 275 VAL B C 1
ATOM 4759 O O . VAL B 1 275 ? 19.109 29.297 -5.508 1 92.19 275 VAL B O 1
ATOM 4762 N N . LEU B 1 276 ? 19.359 30.297 -7.512 1 92.38 276 LEU B N 1
ATOM 4763 C CA . LEU B 1 276 ? 18.344 29.469 -8.148 1 92.38 276 LEU B CA 1
ATOM 4764 C C . LEU B 1 276 ? 18.938 28.172 -8.68 1 92.38 276 LEU B C 1
ATOM 4766 O O . LEU B 1 276 ? 20.016 28.188 -9.305 1 92.38 276 LEU B O 1
ATOM 4770 N N . HIS B 1 277 ? 18.328 27.094 -8.352 1 91.12 277 HIS B N 1
ATOM 4771 C CA . HIS B 1 277 ? 18.688 25.781 -8.875 1 91.12 277 HIS B CA 1
ATOM 4772 C C . HIS B 1 277 ? 17.484 25.109 -9.547 1 91.12 277 HIS B C 1
ATOM 4774 O O . HIS B 1 277 ? 16.344 25.391 -9.195 1 91.12 277 HIS B O 1
ATOM 4780 N N . PRO B 1 278 ? 17.781 24.25 -10.547 1 88.62 278 PRO B N 1
ATOM 4781 C CA . PRO B 1 278 ? 16.688 23.531 -11.188 1 88.62 278 PRO B CA 1
ATOM 4782 C C . PRO B 1 278 ? 15.984 22.547 -10.234 1 88.62 278 PRO B C 1
ATOM 4784 O O . PRO B 1 278 ? 16.5 22.266 -9.148 1 88.62 278 PRO B O 1
ATOM 4787 N N . SER B 1 279 ? 14.766 22.094 -10.695 1 85.62 279 SER B N 1
ATOM 4788 C CA . SER B 1 279 ? 14.016 21.094 -9.93 1 85.62 279 SER B CA 1
ATOM 4789 C C . SER B 1 279 ? 14.758 19.766 -9.867 1 85.62 279 SER B C 1
ATOM 4791 O O . SER B 1 279 ? 15.352 19.328 -10.867 1 85.62 279 SER B O 1
ATOM 4793 N N . PRO B 1 280 ? 14.828 19.188 -8.641 1 75.75 280 PRO B N 1
ATOM 4794 C CA . PRO B 1 280 ? 15.344 17.812 -8.609 1 75.75 280 PRO B CA 1
ATOM 4795 C C . PRO B 1 280 ? 14.586 16.875 -9.547 1 75.75 280 PRO B C 1
ATOM 4797 O O . PRO B 1 280 ? 13.414 17.109 -9.852 1 75.75 280 PRO B O 1
ATOM 4800 N N . ALA B 1 281 ? 15.281 15.859 -10.062 1 71.38 281 ALA B N 1
ATOM 4801 C CA . ALA B 1 281 ? 14.672 14.883 -10.953 1 71.38 281 ALA B CA 1
ATOM 4802 C C . ALA B 1 281 ? 13.469 14.211 -10.289 1 71.38 281 ALA B C 1
ATOM 4804 O O . ALA B 1 281 ? 13.531 13.812 -9.125 1 71.38 281 ALA B O 1
ATOM 4805 N N . GLY B 1 282 ? 12.289 14.258 -10.898 1 70.25 282 GLY B N 1
ATOM 4806 C CA . GLY B 1 282 ? 11.117 13.547 -10.414 1 70.25 282 GLY B CA 1
ATOM 4807 C C . GLY B 1 282 ? 10.188 14.43 -9.594 1 70.25 282 GLY B C 1
ATOM 4808 O O . GLY B 1 282 ? 9.125 13.977 -9.156 1 70.25 282 GLY B O 1
ATOM 4809 N N . SER B 1 283 ? 10.641 15.688 -9.562 1 78.38 283 SER B N 1
ATOM 4810 C CA . SER B 1 283 ? 9.805 16.562 -8.758 1 78.38 283 SER B CA 1
ATOM 4811 C C . SER B 1 283 ? 8.531 16.953 -9.508 1 78.38 283 SER B C 1
ATOM 4813 O O . SER B 1 283 ? 8.539 17.078 -10.734 1 78.38 283 SER B O 1
ATOM 4815 N N . VAL B 1 284 ? 7.484 17.047 -8.758 1 84.81 284 VAL B N 1
ATOM 4816 C CA . VAL B 1 284 ? 6.215 17.5 -9.312 1 84.81 284 VAL B CA 1
ATOM 4817 C C . VAL B 1 284 ? 6.293 18.984 -9.648 1 84.81 284 VAL B C 1
ATOM 4819 O O . VAL B 1 284 ? 6.695 19.797 -8.812 1 84.81 284 VAL B O 1
ATOM 4822 N N . LYS B 1 285 ? 5.891 19.344 -10.812 1 90.12 285 LYS B N 1
ATOM 4823 C CA . LYS B 1 285 ? 5.996 20.734 -11.266 1 90.12 285 LYS B CA 1
ATOM 4824 C C . LYS B 1 285 ? 4.945 21.609 -10.594 1 90.12 285 LYS B C 1
ATOM 4826 O O . LYS B 1 285 ? 5.254 22.703 -10.125 1 90.12 285 LYS B O 1
ATOM 4831 N N . ARG B 1 286 ? 3.76 21.141 -10.641 1 93.88 286 ARG B N 1
ATOM 4832 C CA . ARG B 1 286 ? 2.658 21.891 -10.047 1 93.88 286 ARG B CA 1
ATOM 4833 C C . ARG B 1 286 ? 1.899 21.031 -9.039 1 93.88 286 ARG B C 1
ATOM 4835 O O . ARG B 1 286 ? 1.614 19.859 -9.289 1 93.88 286 ARG B O 1
ATOM 4842 N N . ARG B 1 287 ? 1.617 21.578 -7.863 1 94 287 ARG B N 1
ATOM 4843 C CA . ARG B 1 287 ? 0.774 20.953 -6.848 1 94 287 ARG B CA 1
ATOM 4844 C C . ARG B 1 287 ? -0.268 21.938 -6.324 1 94 287 ARG B C 1
ATOM 4846 O O . ARG B 1 287 ? 0.062 22.859 -5.574 1 94 287 ARG B O 1
ATOM 4853 N N . LEU B 1 288 ? -1.436 21.734 -6.742 1 97.69 288 LEU B N 1
ATOM 4854 C CA . LEU B 1 288 ? -2.578 22.562 -6.371 1 97.69 288 LEU B CA 1
ATOM 4855 C C . LEU B 1 288 ? -3.836 21.703 -6.211 1 97.69 288 LEU B C 1
ATOM 4857 O O . LEU B 1 288 ? -4.234 21 -7.141 1 97.69 288 LEU B O 1
ATOM 4861 N N . PRO B 1 289 ? -4.43 21.719 -5.008 1 98 289 PRO B N 1
ATOM 4862 C CA . PRO B 1 289 ? -5.641 20.922 -4.816 1 98 289 PRO B CA 1
ATOM 4863 C C . PRO B 1 289 ? -6.891 21.594 -5.375 1 98 289 PRO B C 1
ATOM 4865 O O . PRO B 1 289 ? -7.012 22.828 -5.312 1 98 289 PRO B O 1
ATOM 4868 N N . GLU B 1 290 ? -7.766 20.812 -5.988 1 98.31 290 GLU B N 1
ATOM 4869 C CA . GLU B 1 290 ? -9.141 21.281 -6.148 1 98.31 290 GLU B CA 1
ATOM 4870 C C . GLU B 1 290 ? -9.891 21.25 -4.82 1 98.31 290 GLU B C 1
ATOM 4872 O O . GLU B 1 290 ? -9.922 20.219 -4.137 1 98.31 290 GLU B O 1
ATOM 4877 N N . LEU B 1 291 ? -10.508 22.406 -4.422 1 98.44 291 LEU B N 1
ATOM 4878 C CA . LEU B 1 291 ? -11.07 22.531 -3.082 1 98.44 291 LEU B CA 1
ATOM 4879 C C . LEU B 1 291 ? -12.594 22.625 -3.139 1 98.44 291 LEU B C 1
ATOM 4881 O O . LEU B 1 291 ? -13.242 22.875 -2.121 1 98.44 291 LEU B O 1
ATOM 4885 N N . ALA B 1 292 ? -13.164 22.406 -4.281 1 98.12 292 ALA B N 1
ATOM 4886 C CA . ALA B 1 292 ? -14.617 22.5 -4.445 1 98.12 292 ALA B CA 1
ATOM 4887 C C . ALA B 1 292 ? -15.344 21.531 -3.518 1 98.12 292 ALA B C 1
ATOM 4889 O O . ALA B 1 292 ? -16.344 21.906 -2.895 1 98.12 292 ALA B O 1
ATOM 4890 N N . LYS B 1 293 ? -14.898 20.312 -3.41 1 98.06 293 LYS B N 1
ATOM 4891 C CA . LYS B 1 293 ? -15.57 19.281 -2.627 1 98.06 293 LYS B CA 1
ATOM 4892 C C . LYS B 1 293 ? -15.625 19.672 -1.15 1 98.06 293 LYS B C 1
ATOM 4894 O O . LYS B 1 293 ? -16.688 19.578 -0.522 1 98.06 293 LYS B O 1
ATOM 4899 N N . ILE B 1 294 ? -14.453 20.062 -0.545 1 98.69 294 ILE B N 1
ATOM 4900 C CA . ILE B 1 294 ? -14.438 20.406 0.872 1 98.69 294 ILE B CA 1
ATOM 4901 C C . ILE B 1 294 ? -15.336 21.609 1.115 1 98.69 294 ILE B C 1
ATOM 4903 O O . ILE B 1 294 ? -16.031 21.688 2.123 1 98.69 294 ILE B O 1
ATOM 4907 N N . ARG B 1 295 ? -15.289 22.578 0.235 1 98.38 295 ARG B N 1
ATOM 4908 C CA . ARG B 1 295 ? -16.125 23.766 0.375 1 98.38 295 ARG B CA 1
ATOM 4909 C C . ARG B 1 295 ? -17.609 23.406 0.335 1 98.38 295 ARG B C 1
ATOM 4911 O O . ARG B 1 295 ? -18.391 23.891 1.16 1 98.38 295 ARG B O 1
ATOM 4918 N N . GLU B 1 296 ? -17.953 22.594 -0.581 1 98.25 296 GLU B N 1
ATOM 4919 C CA . GLU B 1 296 ? -19.344 22.188 -0.733 1 98.25 296 GLU B CA 1
ATOM 4920 C C . GLU B 1 296 ? -19.828 21.391 0.483 1 98.25 296 GLU B C 1
ATOM 4922 O O . GLU B 1 296 ? -20.922 21.641 0.993 1 98.25 296 GLU B O 1
ATOM 4927 N N . LEU B 1 297 ? -18.984 20.484 0.976 1 98.06 297 LEU B N 1
ATOM 4928 C CA . LEU B 1 297 ? -19.406 19.547 2.01 1 98.06 297 LEU B CA 1
ATOM 4929 C C . LEU B 1 297 ? -19.391 20.219 3.385 1 98.06 297 LEU B C 1
ATOM 4931 O O . LEU B 1 297 ? -20.219 19.891 4.242 1 98.06 297 LEU B O 1
ATOM 4935 N N . THR B 1 298 ? -18.438 21.156 3.672 1 98.19 298 THR B N 1
ATOM 4936 C CA . THR B 1 298 ? -18.203 21.562 5.051 1 98.19 298 THR B CA 1
ATOM 4937 C C . THR B 1 298 ? -18.297 23.078 5.188 1 98.19 298 THR B C 1
ATOM 4939 O O . THR B 1 298 ? -18.375 23.609 6.301 1 98.19 298 THR B O 1
ATOM 4942 N N . GLY B 1 299 ? -18.219 23.844 4.102 1 98 299 GLY B N 1
ATOM 4943 C CA . GLY B 1 299 ? -18.141 25.297 4.16 1 98 299 GLY B CA 1
ATOM 4944 C C . GLY B 1 299 ? -16.75 25.812 4.5 1 98 299 GLY B C 1
ATOM 4945 O O . GLY B 1 299 ? -16.578 27 4.781 1 98 299 GLY B O 1
ATOM 4946 N N . PHE B 1 300 ? -15.766 25.016 4.41 1 97.94 300 PHE B N 1
ATOM 4947 C CA . PHE B 1 300 ? -14.398 25.359 4.762 1 97.94 300 PHE B CA 1
ATOM 4948 C C . PHE B 1 300 ? -13.922 26.562 3.959 1 97.94 300 PHE B C 1
ATOM 4950 O O . PHE B 1 300 ? -14.172 26.656 2.756 1 97.94 300 PHE B O 1
ATOM 4957 N N . GLN B 1 301 ? -13.281 27.5 4.613 1 96.5 301 GLN B N 1
ATOM 4958 C CA . GLN B 1 301 ? -12.609 28.656 4.023 1 96.5 301 GLN B CA 1
ATOM 4959 C C . GLN B 1 301 ? -11.266 28.922 4.703 1 96.5 301 GLN B C 1
ATOM 4961 O O . GLN B 1 301 ? -11.156 28.828 5.93 1 96.5 301 GLN B O 1
ATOM 4966 N N . GLU B 1 302 ? -10.336 29.156 3.887 1 96.25 302 GLU B N 1
ATOM 4967 C CA . GLU B 1 302 ? -9.055 29.609 4.438 1 96.25 302 GLU B CA 1
ATOM 4968 C C . GLU B 1 302 ? -9.203 30.938 5.168 1 96.25 302 GLU B C 1
ATOM 4970 O O . GLU B 1 302 ? -9.898 31.844 4.691 1 96.25 302 GLU B O 1
ATOM 4975 N N . THR B 1 303 ? -8.602 31.016 6.359 1 96.81 303 THR B N 1
ATOM 4976 C CA . THR B 1 303 ? -8.758 32.25 7.121 1 96.81 303 THR B CA 1
ATOM 4977 C C . THR B 1 303 ? -7.41 32.938 7.32 1 96.81 303 THR B C 1
ATOM 4979 O O . THR B 1 303 ? -7.352 34.156 7.566 1 96.81 303 THR B O 1
ATOM 4982 N N . VAL B 1 304 ? -6.352 32.219 7.25 1 97.12 304 VAL B N 1
ATOM 4983 C CA . VAL B 1 304 ? -5.012 32.75 7.438 1 97.12 304 VAL B CA 1
ATOM 4984 C C . VAL B 1 304 ? -4.336 32.938 6.082 1 97.12 304 VAL B C 1
ATOM 4986 O O . VAL B 1 304 ? -4.156 31.984 5.332 1 97.12 304 VAL B O 1
ATOM 4989 N N . SER B 1 305 ? -4 34.156 5.738 1 95.5 305 SER B N 1
ATOM 4990 C CA . SER B 1 305 ? -3.307 34.406 4.48 1 95.5 305 SER B CA 1
ATOM 4991 C C . SER B 1 305 ? -1.894 33.844 4.504 1 95.5 305 SER B C 1
ATOM 4993 O O . SER B 1 305 ? -1.349 33.562 5.57 1 95.5 305 SER B O 1
ATOM 4995 N N . LEU B 1 306 ? -1.354 33.656 3.283 1 96.19 306 LEU B N 1
ATOM 4996 C CA . LEU B 1 306 ? 0.015 33.156 3.191 1 96.19 306 LEU B CA 1
ATOM 4997 C C . LEU B 1 306 ? 0.978 34.062 3.938 1 96.19 306 LEU B C 1
ATOM 4999 O O . LEU B 1 306 ? 1.844 33.594 4.68 1 96.19 306 LEU B O 1
ATOM 5003 N N . SER B 1 307 ? 0.817 35.344 3.746 1 94.69 307 SER B N 1
ATOM 5004 C CA . SER B 1 307 ? 1.69 36.312 4.391 1 94.69 307 SER B CA 1
ATOM 5005 C C . SER B 1 307 ? 1.608 36.219 5.91 1 94.69 307 SER B C 1
ATOM 5007 O O . SER B 1 307 ? 2.635 36.188 6.59 1 94.69 307 SER B O 1
ATOM 5009 N N . GLU B 1 308 ? 0.385 36.156 6.457 1 95.56 308 GLU B N 1
ATOM 5010 C CA . GLU B 1 308 ? 0.184 36.031 7.898 1 95.56 308 GLU B CA 1
ATOM 5011 C C . GLU B 1 308 ? 0.771 34.719 8.43 1 95.56 308 GLU B C 1
ATOM 5013 O O . GLU B 1 308 ? 1.435 34.719 9.469 1 95.56 308 GLU B O 1
ATOM 5018 N N . GLY B 1 309 ? 0.494 33.656 7.727 1 97 309 GLY B N 1
ATOM 5019 C CA . GLY B 1 309 ? 1.022 32.375 8.148 1 97 309 GLY B CA 1
ATOM 5020 C C . GLY B 1 309 ? 2.539 32.312 8.148 1 97 309 GLY B C 1
ATOM 5021 O O . GLY B 1 309 ? 3.145 31.734 9.055 1 97 309 GLY B O 1
ATOM 5022 N N . LEU B 1 310 ? 3.152 32.875 7.137 1 96 310 LEU B N 1
ATOM 5023 C CA . LEU B 1 310 ? 4.609 32.938 7.047 1 96 310 LEU B CA 1
ATOM 5024 C C . LEU B 1 310 ? 5.199 33.75 8.188 1 96 310 LEU B C 1
ATOM 5026 O O . LEU B 1 310 ? 6.25 33.406 8.727 1 96 310 LEU B O 1
ATOM 5030 N N . GLU B 1 311 ? 4.508 34.812 8.539 1 94.5 311 GLU B N 1
ATOM 5031 C CA . GLU B 1 311 ? 4.965 35.625 9.648 1 94.5 311 GLU B CA 1
ATOM 5032 C C . GLU B 1 311 ? 4.961 34.844 10.961 1 94.5 311 GLU B C 1
ATOM 5034 O O . GLU B 1 311 ? 5.926 34.906 11.727 1 94.5 311 GLU B O 1
ATOM 5039 N N . LEU B 1 312 ? 3.869 34.188 11.219 1 95.62 312 LEU B N 1
ATOM 5040 C CA . LEU B 1 312 ? 3.736 33.375 12.43 1 95.62 312 LEU B CA 1
ATOM 5041 C C . LEU B 1 312 ? 4.77 32.25 12.453 1 95.62 312 LEU B C 1
ATOM 5043 O O . LEU B 1 312 ? 5.324 31.938 13.508 1 95.62 312 LEU B O 1
ATOM 5047 N N . THR B 1 313 ? 5.008 31.703 11.289 1 95.88 313 THR B N 1
ATOM 5048 C CA . THR B 1 313 ? 6.004 30.641 11.172 1 95.88 313 THR B CA 1
ATOM 5049 C C . THR B 1 313 ? 7.406 31.188 11.422 1 95.88 313 THR B C 1
ATOM 5051 O O . THR B 1 313 ? 8.203 30.562 12.133 1 95.88 313 THR B O 1
ATOM 5054 N N . ALA B 1 314 ? 7.703 32.344 10.883 1 93.31 314 ALA B N 1
ATOM 5055 C CA . ALA B 1 314 ? 9 33 11.055 1 93.31 314 ALA B CA 1
ATOM 5056 C C . ALA B 1 314 ? 9.258 33.312 12.523 1 93.31 314 ALA B C 1
ATOM 5058 O O . ALA B 1 314 ? 10.383 33.156 13.016 1 93.31 314 ALA B O 1
ATOM 5059 N N . LYS B 1 315 ? 8.227 33.781 13.258 1 93.75 315 LYS B N 1
ATOM 5060 C CA . LYS B 1 315 ? 8.359 34.094 14.68 1 93.75 315 LYS B CA 1
ATOM 5061 C C . LYS B 1 315 ? 8.828 32.875 15.469 1 93.75 315 LYS B C 1
ATOM 5063 O O . LYS B 1 315 ? 9.641 33 16.391 1 93.75 315 LYS B O 1
ATOM 5068 N N . PHE B 1 316 ? 8.32 31.734 15.078 1 93.75 316 PHE B N 1
ATOM 5069 C CA . PHE B 1 316 ? 8.695 30.516 15.773 1 93.75 316 PHE B CA 1
ATOM 5070 C C . PHE B 1 316 ? 10.141 30.141 15.477 1 93.75 316 PHE B C 1
ATOM 5072 O O . PHE B 1 316 ? 10.922 29.875 16.391 1 93.75 316 PHE B O 1
ATOM 5079 N N . TYR B 1 317 ? 10.547 30.156 14.25 1 91.88 317 TYR B N 1
ATOM 5080 C CA . TYR B 1 317 ? 11.844 29.625 13.852 1 91.88 317 TYR B CA 1
ATOM 5081 C C . TYR B 1 317 ? 12.945 30.656 14.086 1 91.88 317 TYR B C 1
ATOM 5083 O O . TYR B 1 317 ? 14.086 30.281 14.375 1 91.88 317 TYR B O 1
ATOM 5091 N N . LEU B 1 318 ? 12.617 31.922 14.016 1 89.69 318 LEU B N 1
ATOM 5092 C CA . LEU B 1 318 ? 13.648 32.938 14.141 1 89.69 318 LEU B CA 1
ATOM 5093 C C . LEU B 1 318 ? 13.703 33.469 15.57 1 89.69 318 LEU B C 1
ATOM 5095 O O . LEU B 1 318 ? 14.773 33.844 16.062 1 89.69 318 LEU B O 1
ATOM 5099 N N . ASP B 1 319 ? 12.484 33.531 16.281 1 89.81 319 ASP B N 1
ATOM 5100 C CA . ASP B 1 319 ? 12.43 34.156 17.594 1 89.81 319 ASP B CA 1
ATOM 5101 C C . ASP B 1 319 ? 12.18 33.125 18.688 1 89.81 319 ASP B C 1
ATOM 5103 O O . ASP B 1 319 ? 12.305 33.438 19.875 1 89.81 319 ASP B O 1
ATOM 5107 N N . GLY B 1 320 ? 11.758 31.875 18.328 1 88.62 320 GLY B N 1
ATOM 5108 C CA . GLY B 1 320 ? 11.492 30.844 19.312 1 88.62 320 GLY B CA 1
ATOM 5109 C C . GLY B 1 320 ? 10.148 31 20 1 88.62 320 GLY B C 1
ATOM 5110 O O . GLY B 1 320 ? 9.945 30.5 21.109 1 88.62 320 GLY B O 1
ATOM 5111 N N . THR B 1 321 ? 9.258 31.719 19.344 1 88.69 321 THR B N 1
ATOM 5112 C CA . THR B 1 321 ? 7.965 32.031 19.953 1 88.69 321 THR B CA 1
ATOM 5113 C C . THR B 1 321 ? 6.832 31.359 19.188 1 88.69 321 THR B C 1
ATOM 5115 O O . THR B 1 321 ? 6.691 31.578 17.969 1 88.69 321 THR B O 1
ATOM 5118 N N . LEU B 1 322 ? 6.141 30.578 19.906 1 90.75 322 LEU B N 1
ATOM 5119 C CA . LEU B 1 322 ? 4.918 30.031 19.328 1 90.75 322 LEU B CA 1
ATOM 5120 C C . LEU B 1 322 ? 3.729 30.938 19.609 1 90.75 322 LEU B C 1
ATOM 5122 O O . LEU B 1 322 ? 3.293 31.062 20.766 1 90.75 322 LEU B O 1
ATOM 5126 N N . VAL B 1 323 ? 3.305 31.578 18.562 1 84.69 323 VAL B N 1
ATOM 5127 C CA . VAL B 1 323 ? 2.221 32.531 18.703 1 84.69 323 VAL B CA 1
ATOM 5128 C C . VAL B 1 323 ? 0.946 32 18.078 1 84.69 323 VAL B C 1
ATOM 5130 O O . VAL B 1 323 ? 0.994 31.375 17.016 1 84.69 323 VAL B O 1
ATOM 5133 N N . GLU B 1 324 ? -0.142 32.125 18.828 1 79.12 324 GLU B N 1
ATOM 5134 C CA . GLU B 1 324 ? -1.437 31.703 18.297 1 79.12 324 GLU B CA 1
ATOM 5135 C C . GLU B 1 324 ? -1.999 32.75 17.344 1 79.12 324 GLU B C 1
ATOM 5137 O O . GLU B 1 324 ? -1.849 33.938 17.562 1 79.12 324 GLU B O 1
ATOM 5142 N N . TYR B 1 325 ? -2.42 32.125 16.219 1 77.25 325 TYR B N 1
ATOM 5143 C CA . TYR B 1 325 ? -3.148 33.031 15.328 1 77.25 325 TYR B CA 1
ATOM 5144 C C . TYR B 1 325 ? -4.402 33.562 16.016 1 77.25 325 TYR B C 1
ATOM 5146 O O . TYR B 1 325 ? -5.23 32.781 16.5 1 77.25 325 TYR B O 1
ATOM 5154 N N . GLN B 1 326 ? -4.492 34.812 16.469 1 60.12 326 GLN B N 1
ATOM 5155 C CA . GLN B 1 326 ? -5.668 35.438 17.047 1 60.12 326 GLN B CA 1
ATOM 5156 C C . GLN B 1 326 ? -6.59 35.969 15.961 1 60.12 326 GLN B C 1
ATOM 5158 O O . GLN B 1 326 ? -6.148 36.719 15.07 1 60.12 326 GLN B O 1
ATOM 5163 N N . ASN B 1 327 ? -7.637 35.125 15.555 1 51.88 327 ASN B N 1
ATOM 5164 C CA . ASN B 1 327 ? -8.602 35.625 14.57 1 51.88 327 ASN B CA 1
ATOM 5165 C C . ASN B 1 327 ? -9.055 37.031 14.867 1 51.88 327 ASN B C 1
ATOM 5167 O O . ASN B 1 327 ? -9.656 37.281 15.914 1 51.88 327 ASN B O 1
ATOM 5171 N N . ARG B 1 328 ? -8.422 38.188 14.594 1 43.84 328 ARG B N 1
ATOM 5172 C CA . ARG B 1 328 ? -8.898 39.531 14.812 1 43.84 328 ARG B CA 1
ATOM 5173 C C . ARG B 1 328 ? -10.336 39.719 14.344 1 43.84 328 ARG B C 1
ATOM 5175 O O . ARG B 1 328 ? -11.109 40.469 14.945 1 43.84 328 ARG B O 1
ATOM 5182 N N . GLY B 1 329 ? -10.734 39.75 13.062 1 35.44 329 GLY B N 1
ATOM 5183 C CA . GLY B 1 329 ? -11.953 40.312 12.539 1 35.44 329 GLY B CA 1
ATOM 5184 C C . GLY B 1 329 ? -13.195 39.5 12.859 1 35.44 329 GLY B C 1
ATOM 5185 O O . GLY B 1 329 ? -14.289 39.812 12.398 1 35.44 329 GLY B O 1
ATOM 5186 N N . GLN B 1 330 ? -13.445 38.25 13.484 1 29.88 330 GLN B N 1
ATOM 5187 C CA . GLN B 1 330 ? -14.898 38.25 13.578 1 29.88 330 GLN B CA 1
ATOM 5188 C C . GLN B 1 330 ? -15.367 39.094 14.773 1 29.88 330 GLN B C 1
ATOM 5190 O O . GLN B 1 330 ? -14.695 39.156 15.805 1 29.88 330 GLN B O 1
#

Secondary structure (DSSP, 8-state):
-EEEEEESTTSHHHHHHHHHHHTSTTEEEEEEE--SS----HHHHHHHTSTTEEEEE--TT-HHHHTTS-S--SEEEE------HHHHHH-HHHHHHHHHHHHHHHHHHHTT-TT--EEEEEEEGGGGHHHHHHHT--SSBPTTSPEEES-TT-TTHHHHHHHHHHHHHHHHHHHHH---EEEEEEE-EE-TTS-SSSHHHHHHHHGGGTEEEEE-TT-EEE-EEHHHHHHHHHHHHH-GGGTTEEEEEE-S-EEEHHHHHHHHHHHTT---EEEEEPPPTT--SB--B--HHHHHHH-----S-HHHHHHHHHIIIII-----------/-EEEEEESTTSHHHHHHHHHHHTSTTEEEEEEE--SS----HHHHHHHTSTTEEEEE--TT-HHHHTTS-S--SEEEE------HHHHHH-HHHHHHHHHHHHHHHHHHHTT-TT--EEEEEEEGGGGHHHHHHHT--SSBPTTSPEEES-TT-TTHHHHHHHHHHHHHHHHHHHHH---EEEEEEE-EE-TTS-SSSHHHHHHHHGGGTEEEEE-TT-EEE-EEHHHHHHHHHHHHH-GGGTTEEEEEE-S-EEEHHHHHHHHHHHTT---EEEEEPPPTT--SB--B--HHHHHHH-----S-HHHHHHHHHHHHHH-----------

Sequence (660 aa):
MTRVVVTGAAGFLGFHLTRYLAEIKGYEVIAVDNFVRGENDPHLAALSEKPNVTFIELDLSDPAKVATLPVDVDYVYHLAALNGTQNFYERPMDVIKSCTLPNIYLAEHYGRNAKLKRFIYAGTSESYASTVTKFNWPVPTAEDVPLGLSDVTNPRWSYAASKMHGEVVTAQAGRSFSMPYSIVRYHNAYGPRMGDRHVVPDFYVRAKEGRFELFGYEDTRAFLYVDDAVRGTTLIGENERTVNEIVNLGGGREITMLDLAKEMMAVRGMEGEIVLHPSPAGSVKRRLPELAKIRELTGFQETVSLSEGLELTAKFYLDGTLVEYQNRGQMTRVVVTGAAGFLGFHLTRYLAEIKGYEVIAVDNFVRGENDPHLAALSEKPNVTFIELDLSDPAKVATLPVDVDYVYHLAALNGTQNFYERPMDVIKSCTLPNIYLAEHYGRNAKLKRFIYAGTSESYASTVTKFNWPVPTAEDVPLGLSDVTNPRWSYAASKMHGEVVTAQAGRSFSMPYSIVRYHNAYGPRMGDRHVVPDFYVRAKEGRFELFGYEDTRAFLYVDDAVRGTTLIGENERTVNEIVNLGGGREITMLDLAKEMMAVRGMEGEIVLHPSPAGSVKRRLPELAKIRELTGFQETVSLSEGLELTAKFYLDGTLVEYQNRGQ

Nearest PDB structures (foldseek):
  6wja-assembly1_B  TM=8.925E-01  e=8.810E-25  Pseudomonas protegens Pf-5
  1oc2-assembly1_B  TM=8.802E-01  e=1.831E-22  Streptococcus suis
  6kvc-assembly1_A-2  TM=8.769E-01  e=7.273E-22  Streptomyces viridosporus ATCC 14672
  6kv9-assembly1_A-2  TM=8.875E-01  e=1.898E-21  Streptomyces viridosporus ATCC 14672
  8wov-assembly1_A  TM=8.294E-01  e=2.501E-20  Arabidopsis thaliana